Protein AF-A0A7M5XCD3-F1 (afdb_monomer_lite)

pLDDT: mean 73.56, std 20.86, range [19.89, 94.0]

Structure (mmCIF, N/CA/C/O backbone):
data_AF-A0A7M5XCD3-F1
#
_entry.id   AF-A0A7M5XCD3-F1
#
loop_
_atom_site.group_PDB
_atom_site.id
_atom_site.type_symbol
_atom_site.label_atom_id
_atom_site.label_alt_id
_atom_site.label_comp_id
_atom_site.label_asym_id
_atom_site.label_entity_id
_atom_site.label_seq_id
_atom_site.pdbx_PDB_ins_code
_atom_site.Cartn_x
_atom_site.Cartn_y
_atom_site.Cartn_z
_atom_site.occupancy
_atom_site.B_iso_or_equiv
_atom_site.auth_seq_id
_atom_site.auth_comp_id
_atom_site.auth_asym_id
_atom_site.auth_atom_id
_atom_site.pdbx_PDB_model_num
ATOM 1 N N . MET A 1 1 ? -8.894 -17.915 -12.613 1.00 41.44 1 MET A N 1
ATOM 2 C CA . MET A 1 1 ? -8.865 -16.924 -13.710 1.00 41.44 1 MET A CA 1
ATOM 3 C C . MET A 1 1 ? -8.070 -17.536 -14.843 1.00 41.44 1 MET A C 1
ATOM 5 O O . MET A 1 1 ? -6.858 -17.655 -14.709 1.00 41.44 1 MET A O 1
ATOM 9 N N . GLU A 1 2 ? -8.749 -17.990 -15.891 1.00 34.19 2 GLU A N 1
ATOM 10 C CA . GLU A 1 2 ? -8.108 -18.599 -17.058 1.00 34.19 2 GLU A CA 1
ATOM 11 C C . GLU A 1 2 ? -7.848 -17.545 -18.137 1.00 34.19 2 GLU A C 1
ATOM 13 O O . GLU A 1 2 ? -8.672 -16.666 -18.387 1.00 34.19 2 GLU A O 1
ATOM 18 N N . TYR A 1 3 ? -6.673 -17.624 -18.756 1.00 42.66 3 TYR A N 1
ATOM 19 C CA . TYR A 1 3 ? -6.325 -16.849 -19.940 1.00 42.66 3 TYR A CA 1
ATOM 20 C C . TYR A 1 3 ? -6.285 -17.815 -21.114 1.00 42.66 3 TYR A C 1
ATOM 22 O O . TYR A 1 3 ? -5.629 -18.851 -21.028 1.00 42.66 3 TYR A O 1
ATOM 30 N N . THR A 1 4 ? -6.952 -17.476 -22.211 1.00 47.50 4 THR A N 1
ATOM 31 C CA . THR A 1 4 ? -6.943 -18.305 -23.419 1.00 47.50 4 THR A CA 1
ATOM 32 C C . THR A 1 4 ? -6.239 -17.564 -24.548 1.00 47.50 4 THR A C 1
ATOM 34 O O . THR A 1 4 ? -6.547 -16.400 -24.827 1.00 47.50 4 THR A O 1
ATOM 37 N N . SER A 1 5 ? -5.309 -18.238 -25.222 1.00 48.38 5 SER A N 1
ATOM 38 C CA . SER A 1 5 ? -4.808 -17.810 -26.528 1.00 48.38 5 SER A CA 1
ATOM 39 C C . SER A 1 5 ? -5.927 -17.943 -27.561 1.00 48.38 5 SER A C 1
ATOM 41 O O . SER A 1 5 ? -6.575 -18.988 -27.623 1.00 48.38 5 SER A O 1
ATOM 43 N N . TRP A 1 6 ? -6.165 -16.910 -28.369 1.00 48.09 6 TRP A N 1
ATOM 44 C CA . TRP A 1 6 ? -7.102 -17.018 -29.489 1.00 48.09 6 TRP A CA 1
ATOM 45 C C . TRP A 1 6 ? -6.576 -18.016 -30.527 1.00 48.09 6 TRP A C 1
ATOM 47 O O . TRP A 1 6 ? -5.427 -17.912 -30.952 1.00 48.09 6 TRP A O 1
ATOM 57 N N . SER A 1 7 ? -7.415 -18.965 -30.945 1.00 45.16 7 SER A N 1
ATOM 58 C CA . SER A 1 7 ? -7.210 -19.734 -32.174 1.00 45.16 7 SER A CA 1
ATOM 59 C C . SER A 1 7 ? -7.951 -19.038 -33.318 1.00 45.16 7 SER A C 1
ATOM 61 O O . SER A 1 7 ? -9.081 -18.579 -33.130 1.00 45.16 7 SER A O 1
ATOM 63 N N . ASN A 1 8 ? -7.335 -18.972 -34.502 1.00 40.12 8 ASN A N 1
ATOM 64 C CA . ASN A 1 8 ? -7.910 -18.323 -35.693 1.00 40.12 8 ASN A CA 1
ATOM 65 C C . ASN A 1 8 ? -9.315 -18.849 -36.060 1.00 40.12 8 ASN A C 1
ATOM 67 O O . ASN A 1 8 ? -10.103 -18.127 -36.663 1.00 40.12 8 ASN A O 1
ATOM 71 N N . ASP A 1 9 ? -9.666 -20.063 -35.634 1.00 42.34 9 ASP A N 1
ATOM 72 C CA . ASP A 1 9 ? -10.921 -20.733 -35.991 1.00 42.34 9 ASP A CA 1
ATOM 73 C C . ASP A 1 9 ? -12.178 -20.179 -35.287 1.00 42.34 9 ASP A C 1
ATOM 75 O O . ASP A 1 9 ? -13.291 -20.522 -35.673 1.00 42.34 9 ASP A O 1
ATOM 79 N N . ARG A 1 10 ? -12.047 -19.306 -34.271 1.00 41.53 10 ARG A N 1
ATOM 80 C CA . ARG A 1 10 ? -13.204 -18.678 -33.585 1.00 41.53 10 ARG A CA 1
ATOM 81 C C . ARG A 1 10 ? -13.700 -17.375 -34.231 1.00 41.53 10 ARG A C 1
ATOM 83 O O . ARG A 1 10 ? -14.632 -16.764 -33.723 1.00 41.53 10 ARG A O 1
ATOM 90 N N . LEU A 1 11 ? -13.105 -16.947 -35.346 1.00 39.94 11 LEU A N 1
ATOM 91 C CA . LEU A 1 11 ? -13.398 -15.666 -36.009 1.00 39.94 11 LEU A CA 1
ATOM 92 C C . LEU A 1 11 ? -14.697 -15.630 -36.843 1.00 39.94 11 LEU A C 1
ATOM 94 O O . LEU A 1 11 ? -14.974 -14.597 -37.444 1.00 39.94 11 LEU A O 1
ATOM 98 N N . GLN A 1 12 ? -15.487 -16.709 -36.898 1.00 41.56 12 GLN A N 1
ATOM 99 C CA . GLN A 1 12 ? -16.731 -16.768 -37.691 1.00 41.56 12 GLN A CA 1
ATOM 100 C C . GLN A 1 12 ? -18.030 -16.625 -36.881 1.00 41.56 12 GLN A C 1
ATOM 102 O O . GLN A 1 12 ? -19.111 -16.747 -37.451 1.00 41.56 12 GLN A O 1
ATOM 107 N N . ASP A 1 13 ? -17.960 -16.370 -35.573 1.00 43.72 13 ASP A N 1
ATOM 108 C CA . ASP A 1 13 ? -19.170 -16.152 -34.777 1.00 43.72 13 ASP A CA 1
ATOM 109 C C . ASP A 1 13 ? -19.539 -14.657 -34.748 1.00 43.72 13 ASP A C 1
ATOM 111 O O . ASP A 1 13 ? -19.023 -13.877 -33.944 1.00 43.72 13 ASP A O 1
ATOM 115 N N . ASP A 1 14 ? -20.448 -14.262 -35.646 1.00 45.00 14 ASP A N 1
ATOM 116 C CA . ASP A 1 14 ? -20.983 -12.897 -35.816 1.00 45.00 14 ASP A CA 1
ATOM 117 C C . ASP A 1 14 ? -21.739 -12.357 -34.577 1.00 45.00 14 ASP A C 1
ATOM 119 O O . ASP A 1 14 ? -22.262 -11.239 -34.589 1.00 45.00 14 ASP A O 1
ATOM 123 N N . SER A 1 15 ? -21.808 -13.121 -33.481 1.00 45.44 15 SER A N 1
ATOM 124 C CA . SER A 1 15 ? -22.473 -12.719 -32.236 1.00 45.44 15 SER A CA 1
ATOM 125 C C . SER A 1 15 ? -21.593 -11.911 -31.262 1.00 45.44 15 SER A C 1
ATOM 127 O O . SER A 1 15 ? -22.105 -11.357 -30.283 1.00 45.44 15 SER A O 1
ATOM 129 N N . LEU A 1 16 ? -20.285 -11.776 -31.518 1.00 45.84 16 LEU A N 1
ATOM 130 C CA . LEU A 1 16 ? -19.357 -11.059 -30.630 1.00 45.84 16 LEU A CA 1
ATOM 131 C C . LEU A 1 16 ? -19.343 -9.545 -30.902 1.00 45.84 16 LEU A C 1
ATOM 133 O O . LEU A 1 16 ? -18.639 -9.020 -31.765 1.00 45.84 16 LEU A O 1
ATOM 137 N N . THR A 1 17 ? -20.111 -8.789 -30.117 1.00 41.28 17 THR A N 1
ATOM 138 C CA . THR A 1 17 ? -20.123 -7.322 -30.186 1.00 41.28 17 THR A CA 1
ATOM 139 C C . THR A 1 17 ? -18.793 -6.721 -29.705 1.00 41.28 17 THR A C 1
ATOM 141 O O . THR A 1 17 ? -18.565 -6.696 -28.504 1.00 41.28 17 THR A O 1
ATOM 144 N N . PHE A 1 18 ? -17.962 -6.212 -30.625 1.00 39.38 18 PHE A N 1
ATOM 145 C CA . PHE A 1 18 ? -16.915 -5.150 -30.589 1.00 39.38 18 PHE A CA 1
ATOM 146 C C . PHE A 1 18 ? -16.363 -4.555 -29.253 1.00 39.38 18 PHE A C 1
ATOM 148 O O . PHE A 1 18 ? -15.902 -3.411 -29.234 1.00 39.38 18 PHE A O 1
ATOM 155 N N . ARG A 1 19 ? -16.403 -5.254 -28.114 1.00 44.94 19 ARG A N 1
ATOM 156 C CA . ARG A 1 19 ? -16.064 -4.719 -26.777 1.00 44.94 19 ARG A CA 1
ATOM 157 C C . ARG A 1 19 ? -15.141 -5.609 -25.948 1.00 44.94 19 ARG A C 1
ATOM 159 O O . ARG A 1 19 ? -14.979 -5.354 -24.754 1.00 44.94 19 ARG A O 1
ATOM 166 N N . ASP A 1 20 ? -14.500 -6.599 -26.553 1.00 52.72 20 ASP A N 1
ATOM 167 C CA . ASP A 1 20 ? -13.521 -7.393 -25.822 1.00 52.72 20 ASP A CA 1
ATOM 168 C C . ASP A 1 20 ? -12.223 -6.597 -25.641 1.00 52.72 20 ASP A C 1
ATOM 170 O O . ASP A 1 20 ? -11.609 -6.097 -26.590 1.00 52.72 20 ASP A O 1
ATOM 174 N N . HIS A 1 21 ? -11.836 -6.432 -24.374 1.00 50.31 21 HIS A N 1
ATOM 175 C CA . HIS A 1 21 ? -10.577 -5.812 -23.989 1.00 50.31 21 HIS A CA 1
ATOM 176 C C . HIS A 1 21 ? -9.474 -6.874 -24.016 1.00 50.31 21 HIS A C 1
ATOM 178 O O . HIS A 1 21 ? -9.403 -7.753 -23.156 1.00 50.31 21 HIS A O 1
ATOM 184 N N . CYS A 1 22 ? -8.588 -6.761 -24.996 1.00 62.22 22 CYS A N 1
ATOM 185 C CA . CYS A 1 22 ? -7.372 -7.547 -25.104 1.00 62.22 22 CYS A CA 1
ATOM 186 C C . CYS A 1 22 ? -6.319 -7.015 -24.129 1.00 62.22 22 CYS A C 1
ATOM 188 O O . CYS A 1 22 ? -6.118 -5.802 -24.035 1.00 62.22 22 CYS A O 1
ATOM 190 N N . ALA A 1 23 ? -5.614 -7.910 -23.436 1.00 53.38 23 ALA A N 1
ATOM 191 C CA . ALA A 1 23 ? -4.407 -7.556 -22.702 1.00 53.38 23 ALA A CA 1
ATOM 192 C C . ALA A 1 23 ? -3.192 -7.846 -23.588 1.00 53.38 23 ALA A C 1
ATOM 194 O O . ALA A 1 23 ? -3.040 -8.943 -24.128 1.00 53.38 23 ALA A O 1
ATOM 195 N N . TYR A 1 24 ? -2.315 -6.862 -23.737 1.00 59.41 24 TYR A N 1
ATOM 196 C CA . TYR A 1 24 ? -1.056 -7.018 -24.454 1.00 59.41 24 TYR A CA 1
ATOM 197 C C . TYR A 1 24 ? 0.073 -6.421 -23.631 1.00 59.41 24 TYR A C 1
ATOM 199 O O . TYR A 1 24 ? -0.133 -5.511 -22.825 1.00 59.41 24 TYR A O 1
ATOM 207 N N . ARG A 1 25 ? 1.284 -6.933 -23.818 1.00 51.72 25 ARG A N 1
ATOM 208 C CA . ARG A 1 25 ? 2.465 -6.378 -23.169 1.00 51.72 25 ARG A CA 1
ATOM 209 C C . ARG A 1 25 ? 3.141 -5.418 -24.136 1.00 51.72 25 ARG A C 1
ATOM 211 O O . ARG A 1 25 ? 3.438 -5.777 -25.267 1.00 51.72 25 ARG A O 1
ATOM 218 N N . ARG A 1 26 ? 3.352 -4.171 -23.715 1.00 55.31 26 ARG A N 1
ATOM 219 C CA . ARG A 1 26 ? 4.068 -3.176 -24.522 1.00 55.31 26 ARG A CA 1
ATOM 220 C C . ARG A 1 26 ? 5.558 -3.491 -24.487 1.00 55.31 26 ARG A C 1
ATOM 222 O O . ARG A 1 26 ? 6.185 -3.237 -23.460 1.00 55.31 26 ARG A O 1
ATOM 229 N N . GLY A 1 27 ? 6.118 -3.987 -25.592 1.00 47.00 27 GLY A N 1
ATOM 230 C CA . GLY A 1 27 ? 7.519 -4.428 -25.674 1.00 47.00 27 GLY A CA 1
ATOM 231 C C . GLY A 1 27 ? 8.526 -3.417 -25.110 1.00 47.00 27 GLY A C 1
ATOM 232 O O . GLY A 1 27 ? 9.345 -3.759 -24.265 1.00 47.00 27 GLY A O 1
ATOM 233 N N . PHE A 1 28 ? 8.397 -2.131 -25.454 1.00 44.59 28 PHE A N 1
ATOM 234 C CA . PHE A 1 28 ? 9.360 -1.088 -25.062 1.00 44.59 28 PHE A CA 1
ATOM 235 C C . PHE A 1 28 ? 9.386 -0.714 -23.564 1.00 44.59 28 PHE A C 1
ATOM 237 O O . PHE A 1 28 ? 10.392 -0.183 -23.096 1.00 44.59 28 PHE A O 1
ATOM 244 N N . ILE A 1 29 ? 8.322 -0.991 -22.800 1.00 49.53 29 ILE A N 1
ATOM 245 C CA . ILE A 1 29 ? 8.256 -0.718 -21.345 1.00 49.53 29 ILE A CA 1
ATOM 246 C C . ILE A 1 29 ? 7.994 -1.971 -20.504 1.00 49.53 29 ILE A C 1
ATOM 248 O O . ILE A 1 29 ? 8.015 -1.900 -19.280 1.00 49.53 29 ILE A O 1
ATOM 252 N N . GLY A 1 30 ? 7.715 -3.117 -21.130 1.00 46.81 30 GLY A N 1
ATOM 253 C CA . GLY A 1 30 ? 7.389 -4.368 -20.446 1.00 46.81 30 GLY A CA 1
ATOM 254 C C . GLY A 1 30 ? 6.077 -4.344 -19.649 1.00 46.81 30 GLY A C 1
ATOM 255 O O . GLY A 1 30 ? 5.826 -5.281 -18.893 1.00 46.81 30 GLY A O 1
ATOM 256 N N . VAL A 1 31 ? 5.246 -3.305 -19.808 1.00 52.47 31 VAL A N 1
ATOM 257 C CA . VAL A 1 31 ? 3.996 -3.089 -19.058 1.00 52.47 31 VAL A CA 1
ATOM 258 C C . VAL A 1 31 ? 2.817 -3.753 -19.765 1.00 52.47 31 VAL A C 1
ATOM 260 O O . VAL A 1 31 ? 2.671 -3.642 -20.984 1.00 52.47 31 VAL A O 1
ATOM 263 N N . TRP A 1 32 ? 1.944 -4.397 -18.991 1.00 53.78 32 TRP A N 1
ATOM 264 C CA . TRP A 1 32 ? 0.646 -4.874 -19.462 1.00 53.78 32 TRP A CA 1
ATOM 265 C C . TRP A 1 32 ? -0.303 -3.697 -19.694 1.00 53.78 32 TRP A C 1
ATOM 267 O O . TRP A 1 32 ? -0.549 -2.892 -18.799 1.00 53.78 32 TRP A O 1
ATOM 277 N N . ALA A 1 33 ? -0.842 -3.601 -20.901 1.00 56.22 33 ALA A N 1
ATOM 278 C CA . ALA A 1 33 ? -1.834 -2.619 -21.299 1.00 56.22 33 ALA A CA 1
ATOM 279 C C . ALA A 1 33 ? -3.087 -3.334 -21.812 1.00 56.22 33 ALA A C 1
ATOM 281 O O . ALA A 1 33 ? -3.031 -4.491 -22.231 1.00 56.22 33 ALA A O 1
ATOM 282 N N . THR A 1 34 ? -4.219 -2.638 -21.782 1.00 58.06 34 THR A N 1
ATOM 283 C CA . THR A 1 34 ? -5.455 -3.108 -22.408 1.00 58.06 34 THR A CA 1
ATOM 284 C C . THR A 1 34 ? -5.731 -2.313 -23.677 1.00 58.06 34 THR A C 1
ATOM 286 O O . THR A 1 34 ? -5.416 -1.126 -23.763 1.00 58.06 34 THR A O 1
ATOM 289 N N . THR A 1 35 ? -6.280 -2.974 -24.688 1.00 60.00 35 THR A N 1
ATOM 290 C CA . THR A 1 35 ? -6.729 -2.355 -25.941 1.00 60.00 35 THR A CA 1
ATOM 291 C C . THR A 1 35 ? -7.955 -3.093 -26.465 1.00 60.00 35 THR A C 1
ATOM 293 O O . THR A 1 35 ? -8.310 -4.150 -25.947 1.00 60.00 35 THR A O 1
ATOM 296 N N . PHE A 1 36 ? -8.616 -2.548 -27.479 1.00 66.50 36 PHE A N 1
ATOM 297 C CA . PHE A 1 36 ? -9.622 -3.291 -28.230 1.00 66.50 36 PHE A CA 1
ATOM 298 C C . PHE A 1 36 ? -8.933 -4.308 -29.139 1.00 66.50 36 PHE A C 1
ATOM 300 O O . PHE A 1 36 ? -7.909 -3.999 -29.753 1.00 66.50 36 PHE A O 1
ATOM 307 N N . CYS A 1 37 ? -9.469 -5.524 -29.182 1.00 55.28 37 CYS A N 1
ATOM 308 C CA . CYS A 1 37 ? -8.932 -6.594 -30.011 1.00 55.28 37 CYS A CA 1
ATOM 309 C C . CYS A 1 37 ? -9.036 -6.234 -31.503 1.00 55.28 37 CYS A C 1
ATOM 311 O O . CYS A 1 37 ? -10.092 -5.809 -31.967 1.00 55.28 37 CYS A O 1
ATOM 313 N N . HIS A 1 38 ? -7.939 -6.400 -32.247 1.00 54.25 38 HIS A N 1
ATOM 314 C CA . HIS A 1 38 ? -7.879 -6.180 -33.695 1.00 54.25 38 HIS A CA 1
ATOM 315 C C . HIS A 1 38 ? -7.378 -7.446 -34.401 1.00 54.25 38 HIS A C 1
ATOM 317 O O . HIS A 1 38 ? -6.492 -8.130 -33.903 1.00 54.25 38 HIS A O 1
ATOM 323 N N . HIS A 1 39 ? -7.897 -7.754 -35.586 1.00 45.38 39 HIS A N 1
ATOM 324 C CA . HIS A 1 39 ? -7.677 -9.037 -36.278 1.00 45.38 39 HIS A CA 1
ATOM 325 C C . HIS A 1 39 ? -6.226 -9.315 -36.727 1.00 45.38 39 HIS A C 1
ATOM 327 O O . HIS A 1 39 ? -5.956 -10.365 -37.297 1.00 45.38 39 HIS A O 1
ATOM 333 N N . GLN A 1 40 ? -5.296 -8.378 -36.525 1.00 45.72 40 GLN A N 1
ATOM 334 C CA . GLN A 1 40 ? -3.960 -8.403 -37.137 1.00 45.72 40 GLN A CA 1
ATOM 335 C C . GLN A 1 40 ? -2.812 -8.682 -36.159 1.00 45.72 40 GLN A C 1
ATOM 337 O O . GLN A 1 40 ? -1.664 -8.726 -36.586 1.00 45.72 40 GLN A O 1
ATOM 342 N N . LEU A 1 41 ? -3.082 -8.861 -34.862 1.00 47.38 41 LEU A N 1
ATOM 343 C CA . LEU A 1 41 ? -2.029 -9.021 -33.856 1.00 47.38 41 LEU A CA 1
ATOM 344 C C . LEU A 1 41 ? -2.349 -10.174 -32.884 1.00 47.38 41 LEU A C 1
ATOM 346 O O . LEU A 1 41 ? -3.514 -10.383 -32.540 1.00 47.38 41 LEU A O 1
ATOM 350 N N . PRO A 1 42 ? -1.338 -10.935 -32.421 1.00 49.78 42 PRO A N 1
ATOM 351 C CA . PRO A 1 42 ? -1.539 -12.018 -31.463 1.00 49.78 42 PRO A CA 1
ATOM 352 C C . PRO A 1 42 ? -1.765 -11.454 -30.049 1.00 49.78 42 PRO A C 1
ATOM 354 O O . PRO A 1 42 ? -0.855 -10.898 -29.434 1.00 49.78 42 PRO A O 1
ATOM 357 N N . TYR A 1 43 ? -2.976 -11.611 -29.508 1.00 57.38 43 TYR A N 1
ATOM 358 C CA . TYR A 1 43 ? -3.356 -11.119 -28.177 1.00 57.38 43 TYR A CA 1
ATOM 359 C C . TYR A 1 43 ? -3.728 -12.246 -27.205 1.00 57.38 43 TYR A C 1
ATOM 361 O O . TYR A 1 43 ? -4.181 -13.319 -27.605 1.00 57.38 43 TYR A O 1
ATOM 369 N N . LEU A 1 44 ? -3.599 -11.970 -25.901 1.00 47.81 44 LEU A N 1
ATOM 370 C CA . LEU A 1 44 ? -4.196 -12.776 -24.835 1.00 47.81 44 LEU A CA 1
ATOM 371 C C . LEU A 1 44 ? -5.512 -12.118 -24.410 1.00 47.81 44 LEU A C 1
ATOM 373 O O . LEU A 1 44 ? -5.530 -10.964 -23.970 1.00 47.81 44 LEU A O 1
ATOM 377 N N . CYS A 1 45 ? -6.620 -12.846 -24.544 1.00 48.53 45 CYS A N 1
ATOM 378 C CA . CYS A 1 45 ? -7.929 -12.340 -24.144 1.00 48.53 45 CYS A CA 1
ATOM 379 C C . CYS A 1 45 ? -8.292 -12.789 -22.738 1.00 48.53 45 CYS A C 1
ATOM 381 O O . CYS A 1 45 ? -8.044 -13.928 -22.337 1.00 48.53 45 CYS A O 1
ATOM 383 N N . LYS A 1 46 ? -8.920 -11.875 -22.000 1.00 46.22 46 LYS A N 1
ATOM 384 C CA . LYS A 1 46 ? -9.543 -12.170 -20.718 1.00 46.22 46 LYS A CA 1
ATOM 385 C C . LYS A 1 46 ? -11.021 -12.434 -20.973 1.00 46.22 46 LYS A C 1
ATOM 387 O O . LYS A 1 46 ? -11.777 -11.493 -21.193 1.00 46.22 46 LYS A O 1
ATOM 392 N N . ILE A 1 47 ? -11.422 -13.700 -20.952 1.00 45.94 47 ILE A N 1
ATOM 393 C CA . ILE A 1 47 ? -12.842 -14.048 -20.994 1.00 45.94 47 ILE A CA 1
ATOM 394 C C . ILE A 1 47 ? -13.422 -13.699 -19.622 1.00 45.94 47 ILE A C 1
ATOM 396 O O . ILE A 1 47 ? -12.854 -14.038 -18.583 1.00 45.94 47 ILE A O 1
ATOM 400 N N . LYS A 1 48 ? -14.512 -12.936 -19.610 1.00 37.91 48 LYS A N 1
ATOM 401 C CA . LYS A 1 48 ? -15.268 -12.677 -18.387 1.00 37.91 48 LYS A CA 1
ATOM 402 C C . LYS A 1 48 ? -16.119 -13.918 -18.125 1.00 37.91 48 LYS A C 1
ATOM 404 O O . LYS A 1 48 ? -16.822 -14.338 -19.039 1.00 37.91 48 LYS A O 1
ATOM 409 N N . ASP A 1 49 ? -16.060 -14.489 -16.923 1.00 34.94 49 ASP A N 1
ATOM 410 C CA . ASP A 1 49 ? -16.987 -15.557 -16.538 1.00 34.94 49 ASP A CA 1
ATOM 411 C C . ASP A 1 49 ? -18.416 -15.037 -16.736 1.00 34.94 49 ASP A C 1
ATOM 413 O O . ASP A 1 49 ? -18.820 -14.032 -16.140 1.00 34.94 49 ASP A O 1
ATOM 417 N N . VAL A 1 50 ? -19.144 -15.655 -17.665 1.00 36.00 50 VAL A N 1
ATOM 418 C CA . VAL A 1 50 ? -20.518 -15.275 -17.981 1.00 36.00 50 VAL A CA 1
ATOM 419 C C . VAL A 1 50 ? -21.409 -15.891 -16.910 1.00 36.00 50 VAL A C 1
ATOM 421 O O . VAL A 1 50 ? -21.915 -16.998 -17.066 1.00 36.00 50 VAL A O 1
ATOM 424 N N . GLU A 1 51 ? -21.616 -15.173 -15.808 1.00 34.31 51 GLU A N 1
ATOM 425 C CA . GLU A 1 51 ? -22.822 -15.383 -15.011 1.00 34.31 51 GLU A CA 1
ATOM 426 C C . GLU A 1 51 ? -24.013 -14.896 -15.842 1.00 34.31 51 GLU A C 1
ATOM 428 O O . GLU A 1 51 ? -24.147 -13.714 -16.164 1.00 34.31 51 GLU A O 1
ATOM 433 N N . THR A 1 52 ? -24.859 -15.842 -16.239 1.00 35.09 52 THR A N 1
ATOM 434 C CA . THR A 1 52 ? -26.144 -15.610 -16.897 1.00 35.09 52 THR A CA 1
ATOM 435 C C . THR A 1 52 ? -27.003 -14.659 -16.069 1.00 35.09 52 THR A C 1
ATOM 437 O O . THR A 1 52 ? -27.609 -15.071 -15.081 1.00 35.09 52 THR A O 1
ATOM 440 N N . LEU A 1 53 ? -27.109 -13.402 -16.501 1.00 30.36 53 LEU A N 1
ATOM 441 C CA . LEU A 1 53 ? -28.134 -12.475 -16.036 1.00 30.36 53 LEU A CA 1
ATOM 442 C C . LEU A 1 53 ? -28.845 -11.837 -17.232 1.00 30.36 53 LEU A C 1
ATOM 444 O O . LEU A 1 53 ? -28.243 -11.232 -18.116 1.00 30.36 53 LEU A O 1
ATOM 448 N N . SER A 1 54 ? -30.155 -12.065 -17.226 1.00 28.19 54 SER A N 1
ATOM 449 C CA . SER A 1 54 ? -31.155 -11.709 -18.222 1.00 28.19 54 SER A CA 1
ATOM 450 C C . SER A 1 54 ? -31.226 -10.206 -18.522 1.00 28.19 54 SER A C 1
ATOM 452 O O . SER A 1 54 ? -31.034 -9.348 -17.665 1.00 28.19 54 SER A O 1
ATOM 454 N N . THR A 1 55 ? -31.571 -9.934 -19.776 1.00 33.62 55 THR A N 1
ATOM 455 C CA . THR A 1 55 ? -31.808 -8.661 -20.465 1.00 33.62 55 THR A CA 1
ATOM 456 C C . THR A 1 55 ? -32.718 -7.656 -19.753 1.00 33.62 55 THR A C 1
ATOM 458 O O . THR A 1 55 ? -33.845 -7.993 -19.396 1.00 33.62 55 THR A O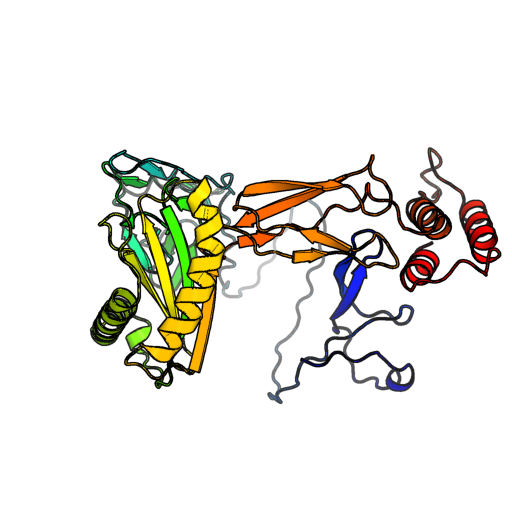 1
ATOM 461 N N . THR A 1 56 ? -32.313 -6.379 -19.739 1.00 28.55 56 THR A N 1
ATOM 462 C CA . THR A 1 56 ? -33.068 -5.251 -20.343 1.00 28.55 56 THR A CA 1
ATOM 463 C C . THR A 1 56 ? -32.187 -3.989 -20.406 1.00 28.55 56 THR A C 1
ATOM 465 O O . THR A 1 56 ? -31.653 -3.542 -19.397 1.00 28.55 56 THR A O 1
ATOM 468 N N . LEU A 1 57 ? -32.005 -3.427 -21.606 1.00 28.72 57 LEU A N 1
ATOM 469 C CA . LEU A 1 57 ? -31.202 -2.226 -21.898 1.00 28.72 57 LEU A CA 1
ATOM 470 C C . LEU A 1 57 ? -32.134 -1.087 -22.358 1.00 28.72 57 LEU A C 1
ATOM 472 O O . LEU A 1 57 ? -32.914 -1.325 -23.281 1.00 28.72 57 LEU A O 1
ATOM 476 N N . PRO A 1 58 ? -32.031 0.142 -21.814 1.00 30.42 58 PRO A N 1
ATOM 477 C CA . PRO A 1 58 ? -32.557 1.353 -22.444 1.00 30.42 58 PRO A CA 1
ATOM 478 C C . PRO A 1 58 ? -31.465 2.086 -23.267 1.00 30.42 58 PRO A C 1
ATOM 480 O O . PRO A 1 58 ? -30.293 1.692 -23.230 1.00 30.42 58 PRO A O 1
ATOM 483 N N . PRO A 1 59 ? -31.837 3.081 -24.101 1.00 29.77 59 PRO A N 1
ATOM 484 C CA . PRO A 1 59 ? -31.124 3.398 -25.335 1.00 29.77 59 PRO A CA 1
ATOM 485 C C . PRO A 1 59 ? -29.867 4.251 -25.133 1.00 29.77 59 PRO A C 1
ATOM 487 O O . PRO A 1 59 ? -29.732 5.024 -24.191 1.00 29.77 59 PRO A O 1
ATOM 490 N N . LYS A 1 60 ? -28.943 4.090 -26.086 1.00 29.22 60 LYS A N 1
ATOM 491 C CA . LYS A 1 60 ? -27.663 4.795 -26.191 1.00 29.22 60 LYS A CA 1
ATOM 492 C C . LYS A 1 60 ? -27.854 6.257 -26.600 1.00 29.22 60 LYS A C 1
ATOM 494 O O . LYS A 1 60 ? -28.539 6.526 -27.584 1.00 29.22 60 LYS A O 1
ATOM 499 N N . THR A 1 61 ? -27.061 7.138 -25.996 1.00 25.00 61 THR A N 1
ATOM 500 C CA . THR A 1 61 ? -26.725 8.451 -26.564 1.00 25.00 61 THR A CA 1
ATOM 501 C C . THR A 1 61 ? -25.210 8.541 -26.744 1.00 25.00 61 THR A C 1
ATOM 503 O O . THR A 1 61 ? -24.442 8.344 -25.803 1.00 25.00 61 THR A O 1
ATOM 506 N N . ASN A 1 62 ? -24.776 8.786 -27.982 1.00 27.98 62 ASN A N 1
ATOM 507 C CA . ASN A 1 62 ? -23.379 9.012 -28.348 1.00 27.98 62 ASN A CA 1
ATOM 508 C C . ASN A 1 62 ? -22.958 10.432 -27.944 1.00 27.98 62 ASN A C 1
ATOM 510 O O . ASN A 1 62 ? -23.692 11.379 -28.218 1.00 27.98 62 ASN A O 1
ATOM 514 N N . VAL A 1 63 ? -21.755 10.598 -27.387 1.00 22.91 63 VAL A N 1
ATOM 515 C CA . VAL A 1 63 ? -21.128 11.920 -27.234 1.00 22.91 63 VAL A CA 1
ATOM 516 C C . VAL A 1 63 ? -19.781 11.931 -27.946 1.00 22.91 63 VAL A C 1
ATOM 518 O O . VAL A 1 63 ? -18.830 11.256 -27.557 1.00 22.91 63 VAL A O 1
ATOM 521 N N . THR A 1 64 ? -19.737 12.726 -29.010 1.00 23.56 64 THR A N 1
ATOM 522 C CA . THR A 1 64 ? -18.557 13.104 -29.787 1.00 23.56 64 THR A CA 1
ATOM 523 C C . THR A 1 64 ? -17.846 14.264 -29.086 1.00 23.56 64 THR A C 1
ATOM 525 O O . THR A 1 64 ? -18.478 15.261 -28.744 1.00 23.56 64 THR A O 1
ATOM 528 N N . LEU A 1 65 ? -16.529 14.173 -28.902 1.00 22.41 65 LEU A N 1
ATOM 529 C CA . LEU A 1 65 ? -15.694 15.281 -28.425 1.00 22.41 65 LEU A CA 1
ATOM 530 C C . LEU A 1 65 ? -15.387 16.250 -29.579 1.00 22.41 65 LEU A C 1
ATOM 532 O O . LEU A 1 65 ? -14.744 15.860 -30.554 1.00 22.41 65 LEU A O 1
ATOM 536 N N . LYS A 1 66 ? -15.791 17.521 -29.453 1.00 24.28 66 LYS A N 1
ATOM 537 C CA . LYS A 1 66 ? -15.244 18.636 -30.246 1.00 24.28 66 LYS A CA 1
ATOM 538 C C . LYS A 1 66 ? -14.997 19.885 -29.397 1.00 24.28 66 LYS A C 1
ATOM 540 O O . LYS A 1 66 ? -15.703 20.165 -28.434 1.00 24.28 66 LYS A O 1
ATOM 545 N N . HIS A 1 67 ? -13.952 20.595 -29.812 1.00 24.56 67 HIS A N 1
ATOM 546 C CA . HIS A 1 67 ? -13.418 21.853 -29.301 1.00 24.56 67 HIS A CA 1
ATOM 547 C C . HIS A 1 67 ? -14.332 23.077 -29.566 1.00 24.56 67 HIS A C 1
ATOM 549 O O . HIS A 1 67 ? -14.895 23.199 -30.648 1.00 24.56 67 HIS A O 1
ATOM 555 N N . THR A 1 68 ? -14.342 23.982 -28.575 1.00 22.56 68 THR A N 1
ATOM 556 C CA . THR A 1 68 ? -14.560 25.454 -28.567 1.00 22.56 68 THR A CA 1
ATOM 557 C C . THR A 1 68 ? -15.920 26.093 -28.959 1.00 22.56 68 THR A C 1
ATOM 559 O O . THR A 1 68 ? -16.405 25.952 -30.072 1.00 22.56 68 THR A O 1
ATOM 562 N N . THR A 1 69 ? -16.402 26.947 -28.031 1.00 22.66 69 THR A N 1
ATOM 563 C CA . THR A 1 69 ? -17.292 28.145 -28.113 1.00 22.66 69 THR A CA 1
ATOM 564 C C . THR A 1 69 ? -18.749 28.073 -28.620 1.00 22.66 69 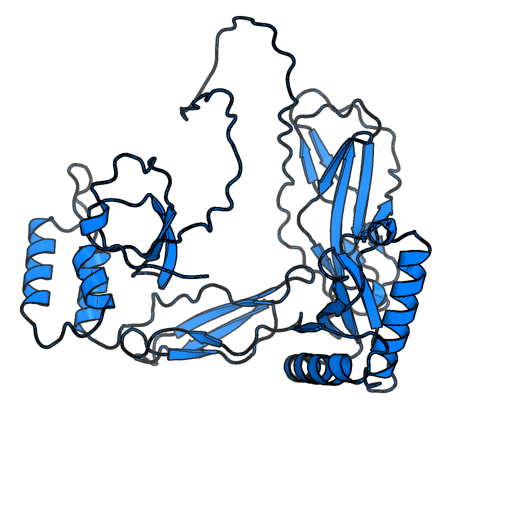THR A C 1
ATOM 566 O O . THR A 1 69 ? -19.023 27.711 -29.754 1.00 22.66 69 THR A O 1
ATOM 569 N N . MET A 1 70 ? -19.637 28.547 -27.719 1.00 20.05 70 MET A N 1
ATOM 570 C CA . MET A 1 70 ? -20.976 29.189 -27.817 1.00 20.05 70 MET A CA 1
ATOM 571 C C . MET A 1 70 ? -21.514 29.520 -29.229 1.00 20.05 70 MET A C 1
ATOM 573 O O . MET A 1 70 ? -20.769 30.013 -30.060 1.00 20.05 70 MET A O 1
ATOM 577 N N . SER A 1 71 ? -22.809 29.433 -29.570 1.00 22.86 71 SER A N 1
ATOM 578 C CA . SER A 1 71 ? -24.080 29.448 -28.814 1.00 22.86 71 SER A CA 1
ATOM 579 C C . SER A 1 71 ? -25.249 28.999 -29.721 1.00 22.86 71 SER A C 1
ATOM 581 O O . SER A 1 71 ? -25.119 29.066 -30.938 1.00 22.86 71 SER A O 1
ATOM 583 N N . VAL A 1 72 ? -26.374 28.574 -29.124 1.00 19.89 72 VAL A N 1
ATOM 584 C CA . VAL A 1 72 ? -27.785 28.982 -29.375 1.00 19.89 72 VAL A CA 1
ATOM 585 C C . VAL A 1 72 ? -28.718 27.931 -28.749 1.00 19.89 72 VAL A C 1
ATOM 587 O O . VAL A 1 72 ? -28.519 26.728 -28.884 1.00 19.89 72 VAL A O 1
ATOM 590 N N . ALA A 1 73 ? -29.713 28.421 -28.011 1.00 24.31 73 ALA A N 1
ATOM 591 C CA . ALA A 1 73 ? -30.679 27.654 -27.237 1.00 24.31 73 ALA A CA 1
ATOM 592 C C . ALA A 1 73 ? -31.733 26.945 -28.103 1.00 24.31 73 ALA A C 1
ATOM 594 O O . ALA A 1 73 ? -32.181 27.486 -29.108 1.00 24.31 73 ALA A O 1
ATOM 595 N N . THR A 1 74 ? -32.228 25.801 -27.631 1.00 21.94 74 THR A N 1
ATOM 596 C CA . THR A 1 74 ? -33.647 25.418 -27.732 1.00 21.94 74 THR A CA 1
ATOM 597 C C . THR A 1 74 ? -33.985 24.406 -26.641 1.00 21.94 74 THR A C 1
ATOM 599 O O . THR A 1 74 ? -33.155 23.605 -26.223 1.00 21.94 74 THR A O 1
ATOM 602 N N . SER A 1 75 ? -35.198 24.537 -26.111 1.00 27.91 75 SER A N 1
ATOM 603 C CA . SER A 1 75 ? -35.666 23.904 -24.884 1.00 27.91 75 SER A CA 1
ATOM 604 C C . SER A 1 75 ? -36.275 22.527 -25.143 1.00 27.91 75 SER A C 1
ATOM 606 O O . SER A 1 75 ? -37.101 22.401 -26.045 1.00 27.91 75 SER A O 1
ATOM 608 N N . SER A 1 76 ? -36.035 21.566 -24.256 1.00 24.61 76 SER A N 1
ATOM 609 C CA . SER A 1 76 ? -37.019 20.525 -23.950 1.00 24.61 76 SER A CA 1
ATOM 610 C C . SER A 1 76 ? -36.836 20.045 -22.513 1.00 24.61 76 SER A C 1
ATOM 612 O O . SER A 1 76 ? -35.726 19.767 -22.070 1.00 24.61 76 SER A O 1
ATOM 614 N N . LYS A 1 77 ? -37.954 20.022 -21.785 1.00 34.34 77 LYS A N 1
ATOM 615 C CA . LYS A 1 77 ? -38.093 19.595 -20.393 1.00 34.34 77 LYS A CA 1
ATOM 616 C C . LYS A 1 77 ? -37.747 18.111 -20.244 1.00 34.34 77 LYS A C 1
ATOM 618 O O . LYS A 1 77 ? -38.570 17.268 -20.579 1.00 34.34 77 LYS A O 1
ATOM 623 N N . GLU A 1 78 ? -36.607 17.824 -19.639 1.00 26.11 78 GLU A N 1
ATOM 624 C CA . GLU A 1 78 ? -36.366 16.598 -18.880 1.00 26.11 78 GLU A CA 1
ATOM 625 C C . GLU A 1 78 ? -35.807 17.016 -17.517 1.00 26.11 78 GLU A C 1
ATOM 627 O O . GLU A 1 78 ? -34.983 17.927 -17.418 1.00 26.11 78 GLU A O 1
ATOM 632 N N . THR A 1 79 ? -36.330 16.424 -16.445 1.00 27.03 79 THR A N 1
ATOM 633 C CA . THR A 1 79 ? -35.825 16.583 -15.075 1.00 27.03 79 THR A CA 1
ATOM 634 C C . THR A 1 79 ? -34.330 16.263 -15.048 1.00 27.03 79 THR A C 1
ATOM 636 O O . THR A 1 79 ? -33.979 15.125 -15.360 1.00 27.03 79 THR A O 1
ATOM 639 N N . PRO A 1 80 ? -33.443 17.207 -14.685 1.00 25.61 80 PRO A N 1
ATOM 640 C CA . PRO A 1 80 ? -32.020 16.926 -14.678 1.00 25.61 80 PRO A CA 1
ATOM 641 C C . PRO A 1 80 ? -31.698 16.037 -13.475 1.00 25.61 80 PRO A C 1
ATOM 643 O O . PRO A 1 80 ? -31.815 16.465 -12.325 1.00 25.61 80 PRO A O 1
ATOM 646 N N . GLU A 1 81 ? -31.251 14.807 -13.733 1.00 27.73 81 GLU A N 1
ATOM 647 C CA . GLU A 1 81 ? -30.262 14.192 -12.851 1.00 27.73 81 GLU A CA 1
ATOM 648 C C . GLU A 1 81 ? -29.106 15.191 -12.721 1.00 27.73 81 GLU A C 1
ATOM 650 O O . GLU A 1 81 ? -28.524 15.627 -13.717 1.00 27.73 81 GLU A O 1
ATOM 655 N N . LEU A 1 82 ? -28.829 15.631 -11.493 1.00 29.52 82 LEU A N 1
ATOM 656 C CA . LEU A 1 82 ? -27.717 16.528 -11.206 1.00 29.52 82 LEU A CA 1
ATOM 657 C C . LEU A 1 82 ? -26.410 15.791 -11.565 1.00 29.52 82 LEU A C 1
ATOM 659 O O . LEU A 1 82 ? -25.943 14.954 -10.794 1.00 29.52 82 LEU A O 1
ATOM 663 N N . ASP A 1 83 ? -25.813 16.091 -12.724 1.00 31.55 83 ASP A N 1
ATOM 664 C CA . ASP A 1 83 ? -24.451 15.658 -13.069 1.00 31.55 83 ASP A CA 1
ATOM 665 C C . ASP A 1 83 ? -23.461 16.434 -12.178 1.00 31.55 83 ASP A C 1
ATOM 667 O O . ASP A 1 83 ? -23.001 17.536 -12.497 1.00 31.55 83 ASP A O 1
ATOM 671 N N . VAL A 1 84 ? -23.211 15.903 -10.977 1.00 37.34 84 VAL A N 1
ATOM 672 C CA . VAL A 1 84 ? -22.306 16.495 -9.985 1.00 37.34 84 VAL A CA 1
ATOM 673 C C . VAL A 1 84 ? -20.862 16.281 -10.426 1.00 37.34 84 VAL A C 1
ATOM 675 O O . VAL A 1 84 ? -20.233 15.270 -10.120 1.00 37.34 84 VAL A O 1
ATOM 678 N N . ARG A 1 85 ? -20.290 17.280 -11.100 1.00 44.78 85 ARG A N 1
ATOM 679 C CA . ARG A 1 85 ? -18.840 17.363 -11.312 1.00 44.78 85 ARG A CA 1
ATOM 680 C C . ARG A 1 85 ? -18.201 18.183 -10.199 1.00 44.78 85 ARG A C 1
ATOM 682 O O . ARG A 1 85 ? -18.180 19.411 -10.251 1.00 44.78 85 ARG A O 1
ATOM 689 N N . SER A 1 86 ? -17.673 17.493 -9.196 1.00 45.75 86 SER A N 1
ATOM 690 C CA . SER A 1 86 ? -16.837 18.079 -8.147 1.00 45.75 86 SER A CA 1
ATOM 691 C C . SER A 1 86 ? -15.461 17.427 -8.162 1.00 45.75 86 SER A C 1
ATOM 693 O O . SER A 1 86 ? -15.362 16.199 -8.183 1.00 45.75 86 SER A O 1
ATOM 695 N N . THR A 1 87 ? -14.400 18.225 -8.118 1.00 48.16 87 THR A N 1
ATOM 696 C CA . THR A 1 87 ? -13.024 17.718 -8.083 1.00 48.16 87 THR A CA 1
ATOM 697 C C . THR A 1 87 ? -12.247 18.423 -6.988 1.00 48.16 87 THR A C 1
ATOM 699 O O . THR A 1 87 ? -12.181 19.651 -6.950 1.00 48.16 87 THR A O 1
ATOM 702 N N . PHE A 1 88 ? -11.613 17.655 -6.105 1.00 52.59 88 PHE A N 1
ATOM 703 C CA . PHE A 1 88 ? -10.603 18.213 -5.215 1.00 52.59 88 PHE A CA 1
ATOM 704 C C . PHE A 1 88 ? -9.383 18.620 -6.040 1.00 52.59 88 PHE A C 1
ATOM 706 O O . PHE A 1 88 ? -8.837 17.804 -6.791 1.00 52.59 88 PHE A O 1
ATOM 713 N N . LYS A 1 89 ? -8.920 19.865 -5.884 1.00 48.62 89 LYS A N 1
ATOM 714 C CA . LYS A 1 89 ? -7.590 20.240 -6.376 1.00 48.62 89 LYS A CA 1
ATOM 715 C C . LYS A 1 89 ? -6.577 19.360 -5.644 1.00 48.62 89 LYS A C 1
ATOM 717 O O . LYS A 1 89 ? -6.578 19.302 -4.415 1.00 48.62 89 LYS A O 1
ATOM 722 N N . LYS A 1 90 ? -5.724 18.648 -6.390 1.00 43.34 90 LYS A N 1
ATOM 723 C CA . LYS A 1 90 ? -4.622 17.879 -5.799 1.00 43.34 90 LYS A CA 1
ATOM 724 C C . LYS A 1 90 ? -3.684 18.857 -5.094 1.00 43.34 90 LYS A C 1
ATOM 726 O O . LYS A 1 90 ? -2.881 19.513 -5.751 1.00 43.34 90 LYS A O 1
ATOM 731 N N . HIS A 1 91 ? -3.743 18.913 -3.767 1.00 42.09 91 HIS A N 1
ATOM 732 C CA . HIS A 1 91 ? -2.547 19.271 -3.022 1.00 42.09 91 HIS A CA 1
ATOM 733 C C . HIS A 1 91 ? -1.511 18.154 -3.242 1.00 42.09 91 HIS A C 1
ATOM 735 O O . HIS A 1 91 ? -1.900 16.982 -3.333 1.00 42.09 91 HIS A O 1
ATOM 741 N N . PRO A 1 92 ? -0.214 18.481 -3.404 1.00 40.41 92 PRO A N 1
ATOM 742 C CA . PRO A 1 92 ? 0.831 17.461 -3.419 1.00 40.41 92 PRO A CA 1
ATOM 743 C C . PRO A 1 92 ? 0.649 16.578 -2.183 1.00 40.41 92 PRO A C 1
ATOM 745 O O . PRO A 1 92 ? 0.316 17.112 -1.127 1.00 40.41 92 PRO A O 1
ATOM 748 N N . GLN A 1 93 ? 0.802 15.255 -2.325 1.00 44.69 93 GLN A N 1
ATOM 749 C CA . GLN A 1 93 ? 0.687 14.313 -1.207 1.00 44.69 93 GLN A CA 1
ATOM 750 C C . GLN A 1 93 ? 1.555 14.812 -0.049 1.00 44.69 93 GLN A C 1
ATOM 752 O O . GLN A 1 93 ? 2.780 14.712 -0.087 1.00 44.69 93 GLN A O 1
ATOM 757 N N . SER A 1 94 ? 0.925 15.419 0.952 1.00 48.56 94 SER A N 1
ATOM 758 C CA . SER A 1 94 ? 1.618 16.007 2.085 1.00 48.56 94 SER A CA 1
ATOM 759 C C . SER A 1 94 ? 1.757 14.918 3.129 1.00 48.56 94 SER A C 1
ATOM 761 O O . SER A 1 94 ? 0.895 14.765 3.985 1.00 48.56 94 SER A O 1
ATOM 763 N N . LYS A 1 95 ? 2.812 14.109 3.030 1.00 51.31 95 LYS A N 1
ATOM 764 C CA . LYS A 1 95 ? 3.177 13.244 4.147 1.00 51.31 95 LYS A CA 1
ATOM 765 C C . LYS A 1 95 ? 3.720 14.128 5.252 1.00 51.31 95 LYS A C 1
ATOM 767 O O . LYS A 1 95 ? 4.636 14.918 5.017 1.00 51.31 95 LYS A O 1
ATOM 772 N N . TYR A 1 96 ? 3.197 13.946 6.450 1.00 57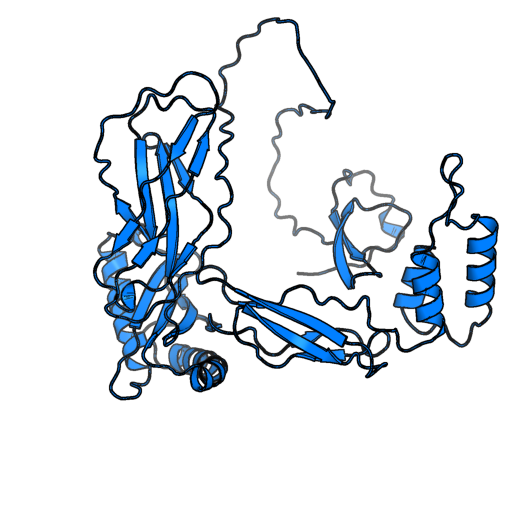.28 96 TYR A N 1
ATOM 773 C CA . TYR A 1 96 ? 3.779 14.568 7.615 1.00 57.28 96 TYR A CA 1
ATOM 774 C C . TYR A 1 96 ? 4.473 13.527 8.490 1.00 57.28 96 TYR A C 1
ATOM 776 O O . TYR A 1 96 ? 3.889 12.495 8.817 1.00 57.28 96 TYR A O 1
ATOM 784 N N . SER A 1 97 ? 5.729 13.805 8.841 1.00 56.19 97 SER A N 1
ATOM 785 C CA . SER A 1 97 ? 6.530 12.995 9.756 1.00 56.19 97 SER A CA 1
ATOM 786 C C . SER A 1 97 ? 6.897 13.842 10.962 1.00 56.19 97 SER A C 1
ATOM 788 O O . SER A 1 97 ? 7.579 14.855 10.816 1.00 56.19 97 SER A O 1
ATOM 790 N N . PHE A 1 98 ? 6.470 13.418 12.148 1.00 60.88 98 PHE A N 1
ATOM 791 C CA . PHE A 1 98 ? 6.723 14.126 13.403 1.00 60.88 98 PHE A CA 1
ATOM 792 C C . PHE A 1 98 ? 7.247 13.172 14.476 1.00 60.88 98 PHE A C 1
ATOM 794 O O . PHE A 1 98 ? 7.268 11.957 14.286 1.00 60.88 98 PHE A O 1
ATOM 801 N N . LYS A 1 99 ? 7.685 13.748 15.598 1.00 59.12 99 LYS A N 1
ATOM 802 C CA . LYS A 1 99 ? 7.956 13.031 16.849 1.00 59.12 99 LYS A CA 1
ATOM 803 C C . LYS A 1 99 ? 6.731 13.152 17.758 1.00 59.12 99 LYS A C 1
ATOM 805 O O . LYS A 1 99 ? 6.059 14.184 17.725 1.00 59.12 99 LYS A O 1
ATOM 810 N N . THR A 1 100 ? 6.461 12.137 18.575 1.00 60.00 100 THR A N 1
ATOM 811 C CA . THR A 1 100 ? 5.360 12.168 19.553 1.00 60.00 100 THR A CA 1
ATOM 812 C C . THR A 1 100 ? 5.459 13.347 20.513 1.00 60.00 100 THR A C 1
ATOM 814 O O . THR A 1 100 ? 6.558 13.774 20.869 1.00 60.00 100 THR A O 1
ATOM 817 N N . GLY A 1 101 ? 4.308 13.852 20.962 1.00 64.06 101 GLY A N 1
ATOM 818 C CA . GLY A 1 101 ? 4.218 14.994 21.875 1.00 64.06 101 GLY A CA 1
ATOM 819 C C . GLY A 1 101 ? 4.328 16.362 21.193 1.00 64.06 101 GLY A C 1
ATOM 820 O O . GLY A 1 101 ? 4.075 17.374 21.838 1.00 64.06 101 GLY A O 1
ATOM 821 N N . GLY A 1 102 ? 4.649 16.413 19.896 1.00 72.69 102 GLY A N 1
ATOM 822 C CA . GLY A 1 102 ? 4.583 17.639 19.097 1.00 72.69 102 GLY A CA 1
ATOM 823 C C . GLY A 1 102 ? 3.169 17.937 18.593 1.00 72.69 102 GLY A C 1
ATOM 824 O O . GLY A 1 102 ? 2.350 17.023 18.471 1.00 72.69 102 GLY A O 1
ATOM 825 N N . ALA A 1 103 ? 2.894 19.198 18.261 1.00 79.06 103 ALA A N 1
ATOM 826 C CA . ALA A 1 103 ? 1.689 19.570 17.526 1.00 79.06 103 ALA A CA 1
ATOM 827 C C . ALA A 1 103 ? 1.833 19.213 16.038 1.00 79.06 103 ALA A C 1
ATOM 829 O O . ALA A 1 103 ? 2.931 19.304 15.484 1.00 79.06 103 ALA A O 1
ATOM 830 N N . PHE A 1 104 ? 0.730 18.859 15.379 1.00 81.69 104 PHE A N 1
ATOM 831 C CA . PHE A 1 104 ? 0.691 18.775 13.921 1.00 81.69 104 PHE A CA 1
ATOM 832 C C . PHE A 1 104 ? -0.528 19.463 13.329 1.00 81.69 104 PHE A C 1
ATOM 834 O O . PHE A 1 104 ? -1.576 19.587 13.961 1.00 81.69 104 PHE A O 1
ATOM 841 N N . GLU A 1 105 ? -0.367 19.875 12.076 1.00 83.31 105 GLU A N 1
ATOM 842 C CA . GLU A 1 105 ? -1.409 20.481 11.268 1.00 83.31 105 GLU A CA 1
ATOM 843 C C . GLU A 1 105 ? -1.519 19.749 9.932 1.00 83.31 105 GLU A C 1
ATOM 845 O O . GLU A 1 105 ? -0.558 19.685 9.161 1.00 83.31 105 GLU A O 1
ATOM 850 N N . ILE A 1 106 ? -2.712 19.241 9.639 1.00 81.75 106 ILE A N 1
ATOM 851 C CA . ILE A 1 106 ? -3.082 18.779 8.308 1.00 81.75 106 ILE A CA 1
ATOM 852 C C . ILE A 1 106 ? -3.673 19.973 7.573 1.00 81.75 106 ILE A C 1
ATOM 854 O O . ILE A 1 106 ? -4.731 20.487 7.948 1.00 81.75 106 ILE A O 1
ATOM 858 N N . LYS A 1 107 ? -2.996 20.401 6.505 1.00 78.06 107 LYS A N 1
ATOM 859 C CA . LYS A 1 107 ? -3.495 21.484 5.657 1.00 78.06 107 LYS A CA 1
ATOM 860 C C . LYS A 1 107 ? -4.886 21.130 5.125 1.00 78.06 107 LYS A C 1
ATOM 862 O O . LYS A 1 107 ? -5.151 19.989 4.742 1.00 78.06 107 LYS A O 1
ATOM 867 N N . GLY A 1 108 ? -5.765 22.125 5.118 1.00 68.44 108 GLY A N 1
ATOM 868 C CA . GLY A 1 108 ? -7.107 22.018 4.561 1.00 68.44 108 GLY A CA 1
ATOM 869 C C . GLY A 1 108 ? -7.117 21.552 3.105 1.00 68.44 108 GLY A C 1
ATOM 870 O O . GLY A 1 108 ? -6.187 21.817 2.342 1.00 68.44 108 GLY A O 1
ATOM 871 N N . CYS A 1 109 ? -8.185 20.868 2.700 1.00 78.31 109 CYS A N 1
ATOM 872 C CA . CYS A 1 109 ? -8.441 20.567 1.295 1.00 78.31 109 CYS A CA 1
ATOM 873 C C . CYS A 1 109 ? -9.183 21.717 0.605 1.00 78.31 109 CYS A C 1
ATOM 875 O O . CYS A 1 109 ? -9.938 22.452 1.238 1.00 78.31 109 CYS A O 1
ATOM 877 N N . VAL A 1 110 ? -9.023 21.825 -0.716 1.00 75.75 110 VAL A N 1
ATOM 878 C CA . VAL A 1 110 ? -9.825 22.727 -1.553 1.00 75.75 110 VAL A CA 1
ATOM 879 C C . VAL A 1 110 ? -10.699 21.887 -2.475 1.00 75.75 110 VAL A C 1
ATOM 881 O O . VAL A 1 110 ? -10.194 21.174 -3.350 1.00 75.75 110 VAL A O 1
ATOM 884 N N . LEU A 1 111 ? -12.011 21.955 -2.265 1.00 75.94 111 LEU A N 1
ATOM 885 C CA . LEU A 1 111 ? -13.000 21.335 -3.137 1.00 75.94 111 LEU A CA 1
ATOM 886 C C . LEU A 1 111 ? -13.470 22.366 -4.158 1.00 75.94 111 LEU A C 1
ATOM 888 O O . LEU A 1 111 ? -14.081 23.363 -3.785 1.00 75.94 111 LEU A O 1
ATOM 892 N N . GLN A 1 112 ? -13.225 22.106 -5.440 1.00 74.06 112 GLN A N 1
ATOM 893 C CA . GLN A 1 112 ? -13.831 22.898 -6.502 1.00 74.06 112 GLN A CA 1
ATOM 894 C C . GLN A 1 112 ? -15.170 22.278 -6.865 1.00 74.06 112 GLN A C 1
ATOM 896 O O . GLN A 1 112 ? -15.235 21.104 -7.255 1.00 74.06 112 GLN A O 1
ATOM 901 N N . THR A 1 113 ? -16.237 23.055 -6.725 1.00 68.00 113 THR A N 1
ATOM 902 C CA . THR A 1 113 ? -17.584 22.603 -7.055 1.00 68.00 113 THR A CA 1
ATOM 903 C C . THR A 1 113 ? -18.340 23.658 -7.851 1.00 68.00 113 THR A C 1
ATOM 905 O O . THR A 1 113 ? -18.223 24.858 -7.611 1.00 68.00 113 THR A O 1
ATOM 908 N N . ASN A 1 114 ? -19.141 23.187 -8.806 1.00 66.19 114 ASN A N 1
ATOM 909 C CA . ASN A 1 114 ? -20.097 24.011 -9.546 1.00 66.19 114 ASN A CA 1
ATOM 910 C C . ASN A 1 114 ? -21.462 24.091 -8.841 1.00 66.19 114 ASN A C 1
ATOM 912 O O . ASN A 1 114 ? -22.417 24.616 -9.407 1.00 66.19 114 ASN A O 1
ATOM 916 N N . ILE A 1 115 ? -21.578 23.533 -7.632 1.00 61.78 115 ILE A N 1
ATOM 917 C CA . ILE A 1 115 ? -22.840 23.460 -6.899 1.00 61.78 115 ILE A CA 1
ATOM 918 C C . ILE A 1 115 ? -22.949 24.656 -5.961 1.00 61.78 115 ILE A C 1
ATOM 920 O O . ILE A 1 115 ? -22.116 24.842 -5.072 1.00 61.78 115 ILE A O 1
ATOM 924 N N . ALA A 1 116 ? -24.023 25.426 -6.125 1.00 62.88 116 ALA A N 1
ATOM 925 C CA . ALA A 1 116 ? -24.484 26.333 -5.087 1.00 62.88 116 ALA A CA 1
ATOM 926 C C . ALA A 1 116 ? -24.936 25.492 -3.884 1.00 62.88 116 ALA A C 1
ATOM 928 O O . ALA A 1 116 ? -25.901 24.733 -3.974 1.00 62.88 116 ALA A O 1
ATOM 929 N N . LEU A 1 117 ? -24.211 25.585 -2.770 1.00 64.56 117 LEU A N 1
ATOM 930 C CA . LEU A 1 117 ? -24.532 24.857 -1.544 1.00 64.56 117 LEU A CA 1
ATOM 931 C C . LEU A 1 117 ? -25.730 25.524 -0.854 1.00 64.56 117 LEU A C 1
ATOM 933 O O . LEU A 1 117 ? -25.564 26.362 0.026 1.00 64.56 117 LEU A O 1
ATOM 937 N N . THR A 1 118 ? -26.941 25.200 -1.309 1.00 62.97 118 THR A N 1
ATOM 938 C CA . THR A 1 118 ? -28.201 25.741 -0.768 1.00 62.97 118 THR A CA 1
ATOM 939 C C . THR A 1 118 ? -28.795 24.882 0.348 1.00 62.97 118 THR A C 1
ATOM 941 O O . THR A 1 118 ? -29.665 25.343 1.081 1.00 62.97 118 THR A O 1
ATOM 944 N N . GLU A 1 119 ? -28.347 23.634 0.474 1.00 66.69 119 GLU A N 1
ATOM 945 C CA . GLU A 1 119 ? -28.753 22.698 1.526 1.00 66.69 119 GLU A CA 1
ATOM 946 C C . GLU A 1 119 ? -27.773 22.725 2.709 1.00 66.69 119 GLU A C 1
ATOM 948 O O . GLU A 1 119 ? -26.600 23.069 2.521 1.00 66.69 119 GLU A O 1
ATOM 953 N N . PRO A 1 120 ? -28.206 22.331 3.927 1.00 68.62 120 PRO A N 1
ATOM 954 C CA . PRO A 1 120 ? -27.282 22.133 5.032 1.00 68.62 120 PRO A CA 1
ATOM 955 C C . PRO A 1 120 ? -26.230 21.105 4.625 1.00 68.62 120 PRO A C 1
ATOM 957 O O . PRO A 1 120 ? -26.536 19.986 4.200 1.00 68.62 120 PRO A O 1
ATOM 960 N N . TYR A 1 121 ? -24.976 21.504 4.763 1.00 75.25 121 TYR A N 1
ATOM 961 C CA . TYR A 1 121 ? -23.840 20.664 4.458 1.00 75.25 121 TYR A CA 1
ATOM 962 C C . TYR A 1 121 ? -22.976 20.458 5.692 1.00 75.25 121 TYR A C 1
ATOM 964 O O . TYR A 1 121 ? -22.920 21.294 6.593 1.00 75.25 121 TYR A O 1
ATOM 972 N N . GLN A 1 122 ? -22.278 19.328 5.722 1.00 82.12 122 GLN A N 1
ATOM 973 C CA . GLN A 1 122 ? -21.314 19.017 6.768 1.00 82.12 122 GLN A CA 1
ATOM 974 C C . GLN A 1 122 ? -19.944 18.821 6.139 1.00 82.12 122 GLN A C 1
ATOM 976 O O . GLN A 1 122 ? -19.771 17.934 5.304 1.00 82.12 122 GLN A O 1
ATOM 981 N N . ILE A 1 123 ? -18.975 19.626 6.572 1.00 84.31 123 ILE A N 1
ATOM 982 C CA . ILE A 1 123 ? -17.558 19.358 6.331 1.00 84.31 123 ILE A CA 1
ATOM 983 C C . ILE A 1 123 ? -16.974 18.598 7.521 1.00 84.31 123 ILE A C 1
ATOM 985 O O . ILE A 1 123 ? -17.341 18.831 8.674 1.00 84.31 123 ILE A O 1
ATOM 989 N N . PHE A 1 124 ? -16.080 17.663 7.245 1.00 88.50 124 PHE A N 1
ATOM 990 C CA . PHE A 1 124 ? -15.435 16.848 8.265 1.00 88.50 124 PHE A CA 1
ATOM 991 C C . PHE A 1 124 ? -14.082 16.345 7.774 1.00 88.50 124 PHE A C 1
ATOM 993 O O . PHE A 1 124 ? -13.818 16.316 6.571 1.00 88.50 124 PHE A O 1
ATOM 1000 N N . TYR A 1 125 ? -13.247 15.906 8.709 1.00 89.69 125 TYR A N 1
ATOM 1001 C CA . TYR A 1 125 ? -12.161 14.984 8.406 1.00 89.69 125 TYR A CA 1
ATOM 1002 C C . TYR A 1 125 ? -12.624 13.558 8.681 1.00 89.69 125 TYR A C 1
ATOM 1004 O O . TYR A 1 125 ? -13.389 13.306 9.608 1.00 89.69 125 TYR A O 1
ATOM 1012 N N . LEU A 1 126 ? -12.178 12.627 7.852 1.00 89.69 126 LEU A N 1
ATOM 1013 C CA . LEU A 1 126 ? -12.405 11.204 8.014 1.00 89.69 126 LEU A CA 1
ATOM 1014 C C . LEU A 1 126 ? -11.058 10.536 8.262 1.00 89.69 126 LEU A C 1
ATOM 1016 O O . LEU A 1 126 ? -10.206 10.514 7.371 1.00 89.69 126 LEU A O 1
ATOM 1020 N N . PHE A 1 127 ? -10.872 10.016 9.467 1.00 89.94 127 PHE A N 1
ATOM 1021 C CA . PHE A 1 127 ? -9.665 9.308 9.863 1.00 89.94 127 PHE A CA 1
ATOM 1022 C C . PHE A 1 127 ? -9.836 7.803 9.645 1.00 89.94 127 PHE A C 1
ATOM 1024 O O . PHE A 1 127 ? -10.847 7.215 10.037 1.00 89.94 127 PHE A O 1
ATOM 1031 N N . ASN A 1 128 ? -8.877 7.193 8.944 1.00 86.06 128 ASN A N 1
ATOM 1032 C CA . ASN A 1 128 ? -8.873 5.781 8.552 1.00 86.06 128 ASN A CA 1
ATOM 1033 C C . ASN A 1 128 ? -10.171 5.304 7.867 1.00 86.06 128 ASN A C 1
ATOM 1035 O O . ASN A 1 128 ? -10.529 4.135 7.941 1.00 86.06 128 ASN A O 1
ATOM 1039 N N . SER A 1 129 ? -10.879 6.209 7.185 1.00 84.38 129 SER A N 1
ATOM 1040 C CA . SER A 1 129 ? -12.198 5.964 6.579 1.00 84.38 129 SER A CA 1
ATOM 1041 C C . SER A 1 129 ? -13.343 5.639 7.560 1.00 84.38 129 SER A C 1
ATOM 1043 O O . SER A 1 129 ? -14.406 5.222 7.108 1.00 84.38 129 SER A O 1
ATOM 1045 N N . ILE A 1 130 ? -13.169 5.864 8.868 1.00 81.19 130 ILE A N 1
ATOM 1046 C CA . ILE A 1 130 ? -14.142 5.457 9.900 1.00 81.19 130 ILE A CA 1
ATOM 1047 C C . ILE A 1 130 ? -14.538 6.630 10.779 1.00 81.19 130 ILE A C 1
ATOM 1049 O O . ILE A 1 130 ? -15.718 6.952 10.910 1.00 81.19 130 ILE A O 1
ATOM 1053 N N . GLU A 1 131 ? -13.550 7.254 11.415 1.00 84.94 131 GLU A N 1
ATOM 1054 C CA . GLU A 1 131 ? -13.805 8.226 12.461 1.00 84.94 131 GLU A CA 1
ATOM 1055 C C . GLU A 1 131 ? -14.062 9.583 11.821 1.00 84.94 131 GLU A C 1
ATOM 1057 O O . GLU A 1 131 ? -13.189 10.189 11.192 1.00 84.94 131 GLU A O 1
ATOM 1062 N N . LYS A 1 132 ? -15.307 10.039 11.955 1.00 86.56 132 LYS A N 1
ATOM 1063 C CA . LYS A 1 132 ? -15.740 11.340 11.469 1.00 86.56 132 LYS A CA 1
ATOM 1064 C C . LYS A 1 132 ? -15.397 12.404 12.505 1.00 86.56 132 LYS A C 1
ATOM 1066 O O . LYS A 1 132 ? -16.072 12.538 13.520 1.00 86.56 132 LYS A O 1
ATOM 1071 N N . ILE A 1 133 ? -14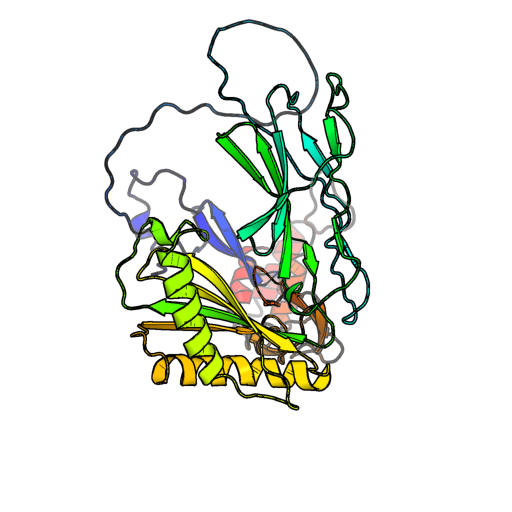.392 13.209 12.198 1.00 86.88 133 ILE A N 1
ATOM 1072 C CA . ILE A 1 133 ? -13.983 14.363 12.990 1.00 86.88 133 ILE A CA 1
ATOM 1073 C C . ILE A 1 133 ? -14.733 15.578 12.445 1.00 86.88 133 ILE A C 1
ATOM 1075 O O . ILE A 1 133 ? -14.406 16.118 11.382 1.00 86.88 133 ILE A O 1
ATOM 1079 N N . LEU A 1 134 ? -15.791 15.981 13.149 1.00 84.00 134 LEU A N 1
ATOM 1080 C CA . LEU A 1 134 ? -16.576 17.155 12.781 1.00 84.00 134 LEU A CA 1
ATOM 1081 C C . LEU A 1 134 ? -15.755 18.423 12.996 1.00 84.00 134 LEU A C 1
ATOM 1083 O O . LEU A 1 134 ? -15.185 18.644 14.062 1.00 84.00 134 LEU A O 1
ATOM 1087 N N . ILE A 1 135 ? -15.728 19.268 11.971 1.00 78.38 135 ILE A N 1
ATOM 1088 C CA . ILE A 1 135 ? -15.086 20.571 12.039 1.00 78.38 135 ILE A CA 1
ATOM 1089 C C . ILE A 1 135 ? -16.170 21.606 12.317 1.00 78.38 135 ILE A C 1
ATOM 1091 O O . ILE A 1 135 ? -17.059 21.825 11.490 1.00 78.38 135 ILE A O 1
ATOM 1095 N N . THR A 1 136 ? -16.069 22.289 13.450 1.00 68.44 136 THR A N 1
ATOM 1096 C CA . THR A 1 136 ? -16.901 23.462 13.713 1.00 68.44 136 THR A CA 1
ATOM 1097 C C . THR A 1 136 ? -16.333 24.641 12.931 1.00 68.44 136 THR A C 1
ATOM 1099 O O . THR A 1 136 ? -15.253 25.139 13.245 1.00 68.44 136 THR A O 1
ATOM 1102 N N . LEU A 1 137 ? -17.034 25.080 11.885 1.00 63.16 137 LEU A N 1
ATOM 1103 C CA . LEU A 1 137 ? -16.652 26.292 11.165 1.00 63.16 137 LEU A CA 1
ATOM 1104 C C . LEU A 1 137 ? -16.915 27.518 12.051 1.00 63.16 137 LEU A C 1
ATOM 1106 O O . LEU A 1 137 ? -18.033 27.669 12.544 1.00 63.16 137 LEU A O 1
ATOM 1110 N N . PRO A 1 138 ? -15.937 28.424 12.224 1.00 50.84 138 PRO A N 1
ATOM 1111 C CA . PRO A 1 138 ? -16.123 29.626 13.031 1.00 50.84 138 PRO A CA 1
ATOM 1112 C C . PRO A 1 138 ? -17.022 30.691 12.374 1.00 50.84 138 PRO A C 1
ATOM 1114 O O . PRO A 1 138 ? -17.193 31.764 12.945 1.00 50.84 138 PRO A O 1
ATOM 1117 N N . VAL A 1 139 ? -17.603 30.450 11.190 1.00 45.06 139 VAL A N 1
ATOM 1118 C CA . VAL A 1 139 ? -18.386 31.470 10.474 1.00 45.06 139 VAL A CA 1
ATOM 1119 C C . VAL A 1 139 ? -19.530 30.868 9.655 1.00 45.06 139 VAL A C 1
ATOM 1121 O O . VAL A 1 139 ? -19.374 29.824 9.022 1.00 45.06 139 VAL A O 1
ATOM 1124 N N . SER A 1 140 ? -20.673 31.566 9.672 1.00 45.06 140 SER A N 1
ATOM 1125 C CA . SER A 1 140 ? -21.845 31.314 8.819 1.00 45.06 140 SER A CA 1
ATOM 1126 C C . SER A 1 140 ? -21.467 31.243 7.334 1.00 45.06 140 SER A C 1
ATOM 1128 O O . SER A 1 140 ? -20.485 31.874 6.935 1.00 45.06 140 SER A O 1
ATOM 1130 N N . PRO A 1 141 ? -22.234 30.498 6.512 1.00 45.09 141 PRO A N 1
ATOM 1131 C CA . PRO A 1 141 ? -21.883 30.230 5.125 1.00 45.09 141 PRO A CA 1
ATOM 1132 C C . PRO A 1 141 ? -21.697 31.546 4.373 1.00 45.09 141 PRO A C 1
ATOM 1134 O O . PRO A 1 141 ? -22.637 32.322 4.202 1.00 45.09 141 PRO A O 1
ATOM 1137 N N . VAL A 1 142 ? -20.460 31.804 3.947 1.00 43.91 142 VAL A N 1
ATOM 1138 C CA . VAL A 1 142 ? -20.144 32.871 2.999 1.00 43.91 142 VAL A CA 1
ATOM 1139 C C . VAL A 1 142 ? -21.029 32.629 1.779 1.00 43.91 142 VAL A C 1
ATOM 1141 O O . VAL A 1 142 ? -20.967 31.553 1.190 1.00 43.91 142 VAL A O 1
ATOM 1144 N N . GLN A 1 143 ? -21.895 33.585 1.433 1.00 42.41 143 GLN A N 1
ATOM 1145 C CA . GLN A 1 143 ? -22.683 33.516 0.204 1.00 42.41 143 GLN A CA 1
ATOM 1146 C C . GLN A 1 143 ? -21.717 33.433 -0.980 1.00 42.41 143 GLN A C 1
ATOM 1148 O O . GLN A 1 143 ? -21.039 34.409 -1.300 1.00 42.41 143 GLN A O 1
ATOM 1153 N N . ILE A 1 144 ? -21.624 32.257 -1.602 1.00 45.03 144 ILE A N 1
ATOM 1154 C CA . ILE A 1 144 ? -20.734 32.039 -2.740 1.00 45.03 144 ILE A CA 1
ATOM 1155 C C . ILE A 1 144 ? -21.517 32.317 -4.025 1.00 45.03 144 ILE A C 1
ATOM 1157 O O . ILE A 1 144 ? -22.553 31.702 -4.280 1.00 45.03 144 ILE A O 1
ATOM 1161 N N . SER A 1 145 ? -21.048 33.297 -4.795 1.00 39.75 145 SER A N 1
ATOM 1162 C CA . SER A 1 145 ? -21.648 33.747 -6.051 1.00 39.75 145 SER A CA 1
ATOM 1163 C C . SER A 1 145 ? -21.352 32.795 -7.225 1.00 39.75 145 SER A C 1
ATOM 1165 O O . SER A 1 145 ? -20.518 31.897 -7.143 1.00 39.75 145 SER A O 1
ATOM 1167 N N . ALA A 1 146 ? -22.095 32.980 -8.319 1.00 43.62 146 ALA A N 1
ATOM 1168 C CA . ALA A 1 146 ? -22.399 32.020 -9.386 1.00 43.62 146 ALA A CA 1
ATOM 1169 C C . ALA A 1 146 ? -21.268 31.637 -10.377 1.00 43.62 146 ALA A C 1
ATOM 1171 O O . ALA A 1 146 ? -21.534 31.425 -11.560 1.00 43.62 146 ALA A O 1
ATOM 1172 N N . SER A 1 147 ? -20.019 31.485 -9.941 1.00 51.44 147 SER A N 1
ATOM 1173 C CA . SER A 1 147 ? -18.951 30.956 -10.803 1.00 51.44 147 SER A CA 1
ATOM 1174 C C . SER A 1 147 ? -17.907 30.207 -9.980 1.00 51.44 147 SER A C 1
ATOM 1176 O O . SER A 1 147 ? -17.230 30.846 -9.188 1.00 51.44 147 SER A O 1
ATOM 1178 N N . LEU A 1 148 ? -17.783 28.884 -10.178 1.00 53.00 148 LEU A N 1
ATOM 1179 C CA . LEU A 1 148 ? -16.763 27.997 -9.583 1.00 53.00 148 LEU A CA 1
ATOM 1180 C C . LEU A 1 148 ? -16.388 28.348 -8.132 1.00 53.00 148 LEU A C 1
ATOM 1182 O O . LEU A 1 148 ? -15.439 29.082 -7.861 1.00 53.00 148 LEU A O 1
ATOM 1186 N N . SER A 1 149 ? -17.125 27.771 -7.193 1.00 64.06 149 SER A N 1
ATOM 1187 C CA . SER A 1 149 ? -16.906 27.975 -5.767 1.00 64.06 149 SER A CA 1
ATOM 1188 C C . SER A 1 149 ? -15.785 27.058 -5.270 1.00 64.06 149 SER A C 1
ATOM 1190 O O . SER A 1 149 ? -15.938 25.833 -5.271 1.00 64.06 149 SER A O 1
ATOM 1192 N N . ASP A 1 150 ? -14.667 27.636 -4.824 1.00 71.06 150 ASP A N 1
ATOM 1193 C CA . ASP A 1 150 ? -13.626 26.908 -4.090 1.00 71.06 150 ASP A CA 1
ATOM 1194 C C . ASP A 1 150 ? -14.047 26.828 -2.608 1.00 71.06 150 ASP A C 1
ATOM 1196 O O . ASP A 1 150 ? -13.977 27.808 -1.866 1.00 71.06 150 ASP A O 1
ATOM 1200 N N . LEU A 1 151 ? -14.502 25.654 -2.164 1.00 72.31 151 LEU A N 1
ATOM 1201 C CA . LEU A 1 151 ? -14.752 25.379 -0.750 1.00 72.31 151 LEU A CA 1
ATOM 1202 C C . LEU A 1 151 ? -13.425 25.004 -0.082 1.00 72.31 151 LEU A C 1
ATOM 1204 O O . LEU A 1 151 ? -12.871 23.928 -0.326 1.00 72.31 151 LEU A O 1
ATOM 1208 N N . VAL A 1 152 ? -12.920 25.901 0.763 1.00 77.94 152 VAL A N 1
ATOM 1209 C CA . VAL A 1 152 ? -11.682 25.704 1.523 1.00 77.94 152 VAL A CA 1
ATOM 1210 C C . VAL A 1 152 ? -12.017 25.110 2.886 1.00 77.94 152 VAL A C 1
ATOM 1212 O O . VAL A 1 152 ? -12.738 25.709 3.682 1.00 77.94 152 VAL A O 1
ATOM 1215 N N . PHE A 1 153 ? -11.488 23.923 3.159 1.00 80.38 153 PHE A N 1
ATOM 1216 C CA . PHE A 1 153 ? -11.589 23.296 4.470 1.00 80.38 153 PHE A CA 1
ATOM 1217 C C . PHE A 1 153 ? -10.600 23.986 5.412 1.00 80.38 153 PHE A C 1
ATOM 1219 O O . PHE A 1 153 ? -9.463 24.238 5.004 1.00 80.38 153 PHE A O 1
ATOM 1226 N N . PRO A 1 154 ? -10.977 24.294 6.661 1.00 80.81 154 PRO A N 1
ATOM 1227 C CA . PRO A 1 154 ? -10.004 24.770 7.630 1.00 80.81 154 PRO A CA 1
ATOM 1228 C C . PRO A 1 154 ? -9.008 23.646 7.948 1.00 80.81 154 PRO A C 1
ATOM 1230 O O . PRO A 1 154 ? -9.361 22.467 7.840 1.00 80.81 154 PRO A O 1
ATOM 1233 N N . PRO A 1 155 ? -7.772 23.991 8.333 1.00 82.31 155 PRO A N 1
ATOM 1234 C CA . PRO A 1 155 ? -6.786 22.996 8.718 1.00 82.31 155 PRO A CA 1
ATOM 1235 C C . PRO A 1 155 ? -7.244 22.216 9.956 1.00 82.31 155 PRO A C 1
ATOM 1237 O O . PRO A 1 155 ? -7.857 22.774 10.868 1.00 82.31 155 PRO A O 1
ATOM 1240 N N . TYR A 1 156 ? -6.908 20.928 10.004 1.00 84.38 156 TYR A N 1
ATOM 1241 C CA . TYR A 1 156 ? -7.054 20.122 11.213 1.00 84.38 156 TYR A CA 1
ATOM 1242 C C . TYR A 1 156 ? -5.771 20.208 12.030 1.00 84.38 156 TYR A C 1
ATOM 1244 O O . TYR A 1 156 ? -4.703 19.835 11.545 1.00 84.38 156 TYR A O 1
ATOM 1252 N N . GLN A 1 157 ? -5.879 20.700 13.262 1.00 84.31 157 GLN A N 1
ATOM 1253 C CA . GLN A 1 157 ? -4.752 20.864 14.173 1.00 84.31 157 GLN A CA 1
ATOM 1254 C C . GLN A 1 157 ? -4.928 19.982 15.406 1.00 84.31 157 GLN A C 1
ATOM 1256 O O . GLN A 1 157 ? -5.996 19.958 16.021 1.00 84.31 157 GLN A O 1
ATOM 1261 N N . ARG A 1 158 ? -3.849 19.304 15.798 1.00 82.19 158 ARG A N 1
ATOM 1262 C CA . ARG A 1 158 ? -3.744 18.601 17.076 1.00 82.19 158 ARG A CA 1
ATOM 1263 C C . ARG A 1 158 ? -2.572 19.184 17.851 1.00 82.19 158 ARG A C 1
ATOM 1265 O O . ARG A 1 158 ? -1.440 19.141 17.379 1.00 82.19 158 ARG A O 1
ATOM 1272 N N . ASN A 1 159 ? -2.841 19.716 19.043 1.00 81.00 159 ASN A N 1
ATOM 1273 C CA . ASN A 1 159 ? -1.824 20.380 19.871 1.00 81.00 159 ASN A CA 1
ATOM 1274 C C . ASN A 1 159 ? -0.805 19.395 20.462 1.00 81.00 159 ASN A C 1
ATOM 1276 O O . ASN A 1 159 ? 0.334 19.764 20.730 1.00 81.00 159 ASN A O 1
ATOM 1280 N N . THR A 1 160 ? -1.216 18.144 20.653 1.00 84.25 160 THR A N 1
ATOM 1281 C CA . THR A 1 160 ? -0.388 17.065 21.194 1.00 84.25 160 THR A CA 1
ATOM 1282 C C . THR A 1 160 ? -0.633 15.800 20.391 1.00 84.25 160 THR A C 1
ATOM 1284 O O . THR A 1 160 ? -1.748 15.280 20.389 1.00 84.25 160 THR A O 1
ATOM 1287 N N . SER A 1 161 ? 0.400 15.305 19.716 1.00 84.75 161 SER A N 1
ATOM 1288 C CA . SER A 1 161 ? 0.337 14.057 18.956 1.00 84.75 161 SER A CA 1
ATOM 1289 C C . SER A 1 161 ? 0.615 12.828 19.816 1.00 84.75 161 SER A C 1
ATOM 1291 O O . SER A 1 161 ? 1.515 12.838 20.661 1.00 84.75 161 SER A O 1
ATOM 1293 N N . SER A 1 162 ? -0.124 11.753 19.556 1.00 87.12 162 SER A N 1
ATOM 1294 C CA . SER A 1 162 ? 0.125 10.410 20.080 1.00 87.12 162 SER A CA 1
ATOM 1295 C C . SER A 1 162 ? 0.254 9.421 18.922 1.00 87.12 162 SER A C 1
ATOM 1297 O O . SER A 1 162 ? -0.178 9.699 17.807 1.00 87.12 162 SER A O 1
ATOM 1299 N N . TYR A 1 163 ? 0.823 8.241 19.171 1.00 85.69 163 TYR A N 1
ATOM 1300 C CA . TYR A 1 163 ? 0.924 7.197 18.143 1.00 85.69 163 TYR A CA 1
ATOM 1301 C C . TYR A 1 163 ? -0.438 6.760 17.579 1.00 85.69 163 TYR A C 1
ATOM 1303 O O . TYR A 1 163 ? -0.512 6.298 16.444 1.00 85.69 163 TYR A O 1
ATOM 1311 N N . GLU A 1 164 ? -1.524 6.977 18.323 1.00 85.62 164 GLU A N 1
ATOM 1312 C CA . GLU A 1 164 ? -2.894 6.725 17.869 1.00 85.62 164 GLU A CA 1
ATOM 1313 C C . GLU A 1 164 ? -3.319 7.640 16.709 1.00 85.62 164 GLU A C 1
ATOM 1315 O O . GLU A 1 164 ? -4.240 7.294 15.971 1.00 85.62 164 GLU A O 1
ATOM 1320 N N . ASP A 1 165 ? -2.633 8.766 16.495 1.00 88.00 165 ASP A N 1
ATOM 1321 C CA . ASP A 1 165 ? -2.878 9.664 15.358 1.00 88.00 165 ASP A CA 1
ATOM 1322 C C . ASP A 1 165 ? -2.372 9.129 14.030 1.00 88.00 165 ASP A C 1
ATOM 1324 O O . ASP A 1 165 ? -2.698 9.685 12.976 1.00 88.00 165 ASP A O 1
ATOM 1328 N N . GLN A 1 166 ? -1.549 8.081 14.073 1.00 90.25 166 GLN A N 1
ATOM 1329 C CA . GLN A 1 166 ? -0.998 7.474 12.880 1.00 90.25 166 GLN A CA 1
ATOM 1330 C C . GLN A 1 166 ? -2.102 6.820 12.056 1.00 90.25 166 GLN A C 1
ATOM 1332 O O . GLN A 1 166 ? -2.900 6.019 12.547 1.00 90.25 166 GLN A O 1
ATOM 1337 N N . GLY A 1 167 ? -2.112 7.144 10.770 1.00 89.88 167 GLY A N 1
ATOM 1338 C CA . GLY A 1 167 ? -3.115 6.674 9.833 1.00 89.88 167 GLY A CA 1
ATOM 1339 C C . GLY A 1 167 ? -3.241 7.630 8.664 1.00 89.88 167 GLY A C 1
ATOM 1340 O O . GLY A 1 167 ? -2.307 8.365 8.336 1.00 89.88 167 GLY A O 1
ATOM 1341 N N . PHE A 1 168 ? -4.402 7.619 8.026 1.00 90.38 168 PHE A N 1
ATOM 1342 C CA . PHE A 1 168 ? -4.681 8.515 6.916 1.00 90.38 168 PHE A CA 1
ATOM 1343 C C . PHE A 1 168 ? -5.950 9.326 7.148 1.00 90.38 168 PHE A C 1
ATOM 1345 O O . PHE A 1 168 ? -6.927 8.849 7.721 1.00 90.38 168 PHE A O 1
ATOM 1352 N N . TYR A 1 169 ? -5.936 10.559 6.659 1.00 91.19 169 TYR A N 1
ATOM 1353 C CA . TYR A 1 169 ? -7.003 11.534 6.819 1.00 91.19 169 TYR A CA 1
ATOM 1354 C C . TYR A 1 169 ? -7.535 11.928 5.450 1.00 91.19 169 TYR A C 1
ATOM 1356 O O . TYR A 1 169 ? -6.770 12.134 4.509 1.00 91.19 169 TYR A O 1
ATOM 1364 N N . GLN A 1 170 ? -8.849 12.047 5.326 1.00 90.88 170 GLN A N 1
ATOM 1365 C CA . GLN A 1 170 ? -9.510 12.544 4.123 1.00 90.88 170 GLN A CA 1
ATOM 1366 C C . GLN A 1 170 ? -10.426 13.696 4.506 1.00 90.88 170 GLN A C 1
ATOM 1368 O O . GLN A 1 170 ? -11.144 13.613 5.496 1.00 90.88 170 GLN A O 1
ATOM 1373 N N . CYS A 1 171 ? -10.445 14.756 3.711 1.00 88.69 171 CYS A N 1
ATOM 1374 C CA . CYS A 1 171 ? -11.494 15.755 3.819 1.00 88.69 171 CYS A CA 1
ATOM 1375 C C . CYS A 1 171 ? -12.776 15.171 3.229 1.00 88.69 171 CYS A C 1
ATOM 1377 O O . CYS A 1 171 ? -12.768 14.615 2.128 1.00 88.69 171 CYS A O 1
ATOM 1379 N N . GLY A 1 172 ? -13.870 15.290 3.968 1.00 87.88 172 GLY A N 1
ATOM 1380 C CA . GLY A 1 172 ? -15.174 14.787 3.587 1.00 87.88 172 GLY A CA 1
ATOM 1381 C C . GLY A 1 172 ? -16.228 15.878 3.615 1.00 87.88 172 GLY A C 1
ATOM 1382 O O . GLY A 1 172 ? -16.228 16.760 4.473 1.00 87.88 172 GLY A O 1
ATOM 1383 N N . PHE A 1 173 ? -17.136 15.807 2.655 1.00 84.94 173 PHE A N 1
ATOM 1384 C CA . PHE A 1 173 ? -18.248 16.729 2.521 1.00 84.94 173 PHE A CA 1
ATOM 1385 C C . PHE A 1 173 ? -19.533 15.954 2.272 1.00 84.94 173 PHE A C 1
ATOM 1387 O O . PHE A 1 173 ? -19.571 15.124 1.365 1.00 84.94 173 PHE A O 1
ATOM 1394 N N . THR A 1 174 ? -20.579 16.232 3.048 1.00 83.62 174 THR A N 1
ATOM 1395 C CA . THR A 1 174 ? -21.914 15.659 2.833 1.00 83.62 174 THR A CA 1
ATOM 1396 C C . THR A 1 174 ? -22.921 16.763 2.528 1.00 83.62 174 THR A C 1
ATOM 1398 O O . THR A 1 174 ? -23.007 17.730 3.287 1.00 83.62 174 THR A O 1
ATOM 1401 N N . VAL A 1 175 ? -23.697 16.589 1.451 1.00 79.44 175 VAL A N 1
ATOM 1402 C CA . VAL A 1 175 ? -24.866 17.426 1.116 1.00 79.44 175 VAL A CA 1
ATOM 1403 C C . VAL A 1 175 ? -26.136 16.684 1.515 1.00 79.44 175 VAL A C 1
ATOM 1405 O O . VAL A 1 175 ? -26.401 15.588 1.002 1.00 79.44 175 VAL A O 1
ATOM 1408 N N . GLY A 1 176 ? -26.901 17.259 2.446 1.00 74.75 176 GLY A N 1
ATOM 1409 C CA . GLY A 1 176 ? -28.096 16.616 2.990 1.00 74.75 176 GLY A CA 1
ATOM 1410 C C . GLY A 1 176 ? -27.792 15.215 3.541 1.00 74.75 176 GLY A C 1
ATOM 1411 O O . GLY A 1 176 ? -26.792 15.011 4.224 1.00 74.75 176 GLY A O 1
ATOM 1412 N N . ASN A 1 177 ? -28.634 14.234 3.203 1.00 69.50 177 ASN A N 1
ATOM 1413 C CA . ASN A 1 177 ? -28.460 12.824 3.595 1.00 69.50 177 ASN A CA 1
ATOM 1414 C C . ASN A 1 177 ? -28.050 11.906 2.429 1.00 69.50 177 ASN A C 1
ATOM 1416 O O . ASN A 1 177 ? -28.147 10.687 2.555 1.00 69.50 177 ASN A O 1
ATOM 1420 N N . ARG A 1 178 ? -27.679 12.458 1.266 1.00 67.62 178 ARG A N 1
ATOM 1421 C CA . ARG A 1 178 ? -27.670 11.681 0.011 1.00 67.62 178 ARG A CA 1
ATOM 1422 C C . ARG A 1 178 ? -26.281 11.316 -0.494 1.00 67.62 178 ARG A C 1
ATOM 1424 O O . ARG A 1 178 ? -26.097 10.187 -0.938 1.00 67.62 178 ARG A O 1
ATOM 1431 N N . SER A 1 179 ? -25.312 12.227 -0.401 1.00 77.75 179 SER A N 1
ATOM 1432 C CA . SER A 1 179 ? -24.008 12.028 -1.042 1.00 77.75 179 SER A CA 1
ATOM 1433 C C . SER A 1 179 ? -22.860 12.550 -0.192 1.00 77.75 179 SER A C 1
ATOM 1435 O O . SER A 1 179 ? -22.870 13.707 0.232 1.00 77.75 179 SER A O 1
ATOM 1437 N N . THR A 1 180 ? -21.849 11.702 -0.003 1.00 83.62 180 THR A N 1
ATOM 1438 C CA . THR A 1 180 ? -20.569 12.064 0.607 1.00 83.62 180 THR A CA 1
ATOM 1439 C C . THR A 1 180 ? -19.477 12.071 -0.453 1.00 83.62 180 THR A C 1
ATOM 1441 O O . THR A 1 180 ? -19.285 11.088 -1.165 1.00 83.62 180 THR A O 1
ATOM 1444 N N . ILE A 1 181 ? -18.740 13.174 -0.532 1.00 83.38 181 ILE A N 1
ATOM 1445 C CA . ILE A 1 181 ? -17.595 13.348 -1.424 1.00 83.38 181 ILE A CA 1
ATOM 1446 C C . ILE A 1 181 ? -16.336 13.374 -0.554 1.00 83.38 181 ILE A C 1
ATOM 1448 O O . ILE A 1 181 ? -16.274 14.128 0.418 1.00 83.38 181 ILE A O 1
ATOM 1452 N N . LEU A 1 182 ? -15.342 12.548 -0.891 1.00 86.69 182 LEU A N 1
ATOM 1453 C CA . LEU A 1 182 ? -14.088 12.413 -0.142 1.00 86.69 182 LEU A CA 1
ATOM 1454 C C . LEU A 1 182 ? -12.891 12.853 -0.988 1.00 86.69 182 LEU A C 1
ATOM 1456 O O . LEU A 1 182 ? -12.834 12.588 -2.190 1.00 86.69 182 LEU A O 1
ATOM 1460 N N . SER A 1 183 ? -11.916 13.498 -0.353 1.00 86.06 183 SER A N 1
ATOM 1461 C CA . SER A 1 183 ? -10.635 13.825 -0.973 1.00 86.06 183 SER A CA 1
ATOM 1462 C C . SER A 1 183 ? -9.732 12.596 -1.092 1.00 86.06 183 SER A C 1
ATOM 1464 O O . SER A 1 183 ? -9.992 11.532 -0.521 1.00 86.06 183 SER A O 1
ATOM 1466 N N . ASN A 1 184 ? -8.595 12.770 -1.771 1.00 83.75 184 ASN A N 1
ATOM 1467 C CA . ASN A 1 184 ? -7.463 11.862 -1.594 1.00 83.75 184 ASN A CA 1
ATOM 1468 C C . ASN A 1 184 ? -7.033 11.832 -0.121 1.00 83.75 184 ASN A C 1
ATOM 1470 O O . ASN A 1 184 ? -7.273 12.788 0.622 1.00 83.75 184 ASN A O 1
ATOM 1474 N N . SER A 1 185 ? -6.400 10.735 0.279 1.00 86.44 185 SER A N 1
ATOM 1475 C CA . SER A 1 185 ? -5.883 10.564 1.629 1.00 86.44 185 SER A CA 1
ATOM 1476 C C . SER A 1 185 ? -4.559 11.293 1.842 1.00 86.44 185 SER A C 1
ATOM 1478 O O . SER A 1 185 ? -3.710 11.362 0.949 1.00 86.44 185 SER A O 1
ATOM 1480 N N . THR A 1 186 ? -4.397 11.794 3.060 1.00 87.19 186 THR A N 1
ATOM 1481 C CA . THR A 1 186 ? -3.183 12.401 3.591 1.00 87.19 186 THR A CA 1
ATOM 1482 C C . THR A 1 186 ? -2.681 11.547 4.743 1.00 87.19 186 THR A C 1
ATOM 1484 O O . THR A 1 186 ? -3.405 11.346 5.716 1.00 87.19 186 THR A O 1
ATOM 1487 N N . ASP A 1 187 ? -1.450 11.057 4.645 1.00 86.75 187 ASP A N 1
ATOM 1488 C CA . ASP A 1 187 ? -0.874 10.188 5.668 1.00 86.75 187 ASP A CA 1
ATOM 1489 C C . ASP A 1 187 ? -0.210 10.995 6.784 1.00 86.75 187 ASP A C 1
ATOM 1491 O O . ASP A 1 187 ? 0.608 11.890 6.539 1.00 86.75 187 ASP A O 1
ATOM 1495 N N . VAL A 1 188 ? -0.507 10.597 8.016 1.00 87.75 188 VAL A N 1
ATOM 1496 C CA . VAL A 1 188 ? 0.232 10.983 9.216 1.00 87.75 188 VAL A CA 1
ATOM 1497 C C . VAL A 1 188 ? 0.971 9.741 9.689 1.00 87.75 188 VAL A C 1
ATOM 1499 O O . VAL A 1 188 ? 0.345 8.742 10.043 1.00 87.75 188 VAL A O 1
ATOM 1502 N N . GLN A 1 189 ? 2.304 9.780 9.654 1.00 84.25 189 GLN A N 1
ATOM 1503 C CA . GLN A 1 189 ? 3.141 8.644 10.034 1.00 84.25 189 GLN A CA 1
ATOM 1504 C C . GLN A 1 189 ? 4.336 9.118 10.858 1.00 84.25 189 GLN A C 1
ATOM 1506 O O . GLN A 1 189 ? 5.081 9.999 10.433 1.00 84.25 189 GLN A O 1
ATOM 1511 N N . PHE A 1 190 ? 4.556 8.501 12.011 1.00 85.06 190 PHE A N 1
ATOM 1512 C CA . PHE A 1 190 ? 5.706 8.769 12.861 1.00 85.06 190 PHE A CA 1
ATOM 1513 C C . PHE A 1 190 ? 6.948 8.034 12.339 1.00 85.06 190 PHE A C 1
ATOM 1515 O O . PHE A 1 190 ? 6.889 6.928 11.786 1.00 85.06 190 PHE A O 1
ATOM 1522 N N . ALA A 1 191 ? 8.104 8.684 12.469 1.00 81.00 191 ALA A N 1
ATOM 1523 C CA . ALA A 1 191 ? 9.365 8.152 11.953 1.00 81.00 191 ALA A CA 1
ATOM 1524 C C . ALA A 1 191 ? 9.838 6.909 12.728 1.00 81.00 191 ALA A C 1
ATOM 1526 O O . ALA A 1 191 ? 10.511 6.048 12.160 1.00 81.00 191 ALA A O 1
ATOM 1527 N N . ASP A 1 192 ? 9.451 6.820 13.995 1.00 85.19 192 ASP A N 1
ATOM 1528 C CA . ASP A 1 192 ? 9.800 5.799 14.976 1.00 85.19 192 ASP A CA 1
ATOM 1529 C C . ASP A 1 192 ? 8.685 4.767 15.198 1.00 85.19 192 ASP A C 1
ATOM 1531 O O . ASP A 1 192 ? 8.646 4.109 16.234 1.00 85.19 192 ASP A O 1
ATOM 1535 N N . VAL A 1 193 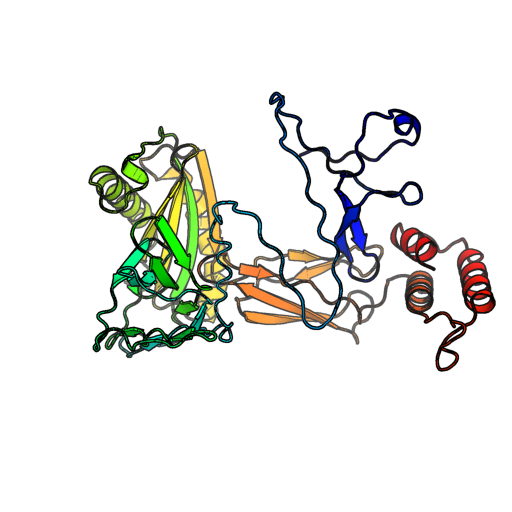? 7.780 4.594 14.231 1.00 88.19 193 VAL A N 1
ATOM 1536 C CA . VAL A 1 193 ? 6.740 3.558 14.280 1.00 88.19 193 VAL A CA 1
ATOM 1537 C C . VAL A 1 193 ? 6.905 2.595 13.116 1.00 88.19 193 VAL A C 1
ATOM 1539 O O . VAL A 1 193 ? 6.969 3.027 11.962 1.00 88.19 193 VAL A O 1
ATOM 1542 N N . ALA A 1 194 ? 6.917 1.295 13.413 1.00 90.88 194 ALA A N 1
ATOM 1543 C CA . ALA A 1 194 ? 6.697 0.260 12.412 1.00 90.88 194 ALA A CA 1
ATOM 1544 C C . ALA A 1 194 ? 5.206 -0.082 12.309 1.00 90.88 194 ALA A C 1
ATOM 1546 O O . ALA A 1 194 ? 4.489 -0.069 13.305 1.00 90.88 194 ALA A O 1
ATOM 1547 N N . SER A 1 195 ? 4.708 -0.335 11.107 1.00 91.38 195 SER A N 1
ATOM 1548 C CA . SER A 1 195 ? 3.287 -0.514 10.819 1.00 91.38 195 SER A CA 1
ATOM 1549 C C . SER A 1 195 ? 3.032 -1.723 9.944 1.00 91.38 195 SER A C 1
ATOM 1551 O O . SER A 1 195 ? 3.748 -1.965 8.975 1.00 91.38 195 SER A O 1
ATOM 1553 N N . ALA A 1 196 ? 1.950 -2.429 10.241 1.00 91.75 196 ALA A N 1
ATOM 1554 C CA . ALA A 1 196 ? 1.421 -3.489 9.401 1.00 91.75 196 ALA A CA 1
ATOM 1555 C C . ALA A 1 196 ? -0.090 -3.334 9.243 1.00 91.75 196 ALA A C 1
ATOM 1557 O O . ALA A 1 196 ? -0.781 -2.777 10.102 1.00 91.75 196 ALA A O 1
ATOM 1558 N N . LYS A 1 197 ? -0.590 -3.844 8.125 1.00 91.19 197 LYS A N 1
ATOM 1559 C CA . LYS A 1 197 ? -2.006 -4.055 7.874 1.00 91.19 197 LYS A CA 1
ATOM 1560 C C . LYS A 1 197 ? -2.248 -5.548 7.771 1.00 91.19 197 LYS A C 1
ATOM 1562 O O . LYS A 1 197 ? -1.442 -6.267 7.189 1.00 91.19 197 LYS A O 1
ATOM 1567 N N . MET A 1 198 ? -3.356 -5.993 8.331 1.00 91.06 198 MET A N 1
ATOM 1568 C CA . MET A 1 198 ? -3.743 -7.389 8.324 1.00 91.06 198 MET A CA 1
ATOM 1569 C C . MET A 1 198 ? -5.224 -7.500 7.984 1.00 91.06 198 MET A C 1
ATOM 1571 O O . MET A 1 198 ? -6.047 -6.809 8.574 1.00 91.06 198 MET A O 1
ATOM 1575 N N . ASN A 1 199 ? -5.560 -8.371 7.041 1.00 91.56 199 ASN A N 1
ATOM 1576 C CA . ASN A 1 199 ? -6.930 -8.728 6.710 1.00 91.56 199 ASN A CA 1
ATOM 1577 C C . ASN A 1 199 ? -7.174 -10.153 7.217 1.00 91.56 199 ASN A C 1
ATOM 1579 O O . ASN A 1 199 ? -6.539 -11.097 6.745 1.00 91.56 199 ASN A O 1
ATOM 1583 N N . VAL A 1 200 ? -8.081 -10.322 8.178 1.00 92.31 200 VAL A N 1
ATOM 1584 C CA . VAL A 1 200 ? -8.389 -11.634 8.769 1.00 92.31 200 VAL A CA 1
ATOM 1585 C C . VAL A 1 200 ? -9.802 -12.041 8.404 1.00 92.31 200 VAL A C 1
ATOM 1587 O O . VAL A 1 200 ? -10.756 -11.340 8.729 1.00 92.31 200 VAL A O 1
ATOM 1590 N N . ARG A 1 201 ? -9.951 -13.188 7.743 1.00 93.06 201 ARG A N 1
ATOM 1591 C CA . ARG A 1 201 ? -11.250 -13.745 7.366 1.00 93.06 201 ARG A CA 1
ATOM 1592 C C . ARG A 1 201 ? -11.727 -14.746 8.411 1.00 93.06 201 ARG A C 1
ATOM 1594 O O . ARG A 1 201 ? -11.152 -15.832 8.543 1.00 93.06 201 ARG A O 1
ATOM 1601 N N . LEU A 1 202 ? -12.803 -14.403 9.106 1.00 91.38 202 LEU A N 1
ATOM 1602 C CA . LEU A 1 202 ? -13.396 -15.227 10.154 1.00 91.38 202 LEU A CA 1
ATOM 1603 C C . LEU A 1 202 ? -14.421 -16.208 9.579 1.00 91.38 202 LEU A C 1
ATOM 1605 O O . LEU A 1 202 ? -15.196 -15.862 8.689 1.00 91.38 202 LEU A O 1
ATOM 1609 N N . ASP A 1 203 ? -14.474 -17.424 10.117 1.00 89.69 203 ASP A N 1
ATOM 1610 C CA . ASP A 1 203 ? -15.543 -18.391 9.840 1.00 89.69 203 ASP A CA 1
ATOM 1611 C C . ASP A 1 203 ? -16.804 -18.040 10.643 1.00 89.69 203 ASP A C 1
ATOM 1613 O O . ASP A 1 203 ? -17.230 -18.760 11.545 1.00 89.69 203 ASP A O 1
ATOM 1617 N N . GLN A 1 204 ? -17.346 -16.857 10.371 1.00 87.62 204 GLN A N 1
ATOM 1618 C CA . GLN A 1 204 ? -18.554 -16.336 10.993 1.00 87.62 204 GLN A CA 1
ATOM 1619 C C . GLN A 1 204 ? -19.482 -15.755 9.935 1.00 87.62 204 GLN A C 1
ATOM 1621 O O . GLN A 1 204 ? -19.047 -15.164 8.938 1.00 87.62 204 GLN A O 1
ATOM 1626 N N . GLU A 1 205 ? -20.783 -15.898 10.170 1.00 89.25 205 GLU A N 1
ATOM 1627 C CA . GLU A 1 205 ? -21.788 -15.282 9.318 1.00 89.25 205 GLU A CA 1
ATOM 1628 C C . GLU A 1 205 ? -21.767 -13.760 9.451 1.00 89.25 205 GLU A C 1
ATOM 1630 O O . GLU A 1 205 ? -21.535 -13.182 10.514 1.00 89.25 205 GLU A O 1
ATOM 1635 N N . TRP A 1 206 ? -22.004 -13.091 8.328 1.00 91.19 206 TRP A N 1
ATOM 1636 C CA . TRP A 1 206 ? -22.023 -11.641 8.284 1.00 91.19 206 TRP A CA 1
ATOM 1637 C C . TRP A 1 206 ? -23.269 -11.081 8.975 1.00 91.19 206 TRP A C 1
ATOM 1639 O O . TRP A 1 206 ? -24.392 -11.421 8.608 1.00 91.19 206 TRP A O 1
ATOM 1649 N N . ASN A 1 207 ? -23.065 -10.145 9.901 1.00 90.06 207 ASN A N 1
ATOM 1650 C CA . ASN A 1 207 ? -24.132 -9.387 10.543 1.00 90.06 207 ASN A CA 1
ATOM 1651 C C . ASN A 1 207 ? -24.135 -7.937 10.032 1.00 90.06 207 ASN A C 1
ATOM 1653 O O . ASN A 1 207 ? -23.124 -7.245 10.108 1.00 90.06 207 ASN A O 1
ATOM 1657 N N . GLU A 1 208 ? -25.280 -7.454 9.545 1.00 90.25 208 GLU A N 1
ATOM 1658 C CA . GLU A 1 208 ? -25.430 -6.098 8.993 1.00 90.25 208 GLU A CA 1
ATOM 1659 C C . GLU A 1 208 ? -25.113 -4.982 10.003 1.00 90.25 208 GLU A C 1
ATOM 1661 O O . GLU A 1 208 ? -24.649 -3.912 9.605 1.00 90.25 208 GLU A O 1
ATOM 1666 N N . ASN A 1 209 ? -25.259 -5.241 11.306 1.00 90.25 209 ASN A N 1
ATOM 1667 C CA . ASN A 1 209 ? -24.875 -4.292 12.352 1.00 90.25 209 ASN A CA 1
ATOM 1668 C C . ASN A 1 209 ? -23.360 -4.024 12.367 1.00 90.25 209 ASN A C 1
ATOM 1670 O O . ASN A 1 209 ? -22.945 -2.942 12.774 1.00 90.25 209 ASN A O 1
ATOM 1674 N N . LEU A 1 210 ? -22.536 -4.941 11.840 1.00 90.00 210 LEU A N 1
ATOM 1675 C CA . LEU A 1 210 ? -21.085 -4.756 11.712 1.00 90.00 210 LEU A CA 1
ATOM 1676 C C . LEU A 1 210 ? -20.699 -3.682 10.682 1.00 90.00 210 LEU A C 1
ATOM 1678 O O . LEU A 1 210 ? -19.542 -3.276 10.637 1.00 90.00 210 LEU A O 1
ATOM 1682 N N . LYS A 1 211 ? -21.644 -3.174 9.876 1.00 87.38 211 LYS A N 1
ATOM 1683 C CA . LYS A 1 211 ? -21.414 -1.976 9.046 1.00 87.38 211 LYS A CA 1
ATOM 1684 C C . LYS A 1 211 ? -21.309 -0.704 9.878 1.00 87.38 211 LYS A C 1
ATOM 1686 O O . LYS A 1 211 ? -20.670 0.253 9.451 1.00 87.38 211 LYS A O 1
ATOM 1691 N N . ASN A 1 212 ? -21.988 -0.664 11.023 1.00 86.00 212 ASN A N 1
ATOM 1692 C CA . ASN A 1 212 ? -22.040 0.507 11.880 1.00 86.00 212 ASN A CA 1
ATOM 1693 C C . ASN A 1 212 ? -21.033 0.352 13.021 1.00 86.00 212 ASN A C 1
ATOM 1695 O O . ASN A 1 212 ? -21.291 -0.378 13.981 1.00 86.00 212 ASN A O 1
ATOM 1699 N N . THR A 1 213 ? -19.928 1.095 12.945 1.00 85.88 213 THR A N 1
ATOM 1700 C CA . THR A 1 213 ? -18.850 1.085 13.949 1.00 85.88 213 THR A CA 1
ATOM 1701 C C . THR A 1 213 ? -19.293 1.556 15.334 1.00 85.88 213 THR A C 1
ATOM 1703 O O . THR A 1 213 ? -18.655 1.265 16.341 1.00 85.88 213 THR A O 1
ATOM 1706 N N . SER A 1 214 ? -20.431 2.249 15.419 1.00 87.00 214 SER A N 1
ATOM 1707 C CA . SER A 1 214 ? -21.018 2.661 16.695 1.00 87.00 214 SER A CA 1
ATOM 1708 C C . SER A 1 214 ? -21.923 1.601 17.331 1.00 87.00 214 SER A C 1
ATOM 1710 O O . SER A 1 214 ? -22.296 1.777 18.494 1.00 87.00 214 SER A O 1
ATOM 1712 N N . SER A 1 215 ? -22.282 0.535 16.604 1.00 91.50 215 SER A N 1
ATOM 1713 C CA . SER A 1 215 ? -23.173 -0.519 17.105 1.00 91.50 215 SER A CA 1
ATOM 1714 C C . SER A 1 215 ? -22.526 -1.346 18.217 1.00 91.50 215 SER A C 1
ATOM 1716 O O . SER A 1 215 ? -21.306 -1.513 18.263 1.00 91.50 215 SER A O 1
ATOM 1718 N N . GLU A 1 216 ? -23.351 -1.901 19.106 1.00 92.69 216 GLU A N 1
ATOM 1719 C CA . GLU A 1 216 ? -22.877 -2.784 20.179 1.00 92.69 216 GLU A CA 1
ATOM 1720 C C . GLU A 1 216 ? -22.203 -4.044 19.621 1.00 92.69 216 GLU A C 1
ATOM 1722 O O . GLU A 1 216 ? -21.139 -4.422 20.102 1.00 92.69 216 GLU A O 1
ATOM 1727 N N . ASN A 1 217 ? -22.751 -4.635 18.551 1.00 90.50 217 ASN A N 1
ATOM 1728 C CA . ASN A 1 217 ? -22.175 -5.819 17.903 1.00 90.50 217 ASN A CA 1
ATOM 1729 C C . ASN A 1 217 ? -20.779 -5.546 17.335 1.00 90.50 217 ASN A C 1
ATOM 1731 O O . ASN A 1 217 ? -19.891 -6.383 17.477 1.00 90.50 217 ASN A O 1
ATOM 1735 N N . PHE A 1 218 ? -20.583 -4.383 16.702 1.00 92.38 218 PHE A N 1
ATOM 1736 C CA . PHE A 1 218 ? -19.268 -3.988 16.206 1.00 92.38 218 PHE A CA 1
ATOM 1737 C C . PHE A 1 218 ? -18.280 -3.844 17.360 1.00 92.38 218 PHE A C 1
ATOM 1739 O O . PHE A 1 218 ? -17.228 -4.467 17.328 1.00 92.38 218 PHE A O 1
ATOM 1746 N N . LYS A 1 219 ? -18.638 -3.074 18.395 1.00 92.31 219 LYS A N 1
ATOM 1747 C CA . LYS A 1 219 ? -17.759 -2.800 19.542 1.00 92.31 219 LYS A CA 1
ATOM 1748 C C . LYS A 1 219 ? -17.410 -4.058 20.333 1.00 92.31 219 LYS A C 1
ATOM 1750 O O . LYS A 1 219 ? -16.287 -4.182 20.812 1.00 92.31 219 LYS A O 1
ATOM 1755 N N . ALA A 1 220 ? -18.358 -4.984 20.481 1.00 92.12 220 ALA A N 1
ATOM 1756 C CA . ALA A 1 220 ? -18.127 -6.258 21.151 1.00 92.12 220 ALA A CA 1
ATOM 1757 C C . ALA A 1 220 ? -17.112 -7.113 20.380 1.00 92.12 220 ALA A C 1
ATOM 1759 O O . ALA A 1 220 ? -16.114 -7.535 20.961 1.00 92.12 220 ALA A O 1
ATOM 1760 N N . LEU A 1 221 ? -17.328 -7.294 19.070 1.00 92.00 221 LEU A N 1
ATOM 1761 C CA . LEU A 1 221 ? -16.426 -8.071 18.220 1.00 92.00 221 LEU A CA 1
ATOM 1762 C C . LEU A 1 221 ? -15.052 -7.403 18.079 1.00 92.00 221 LEU A C 1
ATOM 1764 O O . LEU A 1 221 ? -14.033 -8.077 18.153 1.00 92.00 221 LEU A O 1
ATOM 1768 N N . GLU A 1 222 ? -15.016 -6.080 17.907 1.00 93.31 222 GLU A N 1
ATOM 1769 C CA . GLU A 1 222 ? -13.784 -5.289 17.872 1.00 93.31 222 GLU A CA 1
ATOM 1770 C C . GLU A 1 222 ? -12.964 -5.498 19.143 1.00 93.31 222 GLU A C 1
ATOM 1772 O O . GLU A 1 222 ? -11.779 -5.809 19.057 1.00 93.31 222 GLU A O 1
ATOM 1777 N N . LYS A 1 223 ? -13.591 -5.367 20.316 1.00 93.69 223 LYS A N 1
ATOM 1778 C CA . LYS A 1 223 ? -12.907 -5.536 21.596 1.00 93.69 223 LYS A CA 1
ATOM 1779 C C . LYS A 1 223 ? -12.342 -6.946 21.754 1.00 93.69 223 LYS A C 1
ATOM 1781 O O . LYS A 1 223 ? -11.166 -7.082 22.070 1.00 93.69 223 LYS A O 1
ATOM 1786 N N . GLU A 1 224 ? -13.156 -7.974 21.520 1.00 92.25 224 GLU A N 1
ATOM 1787 C CA . GLU A 1 224 ? -12.726 -9.374 21.638 1.00 92.25 224 GLU A CA 1
ATOM 1788 C C . GLU A 1 224 ? -11.568 -9.684 20.679 1.00 92.25 224 GLU A C 1
ATOM 1790 O O . GLU A 1 224 ? -10.563 -10.278 21.070 1.00 92.25 224 GLU A O 1
ATOM 1795 N N . PHE A 1 225 ? -11.663 -9.203 19.439 1.00 92.56 225 PHE A N 1
ATOM 1796 C CA . PHE A 1 225 ? -10.624 -9.390 18.438 1.00 92.56 225 PHE A CA 1
ATOM 1797 C C . PHE A 1 225 ? -9.328 -8.647 18.790 1.00 92.56 225 PHE A C 1
ATOM 1799 O O . PHE A 1 225 ? -8.246 -9.222 18.678 1.00 92.56 225 PHE A O 1
ATOM 1806 N N . ILE A 1 226 ? -9.410 -7.385 19.230 1.00 92.44 226 ILE A N 1
ATOM 1807 C CA . ILE A 1 226 ? -8.238 -6.616 19.676 1.00 92.44 226 ILE A CA 1
ATOM 1808 C C . ILE A 1 226 ? -7.573 -7.311 20.862 1.00 92.44 226 ILE A C 1
ATOM 1810 O O . ILE A 1 226 ? -6.355 -7.486 20.841 1.00 92.44 226 ILE A O 1
ATOM 1814 N N . ASP A 1 227 ? -8.351 -7.719 21.867 1.00 91.06 227 ASP A N 1
ATOM 1815 C CA . ASP A 1 227 ? -7.836 -8.387 23.062 1.00 91.06 227 ASP A CA 1
ATOM 1816 C C . ASP A 1 227 ? -7.084 -9.673 22.697 1.00 91.06 227 ASP A C 1
ATOM 1818 O O . ASP A 1 227 ? -6.029 -9.948 23.269 1.00 91.06 227 ASP A O 1
ATOM 1822 N N . ASP A 1 228 ? -7.576 -10.443 21.726 1.00 90.31 228 ASP A N 1
ATOM 1823 C CA . ASP A 1 228 ? -6.892 -11.647 21.266 1.00 90.31 228 ASP A CA 1
ATOM 1824 C C . ASP A 1 228 ? -5.625 -11.349 20.468 1.00 90.31 228 ASP A C 1
ATOM 1826 O O . ASP A 1 228 ? -4.572 -11.900 20.792 1.00 90.31 228 ASP A O 1
ATOM 1830 N N . VAL A 1 229 ? -5.679 -10.456 19.474 1.00 90.31 229 VAL A N 1
ATOM 1831 C CA . VAL A 1 229 ? -4.479 -10.084 18.705 1.00 90.31 229 VAL A CA 1
ATOM 1832 C C . VAL A 1 229 ? -3.399 -9.557 19.646 1.00 90.31 229 VAL A C 1
ATOM 1834 O O . VAL A 1 229 ? -2.255 -9.995 19.575 1.00 90.31 229 VAL A O 1
ATOM 1837 N N . MET A 1 230 ? -3.758 -8.686 20.590 1.00 89.62 230 MET A N 1
ATOM 1838 C CA . MET A 1 230 ? -2.829 -8.111 21.565 1.00 89.62 230 MET A CA 1
ATOM 1839 C C . MET A 1 230 ? -2.131 -9.151 22.452 1.00 89.62 230 MET A C 1
ATOM 1841 O O . MET A 1 230 ? -1.016 -8.887 22.900 1.00 89.62 230 MET A O 1
ATOM 1845 N N . LYS A 1 231 ? -2.734 -10.323 22.707 1.00 88.25 231 LYS A N 1
ATOM 1846 C CA . LYS A 1 231 ? -2.081 -11.419 23.454 1.00 88.25 231 LYS A CA 1
ATOM 1847 C C . LYS A 1 231 ? -0.961 -12.089 22.656 1.00 88.25 231 LYS A C 1
ATOM 1849 O O . LYS A 1 231 ? -0.070 -12.677 23.260 1.00 88.25 231 LYS A O 1
ATOM 1854 N N . MET A 1 232 ? -1.014 -12.021 21.327 1.00 85.62 232 MET A N 1
ATOM 1855 C CA . MET A 1 232 ? -0.052 -12.671 20.428 1.00 85.62 232 MET A CA 1
ATOM 1856 C C . MET A 1 232 ? 1.129 -11.771 20.091 1.00 85.62 232 MET A C 1
ATOM 1858 O O . MET A 1 232 ? 2.197 -12.253 19.723 1.00 85.62 232 MET A O 1
ATOM 1862 N N . LEU A 1 233 ? 0.935 -10.455 20.176 1.00 87.06 233 LEU A N 1
ATOM 1863 C CA . LEU A 1 233 ? 1.967 -9.513 19.783 1.00 87.06 233 LEU A CA 1
ATOM 1864 C C . LEU A 1 233 ? 3.036 -9.372 20.876 1.00 87.06 233 LEU A C 1
ATOM 1866 O O . LEU A 1 233 ? 2.697 -9.105 22.035 1.00 87.06 233 LEU A O 1
ATOM 1870 N N . PRO A 1 234 ? 4.330 -9.502 20.533 1.00 82.50 234 PRO A N 1
ATOM 1871 C CA . PRO A 1 234 ? 5.401 -9.344 21.502 1.00 82.50 234 PRO A CA 1
ATOM 1872 C C . PRO A 1 234 ? 5.450 -7.911 22.044 1.00 82.50 234 PRO A C 1
ATOM 1874 O O . PRO A 1 234 ? 5.304 -6.931 21.312 1.00 82.50 234 PRO A O 1
ATOM 1877 N N . VAL A 1 235 ? 5.701 -7.793 23.349 1.00 83.69 235 VAL A N 1
ATOM 1878 C CA . VAL A 1 235 ? 6.048 -6.515 23.980 1.00 83.69 235 VAL A CA 1
ATOM 1879 C C . VAL A 1 235 ? 7.526 -6.256 23.736 1.00 83.69 235 VAL A C 1
ATOM 1881 O O . VAL A 1 235 ? 8.370 -7.055 24.139 1.00 83.69 235 VAL A O 1
ATOM 1884 N N . GLU A 1 236 ? 7.851 -5.122 23.124 1.00 77.62 236 GLU A N 1
ATOM 1885 C CA . GLU A 1 236 ? 9.226 -4.784 22.766 1.00 77.62 236 GLU A CA 1
ATOM 1886 C C . GLU A 1 236 ? 9.677 -3.532 23.499 1.00 77.62 236 GLU A C 1
ATOM 1888 O O . GLU A 1 236 ? 8.978 -2.522 23.527 1.00 77.62 236 GLU A O 1
ATOM 1893 N N . ASN A 1 237 ? 10.853 -3.597 24.129 1.00 75.31 237 ASN A N 1
ATOM 1894 C CA . ASN A 1 237 ? 11.414 -2.491 24.912 1.00 75.31 237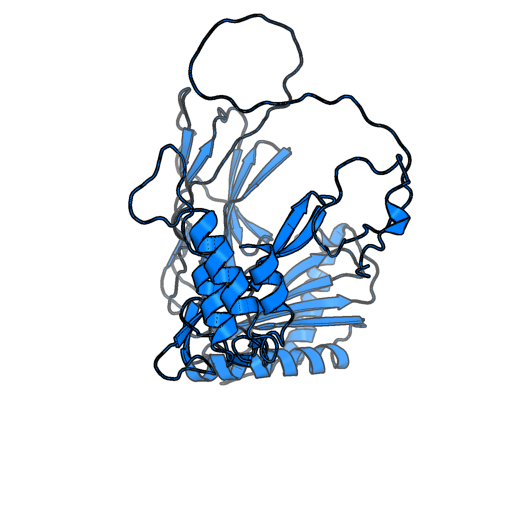 ASN A CA 1
ATOM 1895 C C . ASN A 1 237 ? 10.441 -1.936 25.974 1.00 75.31 237 ASN A C 1
ATOM 1897 O O . ASN A 1 237 ? 10.418 -0.739 26.248 1.00 75.31 237 ASN A O 1
ATOM 1901 N N . GLY A 1 238 ? 9.609 -2.809 26.553 1.00 78.56 238 GLY A N 1
ATOM 1902 C CA . GLY A 1 238 ? 8.591 -2.432 27.537 1.00 78.56 238 GLY A CA 1
ATOM 1903 C C . GLY A 1 238 ? 7.381 -1.693 26.957 1.00 78.56 238 GLY A C 1
ATOM 1904 O O . GLY A 1 238 ? 6.515 -1.276 27.723 1.00 78.56 238 GLY A O 1
ATOM 1905 N N . VAL A 1 239 ? 7.288 -1.546 25.631 1.00 82.50 239 VAL A N 1
ATOM 1906 C CA . VAL A 1 239 ? 6.173 -0.876 24.962 1.00 82.50 239 VAL A CA 1
ATOM 1907 C C . VAL A 1 239 ? 5.304 -1.897 24.243 1.00 82.50 239 VAL A C 1
ATOM 1909 O O . VAL A 1 239 ? 5.781 -2.737 23.479 1.00 82.50 239 VAL A O 1
ATOM 1912 N N . LYS A 1 240 ? 4.000 -1.838 24.524 1.00 86.62 240 LYS A N 1
ATOM 1913 C CA . LYS A 1 240 ? 3.012 -2.670 23.842 1.00 86.62 240 LYS A CA 1
ATOM 1914 C C . LYS A 1 240 ? 2.711 -2.094 22.455 1.00 86.62 240 LYS A C 1
ATOM 1916 O O . LYS A 1 240 ? 2.617 -0.870 22.329 1.00 86.62 240 LYS A O 1
ATOM 1921 N N . PRO A 1 241 ? 2.520 -2.947 21.440 1.00 89.88 241 PRO A N 1
ATOM 1922 C CA . PRO A 1 241 ? 1.994 -2.496 20.163 1.00 89.88 241 PRO A CA 1
ATOM 1923 C C . PRO A 1 241 ? 0.568 -1.971 20.326 1.00 89.88 241 PRO A C 1
ATOM 1925 O O . PRO A 1 241 ? -0.120 -2.270 21.301 1.00 89.88 241 PRO A O 1
ATOM 1928 N N . MET A 1 242 ? 0.124 -1.180 19.360 1.00 90.50 242 MET A N 1
ATOM 1929 C CA . MET A 1 242 ? -1.254 -0.717 19.262 1.00 90.50 242 MET A CA 1
ATOM 1930 C C . MET A 1 242 ? -1.940 -1.468 18.130 1.00 90.50 242 MET A C 1
ATOM 1932 O O . MET A 1 242 ? -1.375 -1.608 17.045 1.00 90.50 242 MET A O 1
ATOM 1936 N N . VAL A 1 243 ? -3.159 -1.934 18.377 1.00 91.19 243 VAL A N 1
ATOM 1937 C CA . VAL A 1 243 ? -3.987 -2.635 17.393 1.00 91.19 243 VAL A CA 1
ATOM 1938 C C . VAL A 1 243 ? -5.272 -1.847 17.209 1.00 91.19 243 VAL A C 1
ATOM 1940 O O . VAL A 1 243 ? -5.896 -1.429 18.182 1.00 91.19 243 VAL A O 1
ATOM 1943 N N . ARG A 1 244 ? -5.667 -1.640 15.955 1.00 89.56 244 ARG A N 1
ATOM 1944 C CA . ARG A 1 244 ? -6.902 -0.952 15.585 1.00 89.56 244 ARG A CA 1
ATOM 1945 C C . ARG A 1 244 ? -7.659 -1.759 14.546 1.00 89.56 244 ARG A C 1
ATOM 1947 O O . ARG A 1 244 ? -7.074 -2.176 13.549 1.00 89.56 244 ARG A O 1
ATOM 1954 N N . ILE A 1 245 ? -8.965 -1.900 14.738 1.00 90.19 245 ILE A N 1
ATOM 1955 C CA . ILE A 1 245 ? -9.858 -2.424 13.710 1.00 90.19 245 ILE A CA 1
ATOM 1956 C C . ILE A 1 245 ? -10.297 -1.263 12.820 1.00 90.19 245 ILE A C 1
ATOM 1958 O O . ILE A 1 245 ? -10.921 -0.306 13.266 1.00 90.19 245 ILE A O 1
ATOM 1962 N N . ILE A 1 246 ? -9.921 -1.327 11.546 1.00 85.25 246 ILE A N 1
ATOM 1963 C CA . ILE A 1 246 ? -10.367 -0.394 10.510 1.00 85.25 246 ILE A CA 1
ATOM 1964 C C . ILE A 1 246 ? -11.825 -0.707 10.125 1.00 85.25 246 ILE A C 1
ATOM 1966 O O . ILE A 1 246 ? -12.598 0.162 9.740 1.00 85.25 246 ILE A O 1
ATOM 1970 N N . GLY A 1 247 ? -12.246 -1.960 10.235 1.00 88.19 247 GLY A N 1
ATOM 1971 C CA . GLY A 1 247 ? -13.646 -2.307 10.061 1.00 88.19 247 GLY A CA 1
ATOM 1972 C C . GLY A 1 247 ? -13.853 -3.777 9.776 1.00 88.19 247 GLY A C 1
ATOM 1973 O O . GLY A 1 247 ? -12.909 -4.565 9.731 1.00 88.19 247 GLY A O 1
ATOM 1974 N N . PHE A 1 248 ? -15.118 -4.115 9.552 1.00 90.56 248 PHE A N 1
ATOM 1975 C CA . PHE A 1 248 ? -15.524 -5.437 9.114 1.00 90.56 248 PHE A CA 1
ATOM 1976 C C . PHE A 1 248 ? -16.170 -5.352 7.733 1.00 90.56 248 PHE A C 1
ATOM 1978 O O . PHE A 1 248 ? -16.975 -4.458 7.459 1.00 90.56 248 PHE A O 1
ATOM 1985 N N . ARG A 1 249 ? -15.849 -6.303 6.855 1.00 88.75 249 ARG A N 1
ATOM 1986 C CA . ARG A 1 249 ? -16.432 -6.402 5.511 1.00 88.75 249 ARG A CA 1
ATOM 1987 C C . ARG A 1 249 ? -17.129 -7.739 5.290 1.00 88.75 249 ARG A C 1
ATOM 1989 O O . ARG A 1 249 ? -16.764 -8.767 5.861 1.00 88.75 249 ARG A O 1
ATOM 1996 N N . LYS A 1 250 ? -18.143 -7.714 4.420 1.00 86.12 250 LYS A N 1
ATOM 1997 C CA . LYS A 1 250 ? -18.912 -8.898 4.024 1.00 86.12 250 LYS A CA 1
ATOM 1998 C C . LYS A 1 250 ? -18.028 -9.878 3.244 1.00 86.12 250 LYS A C 1
ATOM 2000 O O . LYS A 1 250 ? -17.304 -9.469 2.341 1.00 86.12 250 LYS A O 1
ATOM 2005 N N . GLY A 1 251 ? -18.152 -11.165 3.568 1.00 71.19 251 GLY A N 1
ATOM 2006 C CA . GLY A 1 251 ? -17.394 -12.255 2.942 1.00 71.19 251 GLY A CA 1
ATOM 2007 C C . GLY A 1 251 ? -16.839 -13.245 3.964 1.00 71.19 251 GLY A C 1
ATOM 2008 O O . GLY A 1 251 ? -15.653 -13.541 3.911 1.00 71.19 251 GLY A O 1
ATOM 2009 N N . SER A 1 252 ? -17.679 -13.731 4.890 1.00 71.69 252 SER A N 1
ATOM 2010 C CA . SER A 1 252 ? -17.260 -14.407 6.137 1.00 71.69 252 SER A CA 1
ATOM 2011 C C . SER A 1 252 ? -16.399 -13.466 6.989 1.00 71.69 252 SER A C 1
ATOM 2013 O O . SER A 1 252 ? -15.180 -13.502 6.881 1.00 71.69 252 SER A O 1
ATOM 2015 N N . VAL A 1 253 ? -17.065 -12.533 7.687 1.00 87.00 253 VAL A N 1
ATOM 2016 C CA . VAL A 1 253 ? -16.524 -11.356 8.409 1.00 87.00 253 VAL A CA 1
ATOM 2017 C C . VAL A 1 253 ? -15.014 -11.138 8.222 1.00 87.00 253 VAL A C 1
ATOM 2019 O O . VAL A 1 253 ? -14.191 -11.790 8.863 1.00 87.00 253 VAL A O 1
ATOM 2022 N N . ILE A 1 254 ? -14.648 -10.207 7.339 1.00 88.94 254 ILE A N 1
ATOM 2023 C CA . ILE A 1 254 ? -13.246 -9.832 7.119 1.00 88.94 254 ILE A CA 1
ATOM 2024 C C . ILE A 1 254 ? -12.918 -8.655 8.031 1.00 88.94 254 ILE A C 1
ATOM 2026 O O . ILE A 1 254 ? -13.454 -7.572 7.811 1.00 88.94 254 ILE A O 1
ATOM 2030 N N . ALA A 1 255 ? -12.063 -8.865 9.027 1.00 90.38 255 ALA A N 1
ATOM 2031 C CA . ALA A 1 255 ? -11.523 -7.814 9.878 1.00 90.38 255 ALA A CA 1
ATOM 2032 C C . ALA A 1 255 ? -10.336 -7.141 9.179 1.00 90.38 255 ALA A C 1
ATOM 2034 O O . ALA A 1 255 ? -9.325 -7.791 8.910 1.00 90.38 255 ALA A O 1
ATOM 2035 N N . ASP A 1 256 ? -10.458 -5.848 8.887 1.00 88.81 256 ASP A N 1
ATOM 2036 C CA . ASP A 1 256 ? -9.351 -5.014 8.426 1.00 88.81 256 ASP A CA 1
ATOM 2037 C C . ASP A 1 256 ? -8.648 -4.439 9.661 1.00 88.81 256 ASP A C 1
ATOM 2039 O O . ASP A 1 256 ? -9.257 -3.709 10.439 1.00 88.81 256 ASP A O 1
ATOM 2043 N N . VAL A 1 257 ? -7.376 -4.765 9.865 1.00 90.62 257 VAL A N 1
ATOM 2044 C CA . VAL A 1 257 ? -6.632 -4.490 11.102 1.00 90.62 257 VAL A CA 1
ATOM 2045 C C . VAL A 1 257 ? -5.388 -3.673 10.785 1.00 90.62 257 VAL A C 1
ATOM 2047 O O . VAL A 1 257 ? -4.686 -3.936 9.811 1.00 90.62 257 VAL A O 1
ATOM 2050 N N . GLN A 1 258 ? -5.090 -2.696 11.631 1.00 91.31 258 GLN A N 1
ATOM 2051 C CA . GLN A 1 258 ? -3.849 -1.934 11.618 1.00 91.31 258 GLN A CA 1
ATOM 2052 C C . GLN A 1 258 ? -3.086 -2.184 12.911 1.00 91.31 258 GLN A C 1
ATOM 2054 O O . GLN A 1 258 ? -3.655 -2.107 13.998 1.00 91.31 258 GLN A O 1
ATOM 2059 N N . ILE A 1 259 ? -1.793 -2.461 12.785 1.00 91.31 259 ILE A N 1
ATOM 2060 C CA . ILE A 1 259 ? -0.904 -2.738 13.909 1.00 91.31 259 ILE A CA 1
ATOM 2061 C C . ILE A 1 259 ? 0.245 -1.739 13.868 1.00 91.31 259 ILE A C 1
ATOM 2063 O O . ILE A 1 259 ? 0.857 -1.547 12.817 1.00 91.31 259 ILE A O 1
ATOM 2067 N N . LEU A 1 260 ? 0.527 -1.105 15.004 1.00 91.38 260 LEU A N 1
ATOM 2068 C CA . LEU A 1 260 ? 1.543 -0.068 15.157 1.00 91.38 260 LEU A CA 1
ATOM 2069 C C . LEU A 1 260 ? 2.514 -0.455 16.278 1.00 91.38 260 LEU A C 1
ATOM 2071 O O . LEU A 1 260 ? 2.107 -0.646 17.422 1.00 91.38 260 LEU A O 1
ATOM 2075 N N . TYR A 1 261 ? 3.800 -0.529 15.958 1.00 90.62 261 TYR A N 1
ATOM 2076 C CA . TYR A 1 261 ? 4.889 -0.766 16.902 1.00 90.62 261 TYR A CA 1
ATOM 2077 C C . TYR A 1 261 ? 5.668 0.531 17.113 1.00 90.62 261 TYR A C 1
ATOM 2079 O O . TYR A 1 261 ? 6.396 0.945 16.208 1.00 90.62 261 TYR A O 1
ATOM 2087 N N . PRO A 1 262 ? 5.510 1.198 18.262 1.00 89.00 262 PRO A N 1
ATOM 2088 C CA . PRO A 1 262 ? 6.228 2.431 18.569 1.00 89.00 262 PRO A CA 1
ATOM 2089 C C . PRO A 1 262 ? 7.699 2.199 18.936 1.00 89.00 262 PRO A C 1
ATOM 2091 O O . PRO A 1 262 ? 8.111 1.087 19.261 1.00 89.00 262 PRO A O 1
ATOM 2094 N N . ASN A 1 263 ? 8.479 3.284 18.947 1.00 86.44 263 ASN A N 1
ATOM 2095 C CA . ASN A 1 263 ? 9.902 3.319 19.304 1.00 86.44 263 ASN A CA 1
ATOM 2096 C C . ASN A 1 263 ? 10.801 2.393 18.456 1.00 86.44 263 ASN A C 1
ATOM 2098 O O . ASN A 1 263 ? 11.814 1.877 18.936 1.00 86.44 263 ASN A O 1
ATOM 2102 N N . VAL A 1 264 ? 10.463 2.194 17.182 1.00 86.62 264 VAL A N 1
ATOM 2103 C CA . VAL A 1 264 ? 11.244 1.380 16.246 1.00 86.62 264 VAL A CA 1
ATOM 2104 C C . VAL A 1 264 ? 12.195 2.272 15.451 1.00 86.62 264 VAL A C 1
ATOM 2106 O O . VAL A 1 264 ? 11.777 3.142 14.690 1.00 86.62 264 VAL A O 1
ATOM 2109 N N . THR A 1 265 ? 13.502 2.042 15.593 1.00 84.25 265 THR A N 1
ATOM 2110 C CA . THR A 1 265 ? 14.522 2.780 14.824 1.00 84.25 265 THR A CA 1
ATOM 2111 C C . THR A 1 265 ? 14.418 2.493 13.324 1.00 84.25 265 THR A C 1
ATOM 2113 O O . THR A 1 265 ? 13.931 1.439 12.925 1.00 84.25 265 THR A O 1
ATOM 2116 N N . GLN A 1 266 ? 14.943 3.371 12.462 1.00 75.44 266 GLN A N 1
ATOM 2117 C CA . GLN A 1 266 ? 14.917 3.150 11.008 1.00 75.44 266 GLN A CA 1
ATOM 2118 C C . GLN A 1 266 ? 15.584 1.824 10.588 1.00 75.44 266 GLN A C 1
ATOM 2120 O O . GLN A 1 266 ? 15.060 1.121 9.726 1.00 75.44 266 GLN A O 1
ATOM 2125 N N . THR A 1 267 ? 16.705 1.457 11.218 1.00 78.00 267 THR A N 1
ATOM 2126 C CA . THR A 1 267 ? 17.392 0.178 10.971 1.00 78.00 267 THR A CA 1
ATOM 2127 C C . THR A 1 267 ? 16.509 -1.004 11.369 1.00 78.00 267 THR A C 1
ATOM 2129 O O . THR A 1 267 ? 16.374 -1.962 10.610 1.00 78.00 267 THR A O 1
ATOM 2132 N N . SER A 1 268 ? 15.842 -0.904 12.521 1.00 84.75 268 SER A N 1
ATOM 2133 C CA . SER A 1 268 ? 14.911 -1.922 13.013 1.00 84.75 268 SER A CA 1
ATOM 2134 C C . SER A 1 268 ? 13.616 -1.990 12.196 1.00 84.75 268 SER A C 1
ATOM 2136 O O . SER A 1 268 ? 13.046 -3.067 12.084 1.00 84.75 268 SER A O 1
ATOM 2138 N N . ARG A 1 269 ? 13.159 -0.890 11.574 1.00 84.50 269 ARG A N 1
ATOM 2139 C CA . ARG A 1 269 ? 11.935 -0.870 10.746 1.00 84.50 269 ARG A CA 1
ATOM 2140 C C . ARG A 1 269 ? 12.026 -1.824 9.562 1.00 84.50 269 ARG A C 1
ATOM 2142 O O . ARG A 1 269 ? 11.065 -2.528 9.285 1.00 84.50 269 ARG A O 1
ATOM 2149 N N . ARG A 1 270 ? 13.186 -1.887 8.900 1.00 82.69 270 ARG A N 1
ATOM 2150 C CA . ARG A 1 270 ? 13.408 -2.839 7.801 1.00 82.69 270 ARG A CA 1
ATOM 2151 C C . ARG A 1 270 ? 13.332 -4.278 8.307 1.00 82.69 270 ARG A C 1
ATOM 2153 O O . ARG A 1 270 ? 12.591 -5.079 7.767 1.00 82.69 270 ARG A O 1
ATOM 2160 N N . GLN A 1 271 ? 14.013 -4.587 9.410 1.00 84.88 271 GLN A N 1
ATOM 2161 C CA . GLN A 1 271 ? 13.919 -5.911 10.032 1.00 84.88 271 GLN A CA 1
ATOM 2162 C C . GLN A 1 271 ? 12.470 -6.266 10.422 1.00 84.88 271 GLN A C 1
ATOM 2164 O O . GLN A 1 271 ? 12.024 -7.391 10.195 1.00 84.88 271 GLN A O 1
ATOM 2169 N N . LYS A 1 272 ? 11.707 -5.286 10.922 1.00 84.94 272 LYS A N 1
ATOM 2170 C CA . LYS A 1 272 ? 10.308 -5.474 11.312 1.00 84.94 272 LYS A CA 1
ATOM 2171 C C . LYS A 1 272 ? 9.364 -5.768 10.165 1.00 84.94 272 LYS A C 1
ATOM 2173 O O . LYS A 1 272 ? 8.379 -6.451 10.404 1.00 84.94 272 LYS A O 1
ATOM 2178 N N . CYS A 1 273 ? 9.658 -5.336 8.945 1.00 85.00 273 CYS A N 1
ATOM 2179 C CA . CYS A 1 273 ? 8.853 -5.716 7.791 1.00 85.00 273 CYS A CA 1
ATOM 2180 C C . CYS A 1 273 ? 8.667 -7.231 7.674 1.00 85.00 273 CYS A C 1
ATOM 2182 O O . CYS A 1 273 ? 7.540 -7.718 7.673 1.00 85.00 273 CYS A O 1
ATOM 2184 N N . LYS A 1 274 ? 9.783 -7.967 7.659 1.00 80.75 274 LYS A N 1
ATOM 2185 C CA . LYS A 1 274 ? 9.783 -9.429 7.515 1.00 80.75 274 LYS A CA 1
ATOM 2186 C C . LYS A 1 274 ? 9.246 -10.130 8.750 1.00 80.75 274 LYS A C 1
ATOM 2188 O O . LYS A 1 274 ? 8.537 -11.128 8.647 1.00 80.75 274 LYS A O 1
ATOM 2193 N N . GLU A 1 275 ? 9.623 -9.630 9.924 1.00 84.06 275 GLU A N 1
ATOM 2194 C CA . GLU A 1 275 ? 9.205 -10.230 11.189 1.00 84.06 275 GLU A CA 1
ATOM 2195 C C . GLU A 1 275 ? 7.699 -10.102 11.397 1.00 84.06 275 GLU A C 1
ATOM 2197 O O . GLU A 1 275 ? 7.071 -11.080 11.785 1.00 84.06 275 GLU A O 1
ATOM 2202 N N . LEU A 1 276 ? 7.110 -8.937 11.104 1.00 82.75 276 LEU A N 1
ATOM 2203 C CA . LEU A 1 276 ? 5.680 -8.715 11.299 1.00 82.75 276 LEU A CA 1
ATOM 2204 C C . LEU A 1 276 ? 4.844 -9.601 10.388 1.00 82.75 276 LEU A C 1
ATOM 2206 O O . LEU A 1 276 ? 3.929 -10.245 10.884 1.00 82.75 276 LEU A O 1
ATOM 2210 N N . GLU A 1 277 ? 5.170 -9.686 9.099 1.00 83.25 277 GLU A N 1
ATOM 2211 C CA . GLU A 1 277 ? 4.430 -10.550 8.171 1.00 83.25 277 GLU A CA 1
ATOM 2212 C C . GLU A 1 277 ? 4.449 -12.007 8.642 1.00 83.25 277 GLU A C 1
ATOM 2214 O O . GLU A 1 277 ? 3.398 -12.625 8.803 1.00 83.25 277 GLU A O 1
ATOM 2219 N N . LYS A 1 278 ? 5.632 -12.524 8.990 1.00 82.75 278 LYS A N 1
ATOM 2220 C CA . LYS A 1 278 ? 5.780 -13.917 9.416 1.00 82.75 278 LYS A CA 1
ATOM 2221 C C . LYS A 1 278 ? 5.116 -14.215 10.764 1.00 82.75 278 LYS A C 1
ATOM 2223 O O . LYS A 1 278 ? 4.397 -15.202 10.885 1.00 82.75 278 LYS A O 1
ATOM 2228 N N . VAL A 1 279 ? 5.374 -13.390 11.782 1.00 80.62 279 VAL A N 1
ATOM 2229 C CA . VAL A 1 279 ? 4.836 -13.604 13.137 1.00 80.62 279 VAL A CA 1
ATOM 2230 C C . VAL A 1 279 ? 3.318 -13.500 13.119 1.00 80.62 279 VAL A C 1
ATOM 2232 O O . VAL A 1 279 ? 2.642 -14.346 13.696 1.00 80.62 279 VAL A O 1
ATOM 2235 N N . LEU A 1 280 ? 2.775 -12.493 12.434 1.00 82.25 280 LEU A N 1
ATOM 2236 C CA . LEU A 1 280 ? 1.334 -12.289 12.389 1.00 82.25 280 LEU A CA 1
ATOM 2237 C C . LEU A 1 280 ? 0.639 -13.418 11.631 1.00 82.25 280 LEU A C 1
ATOM 2239 O O . LEU A 1 280 ? -0.345 -13.940 12.134 1.00 82.25 280 LEU A O 1
ATOM 2243 N N . GLU A 1 281 ? 1.139 -13.852 10.473 1.00 82.69 281 GLU A N 1
ATOM 2244 C CA . GLU A 1 281 ? 0.479 -14.937 9.738 1.00 82.69 281 GLU A CA 1
ATOM 2245 C C . GLU A 1 281 ? 0.445 -16.263 10.509 1.00 82.69 281 GLU A C 1
ATOM 2247 O O . GLU A 1 281 ? -0.580 -16.955 10.484 1.00 82.69 281 GLU A O 1
ATOM 2252 N N . ASP A 1 282 ? 1.540 -16.620 11.184 1.00 82.69 282 ASP A N 1
ATOM 2253 C CA . ASP A 1 282 ? 1.656 -17.890 11.903 1.00 82.69 282 ASP A CA 1
ATOM 2254 C C . ASP A 1 282 ? 0.882 -17.885 13.229 1.00 82.69 282 ASP A C 1
ATOM 2256 O O . ASP A 1 282 ? 0.194 -18.862 13.539 1.00 82.69 282 ASP A O 1
ATOM 2260 N N . GLU A 1 283 ? 0.980 -16.806 14.010 1.00 83.50 283 GLU A N 1
ATOM 2261 C CA . GLU A 1 283 ? 0.351 -16.723 15.332 1.00 83.50 283 GLU A CA 1
ATOM 2262 C C . GLU A 1 283 ? -1.154 -16.480 15.233 1.00 83.50 283 GLU A C 1
ATOM 2264 O O . GLU A 1 283 ? -1.932 -17.131 15.928 1.00 83.50 283 GLU A O 1
ATOM 2269 N N . VAL A 1 284 ? -1.600 -15.623 14.312 1.00 83.12 284 VAL A N 1
ATOM 2270 C CA . VAL A 1 284 ? -3.024 -15.272 14.175 1.00 83.12 284 VAL A CA 1
ATOM 2271 C C . VAL A 1 284 ? -3.856 -16.483 13.758 1.00 83.12 284 VAL A C 1
ATOM 2273 O O . VAL A 1 284 ? -4.977 -16.653 14.231 1.00 83.12 284 VAL A O 1
ATOM 2276 N N . LYS A 1 285 ? -3.307 -17.379 12.928 1.00 80.81 285 LYS A N 1
ATOM 2277 C CA . LYS A 1 285 ? -3.994 -18.623 12.539 1.00 80.81 285 LYS A CA 1
ATOM 2278 C C . LYS A 1 285 ? -4.104 -19.639 13.679 1.00 80.81 285 LYS A C 1
ATOM 2280 O O . LYS A 1 285 ? -5.014 -20.462 13.648 1.00 80.81 285 LYS A O 1
ATOM 2285 N N . LYS A 1 286 ? -3.173 -19.629 14.637 1.00 83.06 286 LYS A N 1
ATOM 2286 C CA . LYS A 1 286 ? -3.093 -20.634 15.713 1.00 83.06 286 LYS A CA 1
ATOM 2287 C C . LYS A 1 286 ? -3.771 -20.188 17.000 1.00 83.06 286 LYS A C 1
ATOM 2289 O O . LYS A 1 286 ? -4.333 -21.020 17.704 1.00 83.06 286 LYS A O 1
ATOM 2294 N N . SER A 1 287 ? -3.668 -18.902 17.304 1.00 82.50 287 SER A N 1
ATOM 2295 C CA . SER A 1 287 ? -3.886 -18.378 18.649 1.00 82.50 287 SER A CA 1
ATOM 2296 C C . SER A 1 287 ? -5.166 -17.548 18.768 1.00 82.50 287 SER A C 1
ATOM 2298 O O . SER A 1 287 ? -5.548 -17.206 19.885 1.00 82.50 287 SER A O 1
ATOM 2300 N N . LEU A 1 288 ? -5.842 -17.214 17.656 1.00 85.31 288 LEU A N 1
ATOM 2301 C CA . LEU A 1 288 ? -7.131 -16.515 17.716 1.00 85.31 288 LEU A CA 1
ATOM 2302 C C . LEU A 1 288 ? -8.205 -17.459 18.260 1.00 85.31 288 LEU A C 1
ATOM 2304 O O . LEU A 1 288 ? -8.336 -18.591 17.800 1.00 85.31 288 LEU A O 1
ATOM 2308 N N . THR A 1 289 ? -9.021 -16.965 19.197 1.00 87.56 289 THR A N 1
ATOM 2309 C CA . THR A 1 289 ? -10.205 -17.700 19.678 1.00 87.56 289 THR A CA 1
ATOM 2310 C C . THR A 1 289 ? -11.204 -17.920 18.540 1.00 87.56 289 THR A C 1
ATOM 2312 O O . THR A 1 289 ? -11.944 -18.905 18.501 1.00 87.56 289 THR A O 1
ATOM 2315 N N . PHE A 1 290 ? -11.203 -17.009 17.569 1.00 86.62 290 PHE A N 1
ATOM 2316 C CA . PHE A 1 290 ? -11.992 -17.105 16.357 1.00 86.62 290 PHE A CA 1
ATOM 2317 C C . PHE A 1 290 ? -11.456 -18.182 15.416 1.00 86.62 290 PHE A C 1
ATOM 2319 O O . PHE A 1 290 ? -10.257 -18.292 15.178 1.00 86.62 290 PHE A O 1
ATOM 2326 N N . LYS A 1 291 ? -12.363 -18.913 14.767 1.00 88.31 291 LYS A N 1
ATOM 2327 C CA . LYS A 1 291 ? -11.984 -19.786 13.658 1.00 88.31 291 LYS A CA 1
ATOM 2328 C C . LYS A 1 291 ? -11.608 -18.930 12.446 1.00 88.31 291 LYS A C 1
ATOM 2330 O O . LYS A 1 291 ? -12.455 -18.252 11.867 1.00 88.31 291 LYS A O 1
ATOM 2335 N N . VAL A 1 292 ? -10.337 -18.966 12.064 1.00 90.06 292 VAL A N 1
ATOM 2336 C CA . VAL A 1 292 ? -9.775 -18.171 10.965 1.00 90.06 292 VAL A CA 1
ATOM 2337 C C . VAL A 1 292 ? -9.655 -19.026 9.709 1.00 90.06 292 VAL A C 1
ATOM 2339 O O . VAL A 1 292 ? -9.091 -20.116 9.738 1.00 90.06 292 VAL A O 1
ATOM 2342 N N . THR A 1 293 ? -10.165 -18.526 8.586 1.00 89.44 293 THR A N 1
ATOM 2343 C CA . THR A 1 293 ? -10.079 -19.217 7.283 1.00 89.44 293 THR A CA 1
ATOM 2344 C C . THR A 1 293 ? -8.948 -18.687 6.414 1.00 89.44 293 THR A C 1
ATOM 2346 O O . THR A 1 293 ? -8.392 -19.418 5.597 1.00 89.44 293 THR A O 1
ATOM 2349 N N . ASN A 1 294 ? -8.609 -17.409 6.568 1.00 90.25 294 ASN A N 1
ATOM 2350 C CA . ASN A 1 294 ? -7.559 -16.759 5.805 1.00 90.25 294 ASN A CA 1
ATOM 2351 C C . ASN A 1 294 ? -6.991 -15.578 6.598 1.00 90.25 294 ASN A C 1
ATOM 2353 O O . ASN A 1 294 ? -7.727 -14.902 7.319 1.00 90.25 294 ASN A O 1
ATOM 2357 N N . VAL A 1 295 ? -5.691 -15.350 6.448 1.00 90.44 295 VAL A N 1
ATOM 2358 C CA . VAL A 1 295 ? -4.977 -14.189 6.977 1.00 90.44 295 VAL A CA 1
ATOM 2359 C C . VAL A 1 295 ? -4.075 -13.693 5.861 1.00 90.44 295 VAL A C 1
ATOM 2361 O O . VAL A 1 295 ? -3.340 -14.493 5.282 1.00 90.44 295 VAL A O 1
ATOM 2364 N N . ASP A 1 296 ? -4.150 -12.399 5.592 1.00 90.06 296 ASP A N 1
ATOM 2365 C CA . ASP A 1 296 ? -3.291 -11.675 4.662 1.00 90.06 296 ASP A CA 1
ATOM 2366 C C . ASP A 1 296 ? -2.639 -10.529 5.434 1.00 90.06 296 ASP A C 1
ATOM 2368 O O . ASP A 1 296 ? -3.340 -9.656 5.952 1.00 90.06 296 ASP A O 1
ATOM 2372 N N . VAL A 1 297 ? -1.316 -10.569 5.579 1.00 89.44 297 VAL A N 1
ATOM 2373 C CA . VAL A 1 297 ? -0.547 -9.552 6.300 1.00 89.44 297 VAL A CA 1
ATOM 2374 C C . VAL A 1 297 ? 0.366 -8.849 5.316 1.00 89.44 297 VAL A C 1
ATOM 2376 O O . VAL A 1 297 ? 1.064 -9.474 4.528 1.00 89.44 297 VAL A O 1
ATOM 2379 N N . SER A 1 298 ? 0.405 -7.528 5.412 1.00 89.38 298 SER A N 1
ATOM 2380 C CA . SER A 1 298 ? 1.339 -6.703 4.658 1.00 89.38 298 SER A CA 1
ATOM 2381 C C . SER A 1 298 ? 1.964 -5.671 5.580 1.00 89.38 298 SER A C 1
ATOM 2383 O O . SER A 1 298 ? 1.243 -4.943 6.275 1.00 89.38 298 SER A O 1
ATOM 2385 N N . SER A 1 299 ? 3.289 -5.548 5.562 1.00 91.44 299 SER A N 1
ATOM 2386 C CA . SER A 1 299 ? 3.941 -4.371 6.135 1.00 91.44 299 SER A CA 1
ATOM 2387 C C . SER A 1 299 ? 3.422 -3.100 5.453 1.00 91.44 299 SER A C 1
ATOM 2389 O O . SER A 1 299 ? 3.108 -3.106 4.269 1.00 91.44 299 SER A O 1
ATOM 2391 N N . LEU A 1 300 ? 3.329 -1.988 6.184 1.00 91.25 300 LEU A N 1
ATOM 2392 C CA . LEU A 1 300 ? 3.062 -0.656 5.621 1.00 91.25 300 LEU A CA 1
ATOM 2393 C C . LEU A 1 300 ? 4.350 0.157 5.416 1.00 91.25 300 LEU A C 1
ATOM 2395 O O . LEU A 1 300 ? 4.298 1.296 4.949 1.00 91.25 300 LEU A O 1
ATOM 2399 N N . ASP A 1 301 ? 5.505 -0.415 5.760 1.00 90.50 301 ASP A N 1
ATOM 2400 C CA . ASP A 1 301 ? 6.771 0.311 5.840 1.00 90.50 301 ASP A CA 1
ATOM 2401 C C . ASP A 1 301 ? 7.744 0.010 4.717 1.00 90.50 301 ASP A C 1
ATOM 2403 O O . ASP A 1 301 ? 8.657 0.808 4.499 1.00 90.50 301 ASP A O 1
ATOM 2407 N N . CYS A 1 302 ? 7.578 -1.095 3.995 1.00 91.94 302 CYS A N 1
ATOM 2408 C CA . CYS A 1 302 ? 8.489 -1.466 2.924 1.00 91.94 302 CYS A CA 1
ATOM 2409 C C . CYS A 1 302 ? 7.811 -2.269 1.825 1.00 91.94 302 CYS A C 1
ATOM 2411 O O . CYS A 1 302 ? 6.842 -2.985 2.037 1.00 91.94 302 CYS A O 1
ATOM 2413 N N . CYS A 1 303 ? 8.379 -2.176 0.634 1.00 92.56 303 CYS A N 1
ATOM 2414 C CA . CYS A 1 303 ? 8.046 -3.073 -0.447 1.00 92.56 303 CYS A CA 1
ATOM 2415 C C . CYS A 1 303 ? 8.849 -4.372 -0.284 1.00 92.56 303 CYS A C 1
ATOM 2417 O O . CYS A 1 303 ? 10.067 -4.288 -0.067 1.00 92.56 303 CYS A O 1
ATOM 2419 N N . PRO A 1 304 ? 8.208 -5.545 -0.432 1.00 90.38 304 PRO A N 1
ATOM 2420 C CA . PRO A 1 304 ? 8.872 -6.832 -0.271 1.00 90.38 304 PRO A CA 1
ATOM 2421 C C . PRO A 1 304 ? 9.894 -7.071 -1.384 1.00 90.38 304 PRO A C 1
ATOM 2423 O O . PRO A 1 304 ? 9.888 -6.397 -2.423 1.00 90.38 304 PRO A O 1
ATOM 2426 N N . GLU A 1 305 ? 10.760 -8.062 -1.181 1.00 90.75 305 GLU A N 1
ATOM 2427 C CA . GLU A 1 305 ? 11.682 -8.517 -2.220 1.00 90.75 305 GLU A CA 1
ATOM 2428 C C . GLU A 1 305 ? 10.932 -8.914 -3.496 1.00 90.75 305 GLU A C 1
ATOM 2430 O O . GLU A 1 305 ? 9.842 -9.485 -3.456 1.00 90.75 305 GLU A O 1
ATOM 2435 N N . ASN A 1 306 ? 11.506 -8.582 -4.650 1.00 91.00 306 ASN A N 1
ATOM 2436 C CA . ASN A 1 306 ? 10.841 -8.783 -5.933 1.00 91.00 306 ASN A CA 1
ATOM 2437 C C . ASN A 1 306 ? 11.861 -9.105 -7.030 1.00 91.00 306 ASN A C 1
ATOM 2439 O O . ASN A 1 306 ? 12.912 -8.476 -7.100 1.00 91.00 306 ASN A O 1
ATOM 2443 N N . LYS A 1 307 ? 11.532 -10.057 -7.907 1.00 90.75 307 LYS A N 1
ATOM 2444 C CA . LYS A 1 307 ? 12.286 -10.355 -9.128 1.00 90.75 307 LYS A CA 1
ATOM 2445 C C . LYS A 1 307 ? 11.588 -9.722 -10.316 1.00 90.75 307 LYS A C 1
ATOM 2447 O O . LYS A 1 307 ? 10.420 -10.005 -10.575 1.00 90.75 307 LYS A O 1
ATOM 2452 N N . ILE A 1 308 ? 12.312 -8.897 -11.057 1.00 87.50 308 ILE A N 1
ATOM 2453 C CA . ILE A 1 308 ? 11.793 -8.246 -12.257 1.00 87.50 308 ILE A CA 1
ATOM 2454 C C . ILE A 1 308 ? 12.666 -8.546 -13.464 1.00 87.50 308 ILE A C 1
ATOM 2456 O O . ILE A 1 308 ? 13.871 -8.728 -13.343 1.00 87.50 308 ILE A O 1
ATOM 2460 N N . GLY A 1 309 ? 12.045 -8.534 -14.637 1.00 84.69 309 GLY A N 1
ATOM 2461 C CA . GLY A 1 309 ? 12.736 -8.778 -15.894 1.00 84.69 309 GLY A CA 1
ATOM 2462 C C . GLY A 1 309 ? 12.701 -10.241 -16.319 1.00 84.69 309 GLY A C 1
ATOM 2463 O O . GLY A 1 309 ? 11.975 -11.066 -15.767 1.00 84.69 309 GLY A O 1
ATOM 2464 N N . GLU A 1 310 ? 13.450 -10.516 -17.375 1.00 82.69 310 GLU A N 1
ATOM 2465 C CA . GLU A 1 310 ? 13.510 -11.801 -18.054 1.00 82.69 310 GLU A CA 1
ATOM 2466 C C . GLU A 1 310 ? 14.950 -12.060 -18.471 1.00 82.69 310 GLU A C 1
ATOM 2468 O O . GLU A 1 310 ? 15.544 -11.266 -19.208 1.00 82.69 310 GLU A O 1
ATOM 2473 N N . GLU A 1 311 ? 15.473 -13.204 -18.037 1.00 85.00 311 GLU A N 1
ATOM 2474 C CA . GLU A 1 311 ? 16.827 -13.674 -18.327 1.00 85.00 311 GLU A CA 1
ATOM 2475 C C . GLU A 1 311 ? 17.199 -13.631 -19.824 1.00 85.00 311 GLU A C 1
ATOM 2477 O O . GLU A 1 311 ? 18.311 -13.232 -20.146 1.00 85.00 311 GLU A O 1
ATOM 2482 N N . PRO A 1 312 ? 16.333 -13.986 -20.795 1.00 82.00 312 PRO A N 1
ATOM 2483 C CA . PRO A 1 312 ? 16.720 -13.881 -22.204 1.00 82.00 312 PRO A CA 1
ATOM 2484 C C . PRO A 1 312 ? 16.756 -12.439 -22.738 1.00 82.00 312 PRO A C 1
ATOM 2486 O O . PRO A 1 312 ? 17.388 -12.202 -23.764 1.00 82.00 312 PRO A O 1
ATOM 2489 N N . PHE A 1 313 ? 16.102 -11.479 -22.074 1.00 84.19 313 PHE A N 1
ATOM 2490 C CA . PHE A 1 313 ? 15.906 -10.128 -22.601 1.00 84.19 313 PHE A CA 1
ATOM 2491 C C . PHE A 1 313 ? 16.828 -9.103 -21.942 1.00 84.19 313 PHE A C 1
ATOM 2493 O O . PHE A 1 313 ? 17.892 -8.809 -22.473 1.00 84.19 313 PHE A O 1
ATOM 2500 N N . LYS A 1 314 ? 16.441 -8.545 -20.791 1.00 86.56 314 LYS A N 1
ATOM 2501 C CA . LYS A 1 314 ? 17.217 -7.522 -20.061 1.00 86.56 314 LYS A CA 1
ATOM 2502 C C . LYS A 1 314 ? 17.824 -8.045 -18.756 1.00 86.56 314 LYS A C 1
ATOM 2504 O O . LYS A 1 314 ? 18.423 -7.269 -18.018 1.00 86.56 314 LYS A O 1
ATOM 2509 N N . GLY A 1 315 ? 17.706 -9.352 -18.521 1.00 86.38 315 GLY A N 1
ATOM 2510 C CA . GLY A 1 315 ? 18.150 -10.020 -17.307 1.00 86.38 315 GLY A CA 1
ATOM 2511 C C . GLY A 1 315 ? 17.060 -10.030 -16.245 1.00 86.38 315 GLY A C 1
ATOM 2512 O O . GLY A 1 315 ? 15.993 -9.432 -16.428 1.00 86.38 315 GLY A O 1
ATOM 2513 N N . VAL A 1 316 ? 17.324 -10.741 -15.151 1.00 88.44 316 VAL A N 1
ATOM 2514 C CA . VAL A 1 316 ? 16.484 -10.728 -13.953 1.00 88.44 316 VAL A CA 1
ATOM 2515 C C . VAL A 1 316 ? 17.188 -9.926 -12.867 1.00 88.44 316 VAL A C 1
ATOM 2517 O O . VAL A 1 316 ? 18.213 -10.353 -12.340 1.00 88.44 316 VAL A O 1
ATOM 2520 N N . ASP A 1 317 ? 16.598 -8.799 -12.480 1.00 86.38 317 ASP A N 1
ATOM 2521 C CA . ASP A 1 317 ? 17.088 -8.014 -11.354 1.00 86.38 317 ASP A CA 1
ATOM 2522 C C . ASP A 1 317 ? 16.358 -8.445 -10.072 1.00 86.38 317 ASP A C 1
ATOM 2524 O O . ASP A 1 317 ? 15.122 -8.416 -9.987 1.00 86.38 317 ASP A O 1
ATOM 2528 N N . GLN A 1 318 ? 17.134 -8.837 -9.057 1.00 89.56 318 GLN A N 1
ATOM 2529 C CA . GLN A 1 318 ? 16.640 -9.053 -7.697 1.00 89.56 318 GLN A CA 1
ATOM 2530 C C . GLN A 1 318 ? 16.583 -7.705 -6.976 1.00 89.56 318 GLN A C 1
ATOM 2532 O O . GLN A 1 318 ? 17.596 -7.034 -6.774 1.00 89.56 318 GLN A O 1
ATOM 2537 N N . LEU A 1 319 ? 15.387 -7.315 -6.557 1.00 88.88 319 LEU A N 1
ATOM 2538 C CA . LEU A 1 319 ? 15.159 -6.132 -5.746 1.00 88.88 319 LEU A CA 1
ATOM 2539 C C . LEU A 1 319 ? 15.086 -6.560 -4.291 1.00 88.88 319 LEU A C 1
ATOM 2541 O O . LEU A 1 319 ? 14.229 -7.360 -3.911 1.00 88.88 319 LEU A O 1
ATOM 2545 N N . ASN A 1 320 ? 15.980 -5.998 -3.488 1.00 90.12 320 ASN A N 1
ATOM 2546 C CA . ASN A 1 320 ? 15.942 -6.179 -2.049 1.00 90.12 320 ASN A CA 1
ATOM 2547 C C . ASN A 1 320 ? 14.765 -5.400 -1.453 1.00 90.12 320 ASN A C 1
ATOM 2549 O O . ASN A 1 320 ? 14.355 -4.355 -1.972 1.00 90.12 320 ASN A O 1
ATOM 2553 N N . GLU A 1 321 ? 14.263 -5.884 -0.323 1.00 90.25 321 GLU A N 1
ATOM 2554 C CA . GLU A 1 321 ? 13.251 -5.187 0.465 1.00 90.25 321 GLU A CA 1
ATOM 2555 C C . GLU A 1 321 ? 13.669 -3.740 0.720 1.00 90.25 321 GLU A C 1
ATOM 2557 O O . GLU A 1 321 ? 14.810 -3.469 1.097 1.00 90.25 321 GLU A O 1
ATOM 2562 N N . THR A 1 322 ? 12.763 -2.791 0.520 1.00 91.50 322 THR A N 1
ATOM 2563 C CA . THR A 1 322 ? 13.093 -1.361 0.531 1.00 91.50 322 THR A CA 1
ATOM 2564 C C . THR A 1 322 ? 12.005 -0.575 1.227 1.00 91.50 322 THR A C 1
ATOM 2566 O O . THR A 1 322 ? 10.828 -0.788 0.946 1.00 91.50 322 THR A O 1
ATOM 2569 N N . LEU A 1 323 ? 12.389 0.344 2.117 1.00 90.81 323 LEU A N 1
ATOM 2570 C CA . LEU A 1 323 ? 11.422 1.154 2.852 1.00 90.81 323 LEU A CA 1
ATOM 2571 C C . LEU A 1 323 ? 10.615 2.044 1.898 1.00 90.81 323 LEU A C 1
ATOM 2573 O O . LEU A 1 323 ? 11.115 2.520 0.876 1.00 90.81 323 LEU A O 1
ATOM 2577 N N . VAL A 1 324 ? 9.365 2.307 2.257 1.00 90.44 324 VAL A N 1
ATOM 2578 C CA . VAL A 1 324 ? 8.479 3.183 1.495 1.00 90.44 324 VAL A CA 1
ATOM 2579 C C . VAL A 1 324 ? 9.110 4.570 1.342 1.00 90.44 324 VAL A C 1
ATOM 2581 O O . VAL A 1 324 ? 9.704 5.126 2.266 1.00 90.44 324 VAL A O 1
ATOM 2584 N N . PHE A 1 325 ? 8.960 5.122 0.141 1.00 88.00 325 PHE A N 1
ATOM 2585 C CA . PHE A 1 325 ? 9.533 6.364 -0.379 1.00 88.00 325 PHE A CA 1
ATOM 2586 C C . PHE A 1 325 ? 11.029 6.339 -0.691 1.00 88.00 325 PHE A C 1
ATOM 2588 O O . PHE A 1 325 ? 11.532 7.329 -1.223 1.00 88.00 325 PHE A O 1
ATOM 2595 N N . GLN A 1 326 ? 11.730 5.230 -0.451 1.00 90.69 326 GLN A N 1
ATOM 2596 C CA . GLN A 1 326 ? 13.103 5.081 -0.922 1.00 90.69 326 GLN A CA 1
ATOM 2597 C C . GLN A 1 326 ? 13.143 4.663 -2.394 1.00 90.69 326 GLN A C 1
ATOM 2599 O O . GLN A 1 326 ? 12.303 3.895 -2.876 1.00 90.69 326 GLN A O 1
ATOM 2604 N N . THR A 1 327 ? 14.154 5.172 -3.092 1.00 92.75 327 THR A N 1
ATOM 2605 C CA . THR A 1 327 ? 14.533 4.732 -4.433 1.00 92.75 327 THR A CA 1
ATOM 2606 C C . THR A 1 327 ? 15.748 3.834 -4.310 1.00 92.75 327 THR A C 1
ATOM 2608 O O . THR A 1 327 ? 16.716 4.187 -3.637 1.00 92.75 327 THR A O 1
ATOM 2611 N N . ILE A 1 328 ? 15.687 2.678 -4.957 1.00 92.56 328 ILE A N 1
ATOM 2612 C CA . ILE A 1 328 ? 16.847 1.820 -5.160 1.00 92.56 328 ILE A CA 1
ATOM 2613 C C . ILE A 1 328 ? 17.357 1.981 -6.579 1.00 92.56 328 ILE A C 1
ATOM 2615 O O . ILE A 1 328 ? 16.574 2.108 -7.523 1.00 92.56 328 ILE A O 1
ATOM 2619 N N . THR A 1 329 ? 18.676 1.943 -6.695 1.00 92.38 329 THR A N 1
ATOM 2620 C CA . THR A 1 329 ? 19.395 1.962 -7.960 1.00 92.38 329 THR A CA 1
ATOM 2621 C C . THR A 1 329 ? 20.145 0.648 -8.073 1.00 92.38 329 THR A C 1
ATOM 2623 O O . THR A 1 329 ? 20.995 0.345 -7.236 1.00 92.38 329 THR A O 1
ATOM 2626 N N . ASN A 1 330 ? 19.823 -0.125 -9.102 1.00 90.25 330 ASN A N 1
ATOM 2627 C CA . ASN A 1 330 ? 20.481 -1.386 -9.409 1.00 90.25 330 ASN A CA 1
ATOM 2628 C C . ASN A 1 330 ? 21.244 -1.259 -10.721 1.00 90.25 330 ASN A C 1
ATOM 2630 O O . ASN A 1 330 ? 20.799 -0.578 -11.644 1.00 90.25 330 ASN A O 1
ATOM 2634 N N . ASN A 1 331 ? 22.375 -1.949 -10.823 1.00 92.25 331 ASN A N 1
ATOM 2635 C CA . ASN A 1 331 ? 23.089 -2.060 -12.090 1.00 92.25 331 ASN A CA 1
ATOM 2636 C C . ASN A 1 331 ? 22.309 -2.978 -13.034 1.00 92.25 331 ASN A C 1
ATOM 2638 O O . ASN A 1 331 ? 21.801 -4.014 -12.613 1.00 92.25 331 ASN A O 1
ATOM 2642 N N . CYS A 1 332 ? 22.245 -2.622 -14.314 1.00 90.81 332 CYS A N 1
ATOM 2643 C CA . CYS A 1 332 ? 21.624 -3.465 -15.326 1.00 90.81 332 CYS A CA 1
ATOM 2644 C C . CYS A 1 332 ? 22.418 -4.768 -15.493 1.00 90.81 332 CYS A C 1
ATOM 2646 O O . CYS A 1 332 ? 23.643 -4.729 -15.652 1.00 90.81 332 CYS A O 1
ATOM 2648 N N . THR A 1 333 ? 21.718 -5.905 -15.554 1.00 91.19 333 THR A N 1
ATOM 2649 C CA . THR A 1 333 ? 22.325 -7.247 -15.627 1.00 91.19 333 THR A CA 1
ATOM 2650 C C . THR A 1 333 ? 23.422 -7.369 -16.706 1.00 91.19 333 THR A C 1
ATOM 2652 O O . THR A 1 333 ? 24.494 -7.908 -16.435 1.00 91.19 333 THR A O 1
ATOM 2655 N N . TYR A 1 334 ? 23.208 -6.825 -17.913 1.00 87.62 334 TYR A N 1
ATOM 2656 C CA . TYR A 1 334 ? 24.148 -6.958 -19.045 1.00 87.62 334 TYR A CA 1
ATOM 2657 C C . TYR A 1 334 ? 25.048 -5.745 -19.304 1.00 87.62 334 TYR A C 1
ATOM 2659 O O . TYR A 1 334 ? 25.794 -5.729 -20.281 1.00 87.62 334 TYR A O 1
ATOM 2667 N N . LYS A 1 335 ? 25.006 -4.715 -18.451 1.00 87.00 335 LYS A N 1
ATOM 2668 C CA . LYS A 1 335 ? 25.904 -3.557 -18.558 1.00 87.00 335 LYS A CA 1
ATOM 2669 C C . LYS A 1 335 ? 26.028 -2.858 -17.216 1.00 87.00 335 LYS A C 1
ATOM 2671 O O . LYS A 1 335 ? 25.188 -2.042 -16.858 1.00 87.00 335 LYS A O 1
ATOM 2676 N N . GLN A 1 336 ? 27.133 -3.118 -16.522 1.00 81.19 336 GLN A N 1
ATOM 2677 C CA . GLN A 1 336 ? 27.379 -2.579 -15.180 1.00 81.19 336 GLN A CA 1
ATOM 2678 C C . GLN A 1 336 ? 27.467 -1.047 -15.130 1.00 81.19 336 GLN A C 1
ATOM 2680 O O . GLN A 1 336 ? 27.235 -0.461 -14.082 1.00 81.19 336 GLN A O 1
ATOM 2685 N N . SER A 1 337 ? 27.784 -0.389 -16.251 1.00 86.75 337 SER A N 1
ATOM 2686 C CA . SER A 1 337 ? 27.824 1.076 -16.334 1.00 86.75 337 SER A CA 1
ATOM 2687 C C . SER A 1 337 ? 26.443 1.718 -16.523 1.00 86.75 337 SER A C 1
ATOM 2689 O O . SER A 1 337 ? 26.356 2.938 -16.635 1.00 86.75 337 SER A O 1
ATOM 2691 N N . ALA A 1 338 ? 25.387 0.918 -16.672 1.00 89.19 338 ALA A N 1
ATOM 2692 C CA . ALA A 1 338 ? 24.010 1.377 -16.755 1.00 89.19 338 ALA A CA 1
ATOM 2693 C C . ALA A 1 338 ? 23.261 0.929 -15.501 1.00 89.19 338 ALA A C 1
ATOM 2695 O O . ALA A 1 338 ? 23.524 -0.148 -14.962 1.00 89.19 338 ALA A O 1
ATOM 2696 N N . SER A 1 339 ? 22.307 1.741 -15.062 1.00 90.81 339 SER A N 1
ATOM 2697 C CA . SER A 1 339 ? 21.465 1.432 -13.918 1.00 90.81 339 SER A CA 1
ATOM 2698 C C . SER A 1 339 ? 19.988 1.571 -14.257 1.00 90.81 339 SER A C 1
ATOM 2700 O O . SER A 1 339 ? 19.592 2.294 -15.177 1.00 90.81 339 SER A O 1
ATOM 2702 N N . ASN A 1 340 ? 19.173 0.854 -13.494 1.00 89.94 340 ASN A N 1
ATOM 2703 C CA . ASN A 1 340 ? 17.752 1.106 -13.387 1.00 89.94 340 ASN A CA 1
ATOM 2704 C C . ASN A 1 340 ? 17.419 1.598 -11.985 1.00 89.94 340 ASN A C 1
ATOM 2706 O O . ASN A 1 340 ? 18.098 1.281 -11.007 1.00 89.94 340 ASN A O 1
ATOM 2710 N N . GLU A 1 341 ? 16.358 2.389 -11.916 1.00 91.44 341 GLU A N 1
ATOM 2711 C CA . GLU A 1 341 ? 15.844 2.920 -10.669 1.00 91.44 341 GLU A CA 1
ATOM 2712 C C . GLU A 1 341 ? 14.423 2.435 -10.451 1.00 91.44 341 GLU A C 1
ATOM 2714 O O . GLU A 1 341 ? 13.614 2.325 -11.384 1.00 91.44 341 GLU A O 1
ATOM 2719 N N . ARG A 1 342 ? 14.119 2.165 -9.187 1.00 92.00 342 ARG A N 1
ATOM 2720 C CA . ARG A 1 342 ? 12.777 1.813 -8.758 1.00 92.00 342 ARG A CA 1
ATOM 2721 C C . ARG A 1 342 ? 12.500 2.431 -7.404 1.00 92.00 342 ARG A C 1
ATOM 2723 O O . ARG A 1 342 ? 13.252 2.250 -6.453 1.00 92.00 342 ARG A O 1
ATOM 2730 N N . GLN A 1 343 ? 11.385 3.134 -7.312 1.00 94.00 343 GLN A N 1
ATOM 2731 C CA . GLN A 1 343 ? 10.895 3.681 -6.057 1.00 94.00 343 GLN A CA 1
ATOM 2732 C C . GLN A 1 343 ? 9.902 2.719 -5.406 1.00 94.00 343 GLN A C 1
ATOM 2734 O O . GLN A 1 343 ? 9.007 2.196 -6.083 1.00 94.00 343 GLN A O 1
ATOM 2739 N N . CYS A 1 344 ? 10.035 2.504 -4.101 1.00 93.69 344 CYS A N 1
ATOM 2740 C CA . CYS A 1 344 ? 8.968 1.926 -3.298 1.00 93.69 344 CYS A CA 1
ATOM 2741 C C . CYS A 1 344 ? 7.973 3.039 -2.953 1.00 93.69 344 CYS A C 1
ATOM 2743 O O . CYS A 1 344 ? 8.308 3.984 -2.245 1.00 93.69 344 CYS A O 1
ATOM 2745 N N . HIS A 1 345 ? 6.754 2.971 -3.477 1.00 91.50 345 HIS A N 1
ATOM 2746 C CA . HIS A 1 345 ? 5.663 3.847 -3.058 1.00 91.50 345 HIS A CA 1
ATOM 2747 C C . HIS A 1 345 ? 4.849 3.167 -1.970 1.00 91.50 345 HIS A C 1
ATOM 2749 O O . HIS A 1 345 ? 4.931 1.963 -1.777 1.00 91.50 345 HIS A O 1
ATOM 2755 N N . GLY A 1 346 ? 4.019 3.931 -1.284 1.00 87.38 346 GLY A N 1
ATOM 2756 C CA . GLY A 1 346 ? 3.082 3.373 -0.331 1.00 87.38 346 GLY A CA 1
ATOM 2757 C C . GLY A 1 346 ? 2.325 4.473 0.369 1.00 87.38 346 GLY A C 1
ATOM 2758 O O . GLY A 1 346 ? 2.723 5.636 0.319 1.00 87.38 346 GLY A O 1
ATOM 2759 N N . ASN A 1 347 ? 1.208 4.102 0.968 1.00 87.69 347 ASN A N 1
ATOM 2760 C CA . ASN A 1 347 ? 0.474 4.964 1.874 1.00 87.69 347 ASN A CA 1
ATOM 2761 C C . ASN A 1 347 ? -0.201 4.106 2.952 1.00 87.69 347 ASN A C 1
ATOM 2763 O O . ASN A 1 347 ? -0.284 2.882 2.815 1.00 87.69 347 ASN A O 1
ATOM 2767 N N . MET A 1 348 ? -0.699 4.737 4.013 1.00 86.25 348 MET A N 1
ATOM 2768 C CA . MET A 1 348 ? -1.298 4.021 5.150 1.00 86.25 348 MET A CA 1
ATOM 2769 C C . MET A 1 348 ? -2.618 3.301 4.801 1.00 86.25 348 MET A C 1
ATOM 2771 O O . MET A 1 348 ? -3.079 2.466 5.578 1.00 86.25 348 MET A O 1
ATOM 2775 N N . LYS A 1 349 ? -3.236 3.608 3.652 1.00 84.62 349 LYS A N 1
ATOM 2776 C CA . LYS A 1 349 ? -4.506 3.025 3.187 1.00 84.62 349 LYS A CA 1
ATOM 2777 C C . LYS A 1 349 ? -4.305 1.777 2.318 1.00 84.62 349 LYS A C 1
ATOM 2779 O O . LYS A 1 349 ? -4.904 0.728 2.583 1.00 84.62 349 LYS A O 1
ATOM 2784 N N . ASP A 1 350 ? -3.487 1.922 1.281 1.00 84.12 350 ASP A N 1
ATOM 2785 C CA . ASP A 1 350 ? -3.276 0.966 0.190 1.00 84.12 350 ASP A CA 1
ATOM 2786 C C . ASP A 1 350 ? -2.056 0.065 0.424 1.00 84.12 350 ASP A C 1
ATOM 2788 O O . ASP A 1 350 ? -1.928 -0.964 -0.235 1.00 84.12 350 ASP A O 1
ATOM 2792 N N . GLY A 1 351 ? -1.166 0.442 1.344 1.00 88.94 351 GLY A N 1
ATOM 2793 C CA . GLY A 1 351 ? 0.074 -0.277 1.607 1.00 88.94 351 GLY A CA 1
ATOM 2794 C C . GLY A 1 351 ? 1.190 0.009 0.597 1.00 88.94 351 GLY A C 1
ATOM 2795 O O . GLY A 1 351 ? 1.061 0.883 -0.271 1.00 88.94 351 GLY A O 1
ATOM 2796 N N . PRO A 1 352 ? 2.333 -0.676 0.748 1.00 92.00 352 PRO A N 1
ATOM 2797 C CA . PRO A 1 352 ? 3.517 -0.479 -0.061 1.00 92.00 352 PRO A CA 1
ATOM 2798 C C . PRO A 1 352 ? 3.346 -1.139 -1.425 1.00 92.00 352 PRO A C 1
ATOM 2800 O O . PRO A 1 352 ? 2.809 -2.233 -1.574 1.00 92.00 352 PRO A O 1
ATOM 2803 N N . ARG A 1 353 ? 3.842 -0.469 -2.456 1.00 92.50 353 ARG A N 1
ATOM 2804 C CA . ARG A 1 353 ? 3.871 -0.977 -3.818 1.00 92.50 353 ARG A CA 1
ATOM 2805 C C . ARG A 1 353 ? 5.095 -0.466 -4.536 1.00 92.50 353 ARG A C 1
ATOM 2807 O O . ARG A 1 353 ? 5.444 0.714 -4.488 1.00 92.50 353 ARG A O 1
ATOM 2814 N N . TRP A 1 354 ? 5.712 -1.350 -5.290 1.00 92.62 354 TRP A N 1
ATOM 2815 C CA . TRP A 1 354 ? 6.779 -0.942 -6.171 1.00 92.62 354 TRP A CA 1
ATOM 2816 C C . TRP A 1 354 ? 6.249 -0.103 -7.342 1.00 92.62 354 TRP A C 1
ATOM 2818 O O . TRP A 1 354 ? 5.243 -0.450 -7.960 1.00 92.62 354 TRP A O 1
ATOM 2828 N N . SER A 1 355 ? 6.960 0.970 -7.689 1.00 92.75 355 SER A N 1
ATOM 2829 C CA . SER A 1 355 ? 6.787 1.668 -8.972 1.00 92.75 355 SER A CA 1
ATOM 2830 C C . SER A 1 355 ? 7.069 0.744 -10.161 1.00 92.75 355 SER A C 1
ATOM 2832 O O . SER A 1 355 ? 7.609 -0.359 -10.019 1.00 92.75 355 SER A O 1
ATOM 2834 N N . ASN A 1 356 ? 6.724 1.193 -11.364 1.00 88.88 356 ASN A N 1
ATOM 2835 C CA . ASN A 1 356 ? 7.200 0.532 -12.574 1.00 88.88 356 ASN A CA 1
ATOM 2836 C C . ASN A 1 356 ? 8.717 0.717 -12.681 1.00 88.88 356 ASN A C 1
ATOM 2838 O O . ASN A 1 356 ? 9.216 1.821 -12.475 1.00 88.88 356 ASN A O 1
ATOM 2842 N N . VAL A 1 357 ? 9.440 -0.356 -13.000 1.00 86.25 357 VAL A N 1
ATOM 2843 C CA . VAL A 1 357 ? 10.882 -0.262 -13.239 1.00 86.25 357 VAL A CA 1
ATOM 2844 C C . VAL A 1 357 ? 11.141 0.477 -14.550 1.00 86.25 357 VAL A C 1
ATOM 2846 O O . VAL A 1 357 ? 10.521 0.177 -15.574 1.00 86.25 357 VAL A O 1
ATOM 2849 N N . ASN A 1 358 ? 12.072 1.429 -14.534 1.00 83.50 358 ASN A N 1
ATOM 2850 C CA . ASN A 1 358 ? 12.553 2.045 -15.761 1.00 83.50 358 ASN A CA 1
ATOM 2851 C C . ASN A 1 358 ? 13.777 1.285 -16.293 1.00 83.50 358 ASN A C 1
ATOM 2853 O O . ASN A 1 358 ? 14.897 1.502 -15.843 1.00 83.50 358 ASN A O 1
ATOM 2857 N N . LEU A 1 359 ? 13.557 0.410 -17.277 1.00 85.94 359 LEU A N 1
ATOM 2858 C CA . LEU A 1 359 ? 14.617 -0.361 -17.939 1.00 85.94 359 LEU A CA 1
ATOM 2859 C C . LEU A 1 359 ? 15.102 0.275 -19.251 1.00 85.94 359 LEU A C 1
ATOM 2861 O O . LEU A 1 359 ? 15.776 -0.400 -20.031 1.00 85.94 359 LEU A O 1
ATOM 2865 N N . GLN A 1 360 ? 14.748 1.529 -19.554 1.00 84.00 360 GLN A N 1
ATOM 2866 C CA . GLN A 1 360 ? 15.109 2.160 -20.835 1.00 84.00 360 GLN A CA 1
ATOM 2867 C C . GLN A 1 360 ? 16.626 2.223 -21.047 1.00 84.00 360 GLN A C 1
ATOM 2869 O O . GLN A 1 360 ? 17.094 1.969 -22.152 1.00 84.00 360 GLN A O 1
ATOM 2874 N N . ASN A 1 361 ? 17.387 2.458 -19.977 1.00 87.31 361 ASN A N 1
ATOM 2875 C CA . ASN A 1 361 ? 18.848 2.536 -20.028 1.00 87.31 361 ASN A CA 1
ATOM 2876 C C . ASN A 1 361 ? 19.538 1.163 -19.961 1.00 87.31 361 ASN A C 1
ATOM 2878 O O . ASN A 1 361 ? 20.748 1.076 -20.173 1.00 87.31 361 ASN A O 1
ATOM 2882 N N . CYS A 1 362 ? 18.790 0.091 -19.675 1.00 89.62 362 CYS A N 1
ATOM 2883 C CA . CYS A 1 362 ? 19.338 -1.258 -19.610 1.00 89.62 362 CYS A CA 1
ATOM 2884 C C . CYS A 1 362 ? 19.343 -1.903 -21.000 1.00 89.62 362 CYS A C 1
ATOM 2886 O O . CYS A 1 362 ? 18.265 -2.069 -21.589 1.00 89.62 362 CYS A O 1
ATOM 2888 N N . PRO A 1 363 ? 20.522 -2.290 -21.523 1.00 90.69 363 PRO A N 1
ATOM 2889 C CA . PRO A 1 363 ? 20.596 -2.982 -22.796 1.00 90.69 363 PRO A CA 1
ATOM 2890 C C . PRO A 1 363 ? 20.033 -4.395 -22.671 1.00 90.69 363 PRO A C 1
ATOM 2892 O O . PRO A 1 363 ? 20.107 -5.032 -21.617 1.00 90.69 363 PRO A O 1
ATOM 2895 N N . ALA A 1 364 ? 19.487 -4.886 -23.775 1.00 90.00 364 ALA A N 1
ATOM 2896 C CA . ALA A 1 364 ? 19.173 -6.291 -23.927 1.00 90.00 364 ALA A CA 1
ATOM 2897 C C . ALA A 1 364 ? 20.460 -7.132 -24.006 1.00 90.00 364 ALA A C 1
ATOM 2899 O O . ALA A 1 364 ? 21.527 -6.629 -24.369 1.00 90.00 364 ALA A O 1
ATOM 2900 N N . LYS A 1 365 ? 20.335 -8.424 -23.696 1.00 88.25 365 LYS A N 1
ATOM 2901 C CA . LYS A 1 365 ? 21.403 -9.426 -23.745 1.00 88.25 365 LYS A CA 1
ATOM 2902 C C . LYS A 1 365 ? 22.015 -9.546 -25.135 1.00 88.25 365 LYS A C 1
ATOM 2904 O O . LYS A 1 365 ? 23.232 -9.609 -25.275 1.00 88.25 365 LYS A O 1
ATOM 2909 N N . SER A 1 366 ? 21.157 -9.606 -26.154 1.00 86.50 366 SER A N 1
ATOM 2910 C CA . SER A 1 366 ? 21.563 -9.782 -27.544 1.00 86.50 366 SER A CA 1
ATOM 2911 C C . SER A 1 366 ? 21.796 -8.422 -28.215 1.00 86.50 366 SER A C 1
ATOM 2913 O O . SER A 1 366 ? 20.940 -7.533 -28.125 1.00 86.50 366 SER A O 1
ATOM 2915 N N . PRO A 1 367 ? 22.923 -8.240 -28.931 1.00 87.00 367 PRO A N 1
ATOM 2916 C CA . PRO A 1 367 ? 23.146 -7.067 -29.771 1.00 87.00 367 PRO A CA 1
ATOM 2917 C C . PRO A 1 367 ? 22.014 -6.838 -30.777 1.00 87.00 367 PRO A C 1
ATOM 2919 O O . PRO A 1 367 ? 21.633 -5.698 -31.013 1.00 87.00 367 PRO A O 1
ATOM 2922 N N . ILE A 1 368 ? 21.429 -7.910 -31.316 1.00 87.62 368 ILE A N 1
ATOM 2923 C CA . ILE A 1 368 ? 20.381 -7.820 -32.339 1.00 87.62 368 ILE A CA 1
ATOM 2924 C C . ILE A 1 368 ? 19.067 -7.338 -31.742 1.00 87.62 368 ILE A C 1
ATOM 2926 O O . ILE A 1 368 ? 18.433 -6.460 -32.319 1.00 87.62 368 ILE A O 1
ATOM 2930 N N . THR A 1 369 ? 18.729 -7.768 -30.527 1.00 86.94 369 THR A N 1
ATOM 2931 C CA . THR A 1 369 ? 17.606 -7.187 -29.786 1.00 86.94 369 THR A CA 1
ATOM 2932 C C . THR A 1 369 ? 17.811 -5.690 -29.531 1.00 86.94 369 THR A C 1
ATOM 2934 O O . THR A 1 369 ? 16.874 -4.912 -29.675 1.00 86.94 369 THR A O 1
ATOM 2937 N N . ASN A 1 370 ? 19.031 -5.248 -29.196 1.00 86.94 370 ASN A N 1
ATOM 2938 C CA . ASN A 1 370 ? 19.319 -3.815 -29.040 1.00 86.94 370 ASN A CA 1
ATOM 2939 C C . ASN A 1 370 ? 19.141 -3.047 -30.362 1.00 86.94 370 ASN A C 1
ATOM 2941 O O . ASN A 1 370 ? 18.568 -1.956 -30.358 1.00 86.94 370 ASN A O 1
ATOM 2945 N N . SER A 1 371 ? 19.572 -3.628 -31.484 1.00 89.62 371 SER A N 1
ATOM 2946 C CA . SER A 1 371 ? 19.357 -3.062 -32.820 1.00 89.62 371 SER A CA 1
ATOM 2947 C C . SER A 1 371 ? 17.869 -2.984 -33.183 1.00 89.62 371 SER A C 1
ATOM 2949 O O . SER A 1 371 ? 17.420 -1.944 -33.658 1.00 89.62 371 SER A O 1
ATOM 2951 N N . LEU A 1 372 ? 17.083 -4.030 -32.897 1.00 87.62 372 LEU A N 1
ATOM 2952 C CA . LEU A 1 372 ? 15.628 -4.053 -33.106 1.00 87.62 372 LEU A CA 1
ATOM 2953 C C . LEU A 1 372 ? 14.907 -3.015 -32.235 1.00 87.62 372 LEU A C 1
ATOM 2955 O O . LEU A 1 372 ? 14.039 -2.296 -32.728 1.00 87.62 372 LEU A O 1
ATOM 2959 N N . ILE A 1 373 ? 15.306 -2.865 -30.966 1.00 86.31 373 ILE A N 1
ATOM 2960 C CA . ILE A 1 373 ? 14.803 -1.799 -30.088 1.00 86.31 373 ILE A CA 1
ATOM 2961 C C . ILE A 1 373 ? 15.096 -0.428 -30.702 1.00 86.31 373 ILE A C 1
ATOM 2963 O O . ILE A 1 373 ? 14.184 0.391 -30.817 1.00 86.31 373 ILE A O 1
ATOM 2967 N N . SER A 1 374 ? 16.343 -0.174 -31.115 1.00 89.00 374 SER A N 1
ATOM 2968 C CA . SER A 1 374 ? 16.732 1.098 -31.735 1.00 89.00 374 SER A CA 1
ATOM 2969 C C . SER A 1 374 ? 15.920 1.383 -32.998 1.00 89.00 374 SER A C 1
ATOM 2971 O O . SER A 1 374 ? 15.472 2.511 -33.203 1.00 89.00 374 SER A O 1
ATOM 2973 N N . LEU A 1 375 ? 15.697 0.364 -33.829 1.00 89.44 375 LEU A N 1
ATOM 2974 C CA . LEU A 1 375 ? 14.920 0.497 -35.054 1.00 89.44 375 LEU A CA 1
ATOM 2975 C C . LEU A 1 375 ? 13.445 0.805 -34.748 1.00 89.44 375 LEU A C 1
ATOM 2977 O O . LEU A 1 375 ? 12.892 1.729 -35.331 1.00 89.44 375 LEU A O 1
ATOM 2981 N N . SER A 1 376 ? 12.849 0.145 -33.748 1.00 85.31 376 SER A N 1
ATOM 2982 C CA . SER A 1 376 ? 11.454 0.379 -33.325 1.00 85.31 376 SER A CA 1
ATOM 2983 C C . SER A 1 376 ? 11.183 1.779 -32.759 1.00 85.31 376 SER A C 1
ATOM 2985 O O . SER A 1 376 ? 10.042 2.234 -32.731 1.00 85.31 376 SER A O 1
ATOM 2987 N N . LEU A 1 377 ? 12.225 2.474 -32.293 1.00 86.19 377 LEU A N 1
ATOM 2988 C CA . LEU A 1 377 ? 12.140 3.845 -31.780 1.00 86.19 377 LEU A CA 1
ATOM 2989 C C . LEU A 1 377 ? 12.467 4.899 -32.846 1.00 86.19 377 LEU A C 1
ATOM 2991 O O . LEU A 1 377 ? 12.389 6.100 -32.571 1.00 86.19 377 LEU A O 1
ATOM 2995 N N . THR A 1 378 ? 12.848 4.470 -34.049 1.00 89.00 378 THR A N 1
ATOM 2996 C CA . THR A 1 378 ? 13.209 5.371 -35.139 1.00 89.00 378 THR A CA 1
ATOM 2997 C C . THR A 1 378 ? 11.968 6.109 -35.634 1.00 89.00 378 THR A C 1
ATOM 2999 O O . THR A 1 378 ? 10.938 5.510 -35.934 1.00 89.00 378 THR A O 1
ATOM 3002 N N . LYS A 1 379 ? 12.054 7.440 -35.732 1.00 89.56 379 LYS A N 1
ATOM 3003 C CA . LYS A 1 379 ? 10.971 8.253 -36.293 1.00 89.56 379 LYS A CA 1
ATOM 3004 C C . LYS A 1 379 ? 10.901 8.031 -37.798 1.00 89.56 379 LYS A C 1
ATOM 3006 O O . LYS A 1 379 ? 11.891 8.254 -38.491 1.00 89.56 379 LYS A O 1
ATOM 3011 N N . ILE A 1 380 ? 9.731 7.656 -38.302 1.00 88.69 380 ILE A N 1
ATOM 3012 C CA . ILE A 1 380 ? 9.494 7.517 -39.740 1.00 88.69 380 ILE A CA 1
ATOM 3013 C C . ILE A 1 380 ? 9.095 8.877 -40.313 1.00 88.69 380 ILE A C 1
ATOM 3015 O O . ILE A 1 380 ? 8.241 9.567 -39.751 1.00 88.69 380 ILE A O 1
ATOM 3019 N N . CYS A 1 381 ? 9.718 9.274 -41.421 1.00 88.19 381 CYS A N 1
ATOM 3020 C CA . CYS A 1 381 ? 9.389 10.524 -42.089 1.00 88.19 381 CYS A CA 1
ATOM 3021 C C . CYS A 1 381 ? 7.937 10.513 -42.567 1.00 88.19 381 CYS A C 1
ATOM 3023 O O . CYS A 1 381 ? 7.469 9.559 -43.191 1.00 88.19 381 CYS A O 1
ATOM 3025 N N . THR A 1 382 ? 7.238 11.611 -42.300 1.00 85.88 382 THR A N 1
ATOM 3026 C CA . THR A 1 382 ? 5.897 11.865 -42.827 1.00 85.88 382 THR A CA 1
ATOM 3027 C C . THR A 1 382 ? 5.982 13.006 -43.836 1.00 85.88 382 THR A C 1
ATOM 3029 O O . THR A 1 382 ? 6.956 13.762 -43.807 1.00 85.88 382 THR A O 1
ATOM 3032 N N . PRO A 1 383 ? 4.971 13.204 -44.699 1.00 82.00 383 PRO A N 1
ATOM 3033 C CA . PRO A 1 383 ? 4.970 14.310 -45.659 1.00 82.00 383 PRO A CA 1
ATOM 3034 C C . PRO A 1 383 ? 5.139 15.704 -45.033 1.00 82.00 383 PRO A C 1
ATOM 3036 O O . PRO A 1 383 ? 5.396 16.666 -45.748 1.00 82.00 383 PRO A O 1
ATOM 3039 N N . THR A 1 384 ? 4.971 15.834 -43.714 1.00 77.06 384 THR A N 1
ATOM 3040 C CA . THR A 1 384 ? 5.080 17.092 -42.968 1.00 77.06 384 THR A CA 1
ATOM 3041 C C . THR A 1 384 ? 6.273 17.139 -42.006 1.00 77.06 384 THR A C 1
ATOM 3043 O O . THR A 1 384 ? 6.511 18.181 -41.398 1.00 77.06 384 THR A O 1
ATOM 3046 N N . THR A 1 385 ? 7.053 16.059 -41.870 1.00 73.75 385 THR A N 1
ATOM 3047 C CA . THR A 1 385 ? 8.223 15.987 -40.977 1.00 73.75 385 THR A CA 1
ATOM 3048 C C . THR A 1 385 ? 9.394 15.296 -41.676 1.00 73.75 385 THR A C 1
ATOM 3050 O O . THR A 1 385 ? 9.384 14.074 -41.824 1.00 73.75 385 THR A O 1
ATOM 3053 N N . PHE A 1 386 ? 10.407 16.077 -42.064 1.00 81.50 386 PHE A N 1
ATOM 3054 C CA . PHE A 1 386 ? 11.608 15.597 -42.773 1.00 81.50 386 PHE A CA 1
ATOM 3055 C C . PHE A 1 386 ? 12.917 15.760 -41.985 1.00 81.50 386 PHE A C 1
ATOM 3057 O O . PHE A 1 386 ? 13.975 15.377 -42.472 1.00 81.50 386 PHE A O 1
ATOM 3064 N N . ILE A 1 387 ? 12.870 16.345 -40.787 1.00 83.75 387 ILE A N 1
ATOM 3065 C CA . ILE A 1 387 ? 14.058 16.579 -39.955 1.00 83.75 387 ILE A CA 1
ATOM 3066 C C . ILE A 1 387 ? 14.119 15.481 -38.887 1.00 83.75 387 ILE A C 1
ATOM 3068 O O . ILE A 1 387 ? 13.118 15.225 -38.216 1.00 83.75 387 ILE A O 1
ATOM 3072 N N . ASP A 1 388 ? 15.284 14.843 -38.743 1.00 83.69 388 ASP A N 1
ATOM 3073 C CA . ASP A 1 388 ? 15.574 13.783 -37.764 1.00 83.69 388 ASP A CA 1
ATOM 3074 C C . ASP A 1 388 ? 14.630 12.562 -37.836 1.00 83.69 388 ASP A C 1
ATOM 3076 O O . ASP A 1 388 ? 14.127 12.071 -36.819 1.00 83.69 388 ASP A O 1
ATOM 3080 N N . CYS A 1 389 ? 14.377 12.068 -39.052 1.00 89.25 389 CYS A N 1
ATOM 3081 C CA . CYS A 1 389 ? 13.587 10.865 -39.330 1.00 89.25 389 CYS A CA 1
ATOM 3082 C C . CYS A 1 389 ? 14.255 9.987 -40.404 1.00 89.25 389 CYS A C 1
ATOM 3084 O O . CYS A 1 389 ? 15.114 10.460 -41.144 1.00 89.25 389 CYS A O 1
ATOM 3086 N N . GLN A 1 390 ? 13.854 8.717 -40.493 1.00 90.88 390 GLN A N 1
ATOM 3087 C CA . GLN A 1 390 ? 14.235 7.799 -41.573 1.00 90.88 390 GLN A CA 1
ATOM 3088 C C . GLN A 1 390 ? 13.055 7.550 -42.511 1.00 90.88 390 GLN A C 1
ATOM 3090 O O . GLN A 1 390 ? 11.891 7.561 -42.098 1.00 90.88 390 GLN A O 1
ATOM 3095 N N . THR A 1 391 ? 13.337 7.314 -43.788 1.00 89.88 391 THR A N 1
ATOM 3096 C CA . THR A 1 391 ? 12.299 6.933 -44.748 1.00 89.88 391 THR A CA 1
ATOM 3097 C C . THR A 1 391 ? 11.802 5.505 -44.475 1.00 89.88 391 THR A C 1
ATOM 3099 O O . THR A 1 391 ? 12.565 4.669 -43.987 1.00 89.88 391 THR A O 1
ATOM 3102 N N . PRO A 1 392 ? 10.546 5.167 -44.831 1.00 87.62 392 PRO A N 1
ATOM 3103 C CA . PRO A 1 392 ? 10.044 3.797 -44.695 1.00 87.62 392 PRO A CA 1
ATOM 3104 C C . PRO A 1 392 ? 10.925 2.741 -45.387 1.00 87.62 392 PRO A C 1
ATOM 3106 O O . PRO A 1 392 ? 11.070 1.629 -44.886 1.00 87.62 392 PRO A O 1
ATOM 3109 N N . VAL A 1 393 ? 11.543 3.095 -46.522 1.00 89.31 393 VAL A N 1
ATOM 3110 C CA . VAL A 1 393 ? 12.429 2.202 -47.287 1.00 89.31 393 VAL A CA 1
ATOM 3111 C C . VAL A 1 393 ? 13.716 1.903 -46.515 1.00 89.31 393 VAL A C 1
ATOM 3113 O O . VAL A 1 393 ? 14.135 0.749 -46.460 1.00 89.31 393 VAL A O 1
ATOM 3116 N N . GLU A 1 394 ? 14.320 2.909 -45.880 1.00 89.75 394 GLU A N 1
ATOM 3117 C CA . GLU A 1 394 ? 15.521 2.728 -45.052 1.00 89.75 394 GLU A CA 1
ATOM 3118 C C . GLU A 1 394 ? 15.231 1.868 -43.819 1.00 89.75 394 GLU A C 1
ATOM 3120 O O . GLU A 1 394 ? 15.980 0.934 -43.533 1.00 89.75 394 GLU A O 1
ATOM 3125 N N . VAL A 1 395 ? 14.115 2.125 -43.125 1.00 89.06 395 VAL A N 1
ATOM 3126 C CA . VAL A 1 395 ? 13.706 1.341 -41.948 1.00 89.06 395 VAL A CA 1
ATOM 3127 C C . VAL A 1 395 ? 13.464 -0.124 -42.327 1.00 89.06 395 VAL A C 1
ATOM 3129 O O . VAL A 1 395 ? 13.985 -1.025 -41.671 1.00 89.06 395 VAL A O 1
ATOM 3132 N N . SER A 1 396 ? 12.748 -0.373 -43.429 1.00 87.25 396 SER A N 1
ATOM 3133 C CA . SER A 1 396 ? 12.479 -1.726 -43.932 1.00 87.25 396 SER A CA 1
ATOM 3134 C C . SER A 1 396 ? 13.751 -2.457 -44.390 1.00 87.25 396 SER A C 1
ATOM 3136 O O . SER A 1 396 ? 13.924 -3.649 -44.114 1.00 87.25 396 SER A O 1
ATOM 3138 N N . GLY A 1 397 ? 14.680 -1.744 -45.036 1.00 90.88 397 GLY A N 1
ATOM 3139 C CA . GLY A 1 397 ? 15.987 -2.280 -45.421 1.00 90.88 397 GLY A CA 1
ATOM 3140 C C . GLY A 1 397 ? 16.826 -2.689 -44.208 1.00 90.88 397 GLY A C 1
ATOM 3141 O O . GLY A 1 397 ? 17.349 -3.805 -44.169 1.00 90.88 397 GLY A O 1
ATOM 3142 N N . ASN A 1 398 ? 16.884 -1.829 -43.188 1.00 90.25 398 ASN A N 1
ATOM 3143 C CA . ASN A 1 398 ? 17.579 -2.103 -41.929 1.00 90.25 398 ASN A CA 1
ATOM 3144 C C . ASN A 1 398 ? 16.961 -3.298 -41.188 1.00 90.25 398 ASN A C 1
ATOM 3146 O O . ASN A 1 398 ? 17.692 -4.166 -40.710 1.00 90.25 398 ASN A O 1
ATOM 3150 N N . LEU A 1 399 ? 15.626 -3.391 -41.139 1.00 89.19 399 LEU A N 1
ATOM 3151 C CA . LEU A 1 399 ? 14.931 -4.532 -40.537 1.00 89.19 399 LEU A CA 1
ATOM 3152 C C . LEU A 1 399 ? 15.283 -5.838 -41.257 1.00 89.19 399 LEU A C 1
ATOM 3154 O O . LEU A 1 399 ? 15.636 -6.823 -40.615 1.00 89.19 399 LEU A O 1
ATOM 3158 N N . SER A 1 400 ? 15.240 -5.837 -42.590 1.00 87.56 400 SER A N 1
ATOM 3159 C CA . SER A 1 400 ? 15.547 -7.020 -43.403 1.00 87.56 400 SER A CA 1
ATOM 3160 C C . SER A 1 400 ? 16.989 -7.491 -43.202 1.00 87.56 400 SER A C 1
ATOM 3162 O O . SER A 1 400 ? 17.243 -8.690 -43.093 1.00 87.56 400 SER A O 1
ATOM 3164 N N . GLN A 1 401 ? 17.942 -6.558 -43.106 1.00 88.62 401 GLN A N 1
ATOM 3165 C CA . GLN A 1 401 ? 19.336 -6.882 -42.800 1.00 88.62 401 GLN A CA 1
ATOM 3166 C C . GLN A 1 401 ? 19.495 -7.507 -41.410 1.00 88.62 401 GLN A C 1
ATOM 3168 O O . GLN A 1 401 ? 20.235 -8.479 -41.278 1.00 88.62 401 GLN A O 1
ATOM 3173 N N . LEU A 1 402 ? 18.790 -6.989 -40.397 1.00 87.75 402 LEU A N 1
ATOM 3174 C CA . LEU A 1 402 ? 18.801 -7.558 -39.045 1.00 87.75 402 LEU A CA 1
ATOM 3175 C C . LEU A 1 402 ? 18.174 -8.957 -39.006 1.00 87.75 402 LEU A C 1
ATOM 3177 O O . LEU A 1 402 ? 18.722 -9.846 -38.364 1.00 87.75 402 LEU A O 1
ATOM 3181 N N . ILE A 1 403 ? 17.064 -9.179 -39.717 1.00 84.81 403 ILE A N 1
ATOM 3182 C CA . ILE A 1 403 ? 16.386 -10.484 -39.756 1.00 84.81 403 ILE A CA 1
ATOM 3183 C C . ILE A 1 403 ? 17.243 -11.543 -40.453 1.00 84.81 403 ILE A C 1
ATOM 3185 O O . ILE A 1 403 ? 17.315 -12.676 -39.983 1.00 84.81 403 ILE A O 1
ATOM 3189 N N . ASN A 1 404 ? 17.936 -11.178 -41.534 1.00 83.81 404 ASN A N 1
ATOM 3190 C CA . ASN A 1 404 ? 18.796 -12.098 -42.284 1.00 83.81 404 ASN A CA 1
ATOM 3191 C C . ASN A 1 404 ? 20.038 -12.564 -41.500 1.00 83.81 404 ASN A C 1
ATOM 3193 O O . ASN A 1 404 ? 20.738 -13.471 -41.943 1.00 83.81 404 ASN A O 1
ATOM 3197 N N . GLN A 1 405 ? 20.297 -12.003 -40.317 1.00 79.50 405 GLN A N 1
ATOM 3198 C CA . GLN A 1 405 ? 21.270 -12.517 -39.348 1.00 79.50 405 GLN A CA 1
ATOM 3199 C C . GLN A 1 405 ? 20.624 -13.622 -38.482 1.00 79.50 405 GLN A C 1
ATOM 3201 O O . GLN A 1 405 ? 20.660 -13.569 -37.253 1.00 79.50 405 GLN A O 1
ATOM 3206 N N . THR A 1 406 ? 19.989 -14.607 -39.129 1.00 60.16 406 THR A N 1
ATOM 3207 C CA . THR A 1 406 ? 18.943 -15.505 -38.590 1.00 60.16 406 THR A CA 1
ATOM 3208 C C . THR A 1 406 ? 19.313 -16.349 -37.368 1.00 60.16 406 THR A C 1
ATOM 3210 O O . THR A 1 406 ? 18.416 -16.771 -36.646 1.00 60.16 406 THR A O 1
ATOM 3213 N N . ASP A 1 407 ? 20.596 -16.549 -37.066 1.00 64.06 407 ASP A N 1
ATOM 3214 C CA . ASP A 1 407 ? 21.044 -17.364 -35.920 1.00 64.06 407 ASP A CA 1
ATOM 3215 C C . ASP A 1 407 ? 20.847 -16.678 -34.549 1.00 64.06 407 ASP A C 1
ATOM 3217 O O . ASP A 1 407 ? 21.277 -17.182 -33.512 1.00 64.06 407 ASP A O 1
ATOM 3221 N N . SER A 1 408 ? 20.220 -15.501 -34.525 1.00 64.25 408 SER A N 1
ATOM 3222 C CA . SER A 1 408 ? 20.239 -14.584 -33.381 1.00 64.25 408 SER A CA 1
ATOM 3223 C C . SER A 1 408 ? 18.871 -14.120 -32.875 1.00 64.25 408 SER A C 1
ATOM 3225 O O . SER A 1 408 ? 18.783 -13.650 -31.734 1.00 64.25 408 SER A O 1
ATOM 3227 N N . ILE A 1 409 ? 17.809 -14.280 -33.678 1.00 74.56 409 ILE A N 1
ATOM 3228 C CA . ILE A 1 409 ? 16.421 -14.061 -33.251 1.00 74.56 409 ILE A CA 1
ATOM 3229 C C . ILE A 1 409 ? 16.046 -15.264 -32.399 1.00 74.56 409 ILE A C 1
ATOM 3231 O O . ILE A 1 409 ? 15.669 -16.322 -32.895 1.00 74.56 409 ILE A O 1
ATOM 3235 N N . THR A 1 410 ? 16.219 -15.117 -31.096 1.00 68.75 410 THR A N 1
ATOM 3236 C CA . THR A 1 410 ? 16.143 -16.241 -30.152 1.00 68.75 410 THR A CA 1
ATOM 3237 C C . THR A 1 410 ? 15.100 -16.010 -29.073 1.00 68.75 410 THR A C 1
ATOM 3239 O O . THR A 1 410 ? 14.819 -16.908 -28.280 1.00 68.75 410 THR A O 1
ATOM 3242 N N . THR A 1 411 ? 14.498 -14.819 -29.040 1.00 72.19 411 THR A N 1
ATOM 3243 C CA . THR A 1 411 ? 13.571 -14.426 -27.986 1.00 72.19 411 THR A CA 1
ATOM 3244 C C . THR A 1 411 ? 12.218 -14.023 -28.556 1.00 72.19 411 THR A C 1
ATOM 3246 O O . THR A 1 411 ? 12.097 -13.505 -29.666 1.00 72.19 411 THR A O 1
ATOM 3249 N N . ARG A 1 412 ? 11.165 -14.226 -27.760 1.00 78.62 412 ARG A N 1
ATOM 3250 C CA . ARG A 1 412 ? 9.823 -13.720 -28.075 1.00 78.62 412 ARG A CA 1
ATOM 3251 C C . ARG A 1 412 ? 9.834 -12.200 -28.275 1.00 78.62 412 ARG A C 1
ATOM 3253 O O . ARG A 1 412 ? 9.093 -11.692 -29.108 1.00 78.62 412 ARG A O 1
ATOM 3260 N N . GLN A 1 413 ? 10.670 -11.488 -27.524 1.00 79.25 413 GLN A N 1
ATOM 3261 C CA . GLN A 1 413 ? 10.807 -10.039 -27.612 1.00 79.25 413 GLN A CA 1
ATOM 3262 C C . GLN A 1 413 ? 11.320 -9.593 -28.981 1.00 79.25 413 GLN A C 1
ATOM 3264 O O . GLN A 1 413 ? 10.837 -8.589 -29.492 1.00 79.25 413 GLN A O 1
ATOM 3269 N N . ASP A 1 414 ? 12.231 -10.344 -29.604 1.00 78.50 414 ASP A N 1
ATOM 3270 C CA . ASP A 1 414 ? 12.706 -10.035 -30.957 1.00 78.50 414 ASP A CA 1
ATOM 3271 C C . ASP A 1 414 ? 11.543 -10.039 -31.960 1.00 78.50 414 ASP A C 1
ATOM 3273 O O . ASP A 1 414 ? 11.392 -9.096 -32.734 1.00 78.50 414 ASP A O 1
ATOM 3277 N N . LEU A 1 415 ? 10.663 -11.045 -31.881 1.00 80.81 415 LEU A N 1
ATOM 3278 C CA . LEU A 1 415 ? 9.458 -11.131 -32.717 1.00 80.81 415 LEU A CA 1
ATOM 3279 C C . LEU A 1 415 ? 8.486 -9.974 -32.451 1.00 80.81 415 LEU A C 1
ATOM 3281 O O . LEU A 1 415 ? 7.909 -9.421 -33.386 1.00 80.81 415 LEU A O 1
ATOM 3285 N N . GLU A 1 416 ? 8.316 -9.582 -31.185 1.00 80.06 416 GLU A N 1
ATOM 3286 C CA . GLU A 1 416 ? 7.478 -8.435 -30.822 1.00 80.06 416 GLU A CA 1
ATOM 3287 C C . GLU A 1 416 ? 8.030 -7.131 -31.421 1.00 80.06 416 GLU A C 1
ATOM 3289 O O . GLU A 1 416 ? 7.259 -6.363 -31.993 1.00 80.06 416 GLU A O 1
ATOM 3294 N N . TYR A 1 417 ? 9.343 -6.888 -31.377 1.00 76.81 417 TYR A N 1
ATOM 3295 C CA . TYR A 1 417 ? 9.931 -5.690 -31.988 1.00 76.81 417 TYR A CA 1
ATOM 3296 C C . TYR A 1 417 ? 9.883 -5.708 -33.513 1.00 76.81 417 TYR A C 1
ATOM 3298 O O . TYR A 1 417 ? 9.598 -4.671 -34.103 1.00 76.81 417 TYR A O 1
ATOM 3306 N N . ILE A 1 418 ? 10.080 -6.868 -34.143 1.00 78.31 418 ILE A N 1
ATOM 3307 C CA . ILE A 1 418 ? 9.896 -7.020 -35.593 1.00 78.31 418 ILE A CA 1
ATOM 3308 C C . ILE A 1 418 ? 8.466 -6.651 -36.003 1.00 78.31 418 ILE A C 1
ATOM 3310 O O . ILE A 1 418 ? 8.286 -6.049 -37.048 1.00 78.31 418 ILE A O 1
ATOM 3314 N N . SER A 1 419 ? 7.454 -6.972 -35.188 1.00 68.94 419 SER A N 1
ATOM 3315 C CA . SER A 1 419 ? 6.055 -6.621 -35.490 1.00 68.94 419 SER A CA 1
ATOM 3316 C C . SER A 1 419 ? 5.705 -5.139 -35.297 1.00 68.94 419 SER A C 1
ATOM 3318 O O . SER A 1 419 ? 4.648 -4.698 -35.744 1.00 68.94 419 SER A O 1
ATOM 3320 N N . ILE A 1 420 ? 6.546 -4.393 -34.571 1.00 73.31 420 ILE A N 1
ATOM 3321 C CA . ILE A 1 420 ? 6.347 -2.967 -34.276 1.00 73.31 420 ILE A CA 1
ATOM 3322 C C . ILE A 1 420 ? 6.999 -2.085 -35.346 1.00 73.31 420 ILE A C 1
ATOM 3324 O O . ILE A 1 420 ? 6.461 -1.017 -35.642 1.00 73.31 420 ILE A O 1
ATOM 3328 N N . VAL A 1 421 ? 8.165 -2.503 -35.849 1.00 67.00 421 VAL A N 1
ATOM 3329 C CA . VAL A 1 421 ? 8.874 -1.866 -36.972 1.00 67.00 421 VAL A CA 1
ATOM 3330 C C . VAL A 1 421 ? 8.088 -2.089 -38.257 1.00 67.00 421 VAL A C 1
ATOM 3332 O O . VAL A 1 421 ? 7.943 -1.104 -39.016 1.00 67.00 421 VAL A O 1
#

Sequence (421 aa):
MEYTSWSNDRLQDDSLTFRDHCAYRRGFIGVWATTFCHHQLPYLCKIKDVETLSTTLPPKTNVTLKHTTMSVATSSKETPELDVRSTFKKHPQSKYSFKTGGAFEIKGCVLQTNIALTEPYQIFYLFNSIEKILITLPVSPVQISASLSDLVFPPYQRNTSSYEDQGFYQCGFTVGNRSTILSNSTDVQFADVASAKMNVRLDQEWNENLKNTSSENFKALEKEFIDDVMKMLPVENGVKPMVRIIGFRKGSVIADVQILYPNVTQTSRRQKCKELEKVLEDEVKKSLTFKVTNVDVSSLDCCPENKIGEEPFKGVDQLNETLVFQTITNNCTYKQSASNERQCHGNMKDGPRWSNVNLQNCPAKSPITNSLISLSLTKICTPTTFIDCQTPVEVSGNLSQLINQTDSITTRQDLEYISIV

InterPro domains:
  IPR001304 C-type lectin-like [PS50041] (1-46)

Foldseek 3Di:
DDKDWDDPVVVPPPPDPQDFWWWDQDLLQRDIDTDGDDPPDGTITDDDPDPDDDDDDDDDDDDDDDDDDDDDDDDDDDDDPPPWDKDWDDDDQDEDEDDFFAKDKDAWTKIWTQDQQPADKFKFKQWLNADTHGDDDPDDDDRDDRDTDTDTGHIDMDRGDDQVSFGWIWIWMDGDPDDIDTDDIHGYDYQFKWKKKKKWAFQAADDPQQVHCPDPVVVVVQVLQQVQLQVQDDQDPNHGKDKGFSGWDPDRTITIMMIMDGRHHPVRNQVCQVVVQVSCQVCVCPRRPTNTDDMDMGIQFWDDWDWDDDCQWFRIDIDHIGTAQDKDWDATPQGNVFIKIKHWHGHRNGGIDIDRIDCNRGGTPAPLLNLLSVLLPAAEDDPVRDPRHDHPVVSVVSLVVSVVVPVGCPDPSSVVSSVSD

Secondary structure (DSSP, 8-state):
---EEPPGGGTT-TT--S--EEEEEETTTTEEEEEE--TTS--EE------------PPP-------------------------EEE-------B---TTS-EEEPPPEEEE-----S-EEEEEEETTTEEEE---SS------SS-EEEEPPPEEESS--GGG-EEEEEEEEETTTEEEEPPPEEE--TT-EEEEEEEEESS---GGGG-TTSHHHHHHHHHHHHHHHHHSPPBTTB--EEEEEEEETTTTEEEEEEEE-S--HHHHHHHHHHHHHHHHHHHHHH-SS-EEEEEEEESSEEPPEEEEETTTTEEEEEPPEETTPEEEEEETTEEEEEEEEEEEEETTTEEEEPPP--TTSPPSSHHHHHHHHHHTPPBPBTTB-SS-B-HHHHHHHHHHHHTSGGG--SHHHHHHHHH-

Radius of gyration: 27.93 Å; chains: 1; bounding box: 66×54×75 Å

Organism: NCBI:txid252671